Protein AF-A0A821IW44-F1 (afdb_monomer_lite)

Sequence (733 aa):
MAHLLVENLSSSSSNNRQITSASSCHWALESCTLTDPKVIALVCFEQSNYAVHLHPKDKRGYRSIVRLINNDQIFSTINRDYTSVERIGLALAMTLVTEAYNRVVPIAQNAVTGNNARLLDPKTVTIQLGITQEPIFLHGHVFGCGDPERKYIDDVQLDGPILGTLFNMNTSSPSESDHDKKVSWKSDEINKVVRRLETEIENIHHAYKIHGLTVITRNTFFNIYIVRHGETDWNTQKRLQGHTDIALSAKGKLQACQLQEKFAGIHFSKVFSSDLIRARSTAELILGSNKSTINETPLLRERCLGTWEGRFAGELKSHLEQTIDVDNFTQEEYLSFKWDDTAESYSDAYQRLQTFIRSIAFSTPISDDPILLSSHGEEQCNRNQTLILLHEQNIRDSLYYENERNESNIPDAFETSGVVLRPDNLIMYIIFDNTFQIGVFCTWLAIRTINCTNKLLDWPDNTFNKLNSEFEGIAYNSLTDTYFIVQETISSNVSSNEYNSNIFEVQITTNVTFSSINLIQSCRINWTFESTSKGFEGLEFMMHHKRNKNYLLALCEGNKCKPQSNSEDPVTSLGNGKLVVLDKHETTHNNSCQWVSVGIINLPFDIKFRDYSAISAYKQNTSTYIAVTSQVNSQVWIGIIEEIDQNPYFRITSSNKTGVYNLPRTIVNGSMCAKEYCNIEGVAWINENQLILVSDLAKKSHGVLCFRKDESIHYFSLPNMQESMAIYPSHCS

Structure (mmCIF, N/CA/C/O backbone):
data_AF-A0A821IW44-F1
#
_entry.id   AF-A0A821IW44-F1
#
loop_
_atom_site.group_PDB
_atom_site.id
_atom_site.type_symbol
_atom_site.label_atom_id
_atom_site.label_alt_id
_atom_site.label_comp_id
_atom_site.label_asym_id
_atom_site.label_entity_id
_atom_site.label_seq_id
_atom_site.pdbx_PDB_ins_code
_atom_site.Cartn_x
_atom_site.Cartn_y
_atom_site.Cartn_z
_atom_site.occupancy
_atom_site.B_iso_or_equiv
_atom_site.auth_seq_id
_atom_site.auth_comp_id
_atom_site.auth_asym_id
_atom_site.auth_atom_id
_atom_site.pdbx_PDB_model_num
ATOM 1 N N . MET A 1 1 ? 40.345 18.175 -55.700 1.00 36.31 1 MET A N 1
ATOM 2 C CA . MET A 1 1 ? 41.293 18.191 -54.568 1.00 36.31 1 MET A CA 1
ATOM 3 C C . MET A 1 1 ? 40.646 17.481 -53.391 1.00 36.31 1 MET A C 1
ATOM 5 O O . MET A 1 1 ? 40.165 18.108 -52.460 1.00 36.31 1 MET A O 1
ATOM 9 N N . ALA A 1 2 ? 40.555 16.161 -53.521 1.00 30.86 2 ALA A N 1
ATOM 10 C CA . ALA A 1 2 ? 40.335 15.247 -52.413 1.00 30.86 2 ALA A CA 1
ATOM 11 C C . ALA A 1 2 ? 41.710 14.881 -51.821 1.00 30.86 2 ALA A C 1
ATOM 13 O O . ALA A 1 2 ? 42.711 15.030 -52.522 1.00 30.86 2 ALA A O 1
ATOM 14 N N . HIS A 1 3 ? 41.713 14.354 -50.595 1.00 24.28 3 HIS A N 1
ATOM 15 C CA . HIS A 1 3 ? 42.855 13.826 -49.831 1.00 24.28 3 HIS A CA 1
ATOM 16 C C . HIS A 1 3 ? 43.810 14.836 -49.176 1.00 24.28 3 HIS A C 1
ATOM 18 O O . HIS A 1 3 ? 44.705 15.360 -49.827 1.00 24.28 3 HIS A O 1
ATOM 24 N N . LEU A 1 4 ? 43.593 15.024 -47.863 1.00 27.73 4 LEU A N 1
ATOM 25 C CA . LEU A 1 4 ? 44.536 15.258 -46.745 1.00 27.73 4 LEU A CA 1
ATOM 26 C C . LEU A 1 4 ? 43.677 15.698 -45.528 1.00 27.73 4 LEU A C 1
ATOM 28 O O . LEU A 1 4 ? 43.617 16.871 -45.188 1.00 27.73 4 LEU A O 1
ATOM 32 N N . LEU A 1 5 ? 42.677 14.924 -45.085 1.00 26.16 5 LEU A N 1
ATOM 33 C CA . LEU A 1 5 ? 42.758 13.898 -44.028 1.00 26.16 5 LEU A CA 1
ATOM 34 C C . LEU A 1 5 ? 43.928 14.041 -43.035 1.00 26.16 5 LEU A C 1
ATOM 36 O O . LEU A 1 5 ? 45.073 13.801 -43.391 1.00 26.16 5 LEU A O 1
ATOM 40 N N . VAL A 1 6 ? 43.525 14.285 -41.780 1.00 32.09 6 VAL A N 1
ATOM 41 C CA . VAL A 1 6 ? 43.955 13.566 -40.566 1.00 32.09 6 VAL A CA 1
ATOM 42 C C . VAL A 1 6 ? 45.410 13.754 -40.164 1.00 32.09 6 VAL A C 1
ATOM 44 O O . VAL A 1 6 ? 46.258 12.968 -40.547 1.00 32.09 6 VAL A O 1
ATOM 47 N N . GLU A 1 7 ? 45.655 14.738 -39.302 1.00 26.05 7 GLU A N 1
ATOM 48 C CA . GLU A 1 7 ? 46.603 14.660 -38.182 1.00 26.05 7 GLU A CA 1
ATOM 49 C C . GLU A 1 7 ? 46.434 15.927 -37.318 1.00 26.05 7 GLU A C 1
ATOM 51 O O . GLU A 1 7 ? 46.258 17.019 -37.850 1.00 26.05 7 GLU A O 1
ATOM 56 N N . ASN A 1 8 ? 46.473 15.775 -35.989 1.00 24.88 8 ASN A N 1
ATOM 57 C CA . ASN A 1 8 ? 46.512 16.832 -34.953 1.00 24.88 8 ASN A CA 1
ATOM 58 C C . ASN A 1 8 ? 45.233 17.288 -34.230 1.00 24.88 8 ASN A C 1
ATOM 60 O O . ASN A 1 8 ? 45.222 18.376 -33.661 1.00 24.88 8 ASN A O 1
ATOM 64 N N . LEU A 1 9 ? 44.221 16.432 -34.076 1.00 30.09 9 LEU A N 1
ATOM 65 C CA . LEU A 1 9 ? 43.299 16.546 -32.928 1.00 30.09 9 LEU A CA 1
ATOM 66 C C . LEU A 1 9 ? 43.140 15.197 -32.217 1.00 30.09 9 LEU A C 1
ATOM 68 O O . LEU A 1 9 ? 42.046 14.685 -32.013 1.00 30.09 9 LEU A O 1
ATOM 72 N N . SER A 1 10 ? 44.275 14.615 -31.838 1.00 29.41 10 SER A N 1
ATOM 73 C CA . SER A 1 10 ? 44.364 13.471 -30.933 1.00 29.41 10 SER A CA 1
ATOM 74 C C . SER A 1 10 ? 45.261 13.824 -29.745 1.00 29.41 10 SER A C 1
ATOM 76 O O . SER A 1 10 ? 46.323 13.231 -29.595 1.00 29.41 10 SER A O 1
ATOM 78 N N . SER A 1 11 ? 44.880 14.819 -28.935 1.00 29.31 11 SER A N 1
ATOM 79 C CA . SER A 1 11 ? 45.484 15.056 -27.605 1.00 29.31 11 SER A CA 1
ATOM 80 C C . SER A 1 11 ? 44.862 16.242 -26.849 1.00 29.31 11 SER A C 1
ATOM 82 O O . SER A 1 11 ? 45.535 17.219 -26.542 1.00 29.31 11 SER A O 1
ATOM 84 N N . SER A 1 12 ? 43.583 16.165 -26.473 1.00 30.20 12 SER A N 1
ATOM 85 C CA . SER A 1 12 ? 43.084 16.949 -25.321 1.00 30.20 12 SER A CA 1
ATOM 86 C C . SER A 1 12 ? 41.791 16.380 -24.725 1.00 30.20 12 SER A C 1
ATOM 88 O O . SER A 1 12 ? 40.884 17.100 -24.324 1.00 30.20 12 SER A O 1
ATOM 90 N N . SER A 1 13 ? 41.706 15.054 -24.591 1.00 29.95 13 SER A N 1
ATOM 91 C CA . SER A 1 13 ? 40.617 14.376 -23.870 1.00 29.95 13 SER A CA 1
ATOM 92 C C . SER A 1 13 ? 40.738 14.464 -22.336 1.00 29.95 13 SER A C 1
ATOM 94 O O . SER A 1 13 ? 40.163 13.641 -21.626 1.00 29.95 13 SER A O 1
ATOM 96 N N . SER A 1 14 ? 41.494 15.423 -21.790 1.00 30.80 14 SER A N 1
ATOM 97 C CA . SER A 1 14 ? 41.824 15.482 -20.358 1.00 30.80 14 SER A CA 1
ATOM 98 C C . SER A 1 14 ? 41.045 16.519 -19.540 1.00 30.80 14 SER A C 1
ATOM 100 O O . SER A 1 14 ? 41.149 16.487 -18.319 1.00 30.80 14 SER A O 1
ATOM 102 N N . ASN A 1 15 ? 40.227 17.389 -20.149 1.00 31.31 15 ASN A N 1
ATOM 103 C CA . ASN A 1 15 ? 39.535 18.458 -19.403 1.00 31.31 15 ASN A CA 1
ATOM 104 C C . ASN A 1 15 ? 38.060 18.175 -19.052 1.00 31.31 15 ASN A C 1
ATOM 106 O O . ASN A 1 15 ? 37.455 18.955 -18.325 1.00 31.31 15 ASN A O 1
ATOM 110 N N . ASN A 1 16 ? 37.494 17.030 -19.452 1.00 37.50 16 ASN A N 1
ATOM 111 C CA . ASN A 1 16 ? 36.109 16.642 -19.116 1.00 37.50 16 ASN A CA 1
ATOM 112 C C . ASN A 1 16 ? 35.916 16.110 -17.674 1.00 37.50 16 ASN A C 1
ATOM 114 O O . ASN A 1 16 ? 34.835 15.635 -17.337 1.00 37.50 16 ASN A O 1
ATOM 118 N N . ARG A 1 17 ? 36.938 16.163 -16.805 1.00 38.59 17 ARG A N 1
ATOM 119 C CA . ARG A 1 17 ? 36.905 15.620 -15.429 1.00 38.59 17 ARG A CA 1
ATOM 120 C C . ARG A 1 17 ? 37.214 16.680 -14.364 1.00 38.59 17 ARG A C 1
ATOM 122 O O . ARG A 1 17 ? 38.199 16.549 -13.646 1.00 38.59 17 ARG A O 1
ATOM 129 N N . GLN A 1 18 ? 36.399 17.728 -14.242 1.00 47.19 18 GLN A N 1
ATOM 130 C CA . GLN A 1 18 ? 36.528 18.686 -13.123 1.00 47.19 18 GLN A CA 1
ATOM 131 C C . GLN A 1 18 ? 35.400 18.642 -12.085 1.00 47.19 18 GLN A C 1
ATOM 133 O O . GLN A 1 18 ? 35.493 19.328 -11.072 1.00 47.19 18 GLN A O 1
ATOM 138 N N . ILE A 1 19 ? 34.406 17.770 -12.265 1.00 47.19 19 ILE A N 1
ATOM 139 C CA . ILE A 1 19 ? 33.587 17.260 -11.160 1.00 47.19 19 ILE A CA 1
ATOM 140 C C . ILE A 1 19 ? 34.030 15.806 -10.982 1.00 47.19 19 ILE A C 1
ATOM 142 O O . ILE A 1 19 ? 33.645 14.930 -11.754 1.00 47.19 19 ILE A O 1
ATOM 146 N N . THR A 1 20 ? 34.978 15.564 -10.077 1.00 39.38 20 THR A N 1
ATOM 147 C CA . THR A 1 20 ? 35.444 14.206 -9.770 1.00 39.38 20 THR A CA 1
ATOM 148 C C . THR A 1 20 ? 34.342 13.442 -9.032 1.00 39.38 20 THR A C 1
ATOM 150 O O . THR A 1 20 ? 33.496 14.033 -8.366 1.00 39.38 20 THR A O 1
ATOM 153 N N . SER A 1 21 ? 34.380 12.111 -9.088 1.00 40.00 21 SER A N 1
ATOM 154 C CA . SER A 1 21 ? 33.503 11.181 -8.353 1.00 40.00 21 SER A CA 1
ATOM 155 C C . SER A 1 21 ? 33.522 11.334 -6.817 1.00 40.00 21 SER A C 1
ATOM 157 O O . SER A 1 21 ? 32.923 10.526 -6.120 1.00 40.00 21 SER A O 1
ATOM 159 N N . ALA A 1 22 ? 34.208 12.349 -6.282 1.00 36.28 22 ALA A N 1
ATOM 160 C CA . ALA A 1 22 ? 34.301 12.674 -4.863 1.00 36.28 22 ALA A CA 1
ATOM 161 C C . ALA A 1 22 ? 33.247 13.702 -4.387 1.00 36.28 22 ALA A C 1
ATOM 163 O O . ALA A 1 22 ? 33.195 13.989 -3.196 1.00 36.28 22 ALA A O 1
ATOM 164 N N . SER A 1 23 ? 32.405 14.259 -5.273 1.00 47.50 23 SER A N 1
ATOM 165 C CA . SER A 1 23 ? 31.341 15.213 -4.905 1.00 47.50 23 SER A CA 1
ATOM 166 C C . SER A 1 23 ? 29.931 14.678 -5.197 1.00 47.50 23 SER A C 1
ATOM 168 O O . SER A 1 23 ? 29.147 15.325 -5.894 1.00 47.50 23 SER A O 1
ATOM 170 N N . SER A 1 24 ? 29.590 13.496 -4.680 1.00 46.25 24 SER A N 1
ATOM 171 C CA . SER A 1 24 ? 28.238 12.918 -4.803 1.00 46.25 24 SER A CA 1
ATOM 172 C C . SER A 1 24 ? 27.120 13.815 -4.236 1.00 46.25 24 SER A C 1
ATOM 174 O O . SER A 1 24 ? 25.970 13.637 -4.614 1.00 46.25 24 SER A O 1
ATOM 176 N N . CYS A 1 25 ? 27.447 14.822 -3.411 1.00 54.41 25 CYS A N 1
ATOM 177 C CA . CYS A 1 25 ? 26.505 15.797 -2.834 1.00 54.41 25 CYS A CA 1
ATOM 178 C C . CYS A 1 25 ? 26.447 17.161 -3.561 1.00 54.41 25 CYS A C 1
ATOM 180 O O . CYS A 1 25 ? 26.079 18.167 -2.955 1.00 54.41 25 CYS A O 1
ATOM 182 N N . HIS A 1 26 ? 26.869 17.267 -4.825 1.00 67.69 26 HIS A N 1
ATOM 183 C CA . HIS A 1 26 ? 26.766 18.541 -5.549 1.00 67.69 26 HIS A CA 1
ATOM 184 C C . HIS A 1 26 ? 25.317 18.781 -6.017 1.00 67.69 26 HIS A C 1
ATOM 186 O O . HIS A 1 26 ? 24.797 17.978 -6.780 1.00 67.69 26 HIS A O 1
ATOM 192 N N . TRP A 1 27 ? 24.702 19.917 -5.658 1.00 74.38 27 TRP A N 1
ATOM 193 C CA . TRP A 1 27 ? 23.294 20.256 -5.977 1.00 74.38 27 TRP A CA 1
ATOM 194 C C . TRP A 1 27 ? 22.922 20.096 -7.465 1.00 74.38 27 TRP A C 1
ATOM 196 O O . TRP A 1 27 ? 21.818 19.709 -7.825 1.00 74.38 27 TRP A O 1
ATOM 206 N N . ALA A 1 28 ? 23.876 20.368 -8.359 1.00 68.88 28 ALA A N 1
ATOM 207 C CA . ALA A 1 28 ? 23.759 20.137 -9.803 1.00 68.88 28 ALA A CA 1
ATOM 208 C C . ALA A 1 28 ? 23.378 18.698 -10.191 1.00 68.88 28 ALA A C 1
ATOM 210 O O . ALA A 1 28 ? 22.835 18.485 -11.276 1.00 68.88 28 ALA A O 1
ATOM 211 N N . LEU A 1 29 ? 23.748 17.731 -9.355 1.00 70.69 29 LEU A N 1
ATOM 212 C CA . LEU A 1 29 ? 23.644 16.297 -9.594 1.00 70.69 29 LEU A CA 1
ATOM 213 C C . LEU A 1 29 ? 22.441 15.674 -8.874 1.00 70.69 29 LEU A C 1
ATOM 215 O O . LEU A 1 29 ? 22.195 14.486 -9.057 1.00 70.69 29 LEU A O 1
ATOM 219 N N . GLU A 1 30 ? 21.703 16.456 -8.079 1.00 72.69 30 GLU A N 1
ATOM 220 C CA . GLU A 1 30 ? 20.481 15.999 -7.418 1.00 72.69 30 GLU A CA 1
ATOM 221 C C . GLU A 1 30 ? 19.430 15.606 -8.465 1.00 72.69 30 GLU A C 1
ATOM 223 O O . GLU A 1 30 ? 19.200 16.318 -9.449 1.00 72.69 30 GLU A O 1
ATOM 228 N N . SER A 1 31 ? 18.806 14.446 -8.263 1.00 73.62 31 SER A N 1
ATOM 229 C CA . SER A 1 31 ? 17.730 13.961 -9.123 1.00 73.62 31 SER A CA 1
ATOM 230 C C . SER A 1 31 ? 16.477 14.808 -8.939 1.00 73.62 31 SER A C 1
ATOM 232 O O . SER A 1 31 ? 16.046 15.026 -7.810 1.00 73.62 31 SER A O 1
ATOM 234 N N . CYS A 1 32 ? 15.836 15.208 -10.035 1.00 79.00 32 CYS A N 1
ATOM 235 C CA . CYS A 1 32 ? 14.562 15.919 -9.971 1.00 79.00 32 CYS A CA 1
ATOM 236 C C . CYS A 1 32 ? 13.404 14.920 -10.070 1.00 79.00 32 CYS A C 1
ATOM 238 O O . CYS A 1 32 ? 13.194 14.317 -11.127 1.00 79.00 32 CYS A O 1
ATOM 240 N N . THR A 1 33 ? 12.649 14.744 -8.990 1.00 77.56 33 THR A N 1
ATOM 241 C CA . THR A 1 33 ? 11.492 13.837 -8.913 1.00 77.56 33 THR A CA 1
ATOM 242 C C . THR A 1 33 ? 10.257 14.591 -8.426 1.00 77.56 33 THR A C 1
ATOM 244 O O . THR A 1 33 ? 10.376 15.610 -7.759 1.00 77.56 33 THR A O 1
ATOM 247 N N . LEU A 1 34 ? 9.054 14.087 -8.718 1.00 74.81 34 LEU A N 1
ATOM 248 C CA . LEU A 1 34 ? 7.806 14.691 -8.215 1.00 74.81 34 LEU A CA 1
ATOM 249 C C . LEU A 1 34 ? 7.652 14.581 -6.686 1.00 74.81 34 LEU A C 1
ATOM 251 O O . LEU A 1 34 ? 6.813 15.258 -6.099 1.00 74.81 34 LEU A O 1
ATOM 255 N N . THR A 1 35 ? 8.477 13.764 -6.028 1.00 72.94 35 THR A N 1
ATOM 256 C CA . THR A 1 35 ? 8.571 13.717 -4.563 1.00 72.94 35 THR A CA 1
ATOM 257 C C . THR A 1 35 ? 9.326 14.913 -3.980 1.00 72.94 35 THR A C 1
ATOM 259 O O . THR A 1 35 ? 9.170 15.192 -2.798 1.00 72.94 35 THR A O 1
ATOM 262 N N . ASP A 1 36 ? 10.125 15.639 -4.774 1.00 79.12 36 ASP A N 1
ATOM 263 C CA . ASP A 1 36 ? 10.745 16.888 -4.326 1.00 79.12 36 ASP A CA 1
ATOM 264 C C . ASP A 1 36 ? 9.668 17.988 -4.250 1.00 79.12 36 ASP A C 1
ATOM 266 O O . ASP A 1 36 ? 9.033 18.289 -5.271 1.00 79.12 36 ASP A O 1
ATOM 270 N N . PRO A 1 37 ? 9.462 18.624 -3.079 1.00 83.25 37 PRO A N 1
ATOM 271 C CA . PRO A 1 37 ? 8.428 19.640 -2.886 1.00 83.25 37 PRO A CA 1
ATOM 272 C C . PRO A 1 37 ? 8.602 20.879 -3.773 1.00 83.25 37 PRO A C 1
ATOM 274 O O . PRO A 1 37 ? 7.657 21.640 -3.945 1.00 83.25 37 PRO A O 1
ATOM 277 N N . LYS A 1 38 ? 9.787 21.111 -4.353 1.00 89.19 38 LYS A N 1
ATOM 278 C CA . LYS A 1 38 ? 10.053 22.246 -5.254 1.00 89.19 38 LYS A CA 1
ATOM 279 C C . LYS A 1 38 ? 9.712 21.943 -6.707 1.00 89.19 38 LYS A C 1
ATOM 281 O O . LYS A 1 38 ? 9.606 22.881 -7.501 1.00 89.19 38 LYS A O 1
ATOM 286 N N . VAL A 1 39 ? 9.605 20.667 -7.080 1.00 90.94 39 VAL A N 1
ATOM 287 C CA . VAL A 1 39 ? 9.319 20.250 -8.456 1.00 90.94 39 VAL A CA 1
ATOM 288 C C . VAL A 1 39 ? 7.827 20.415 -8.726 1.00 90.94 39 VAL A C 1
ATOM 290 O O . VAL A 1 39 ? 6.985 19.911 -7.990 1.00 90.94 39 VAL A O 1
ATOM 293 N N . ILE A 1 40 ? 7.506 21.142 -9.791 1.00 94.94 40 ILE A N 1
ATOM 294 C CA . ILE A 1 40 ? 6.141 21.444 -10.232 1.00 94.94 40 ILE A CA 1
ATOM 295 C C . ILE A 1 40 ? 5.662 20.382 -11.218 1.00 94.94 40 ILE A C 1
ATOM 297 O O . ILE A 1 40 ? 4.559 19.873 -11.089 1.00 94.94 40 ILE A O 1
ATOM 301 N N . ALA A 1 41 ? 6.492 20.054 -12.208 1.00 93.00 41 ALA A N 1
ATOM 302 C CA . ALA A 1 41 ? 6.160 19.084 -13.240 1.00 93.00 41 ALA A CA 1
ATOM 303 C C . ALA A 1 41 ? 7.428 18.510 -13.878 1.00 93.00 41 ALA A C 1
ATOM 305 O O . ALA A 1 41 ? 8.484 19.155 -13.906 1.00 93.00 41 ALA A O 1
ATOM 306 N N . LEU A 1 42 ? 7.302 17.320 -14.456 1.00 88.81 42 LEU A N 1
ATOM 307 C CA . LEU A 1 42 ? 8.267 16.781 -15.407 1.00 88.81 42 LEU A CA 1
ATOM 308 C C . LEU A 1 42 ? 7.693 16.921 -16.814 1.00 88.81 42 LEU A C 1
ATOM 310 O O . LEU A 1 42 ? 6.538 16.584 -17.063 1.00 88.81 42 LEU A O 1
ATOM 314 N N . VAL A 1 43 ? 8.501 17.424 -17.740 1.00 90.25 43 VAL A N 1
ATOM 315 C CA . VAL A 1 43 ? 8.107 17.631 -19.135 1.00 90.25 43 VAL A CA 1
ATOM 316 C C . VAL A 1 43 ? 9.017 16.803 -20.022 1.00 90.25 43 VAL A C 1
ATOM 318 O O . VAL A 1 43 ? 10.233 16.827 -19.868 1.00 90.25 43 VAL A O 1
ATOM 321 N N . CYS A 1 44 ? 8.440 16.081 -20.969 1.00 86.75 44 CYS A N 1
ATOM 322 C CA . CYS A 1 44 ? 9.165 15.296 -21.951 1.00 86.75 44 CYS A CA 1
ATOM 323 C C . CYS A 1 44 ? 8.858 15.813 -23.352 1.00 86.75 44 CYS A C 1
ATOM 325 O O . CYS A 1 44 ? 7.707 16.112 -23.678 1.00 86.75 44 CYS A O 1
ATOM 327 N N . PHE A 1 45 ? 9.898 15.909 -24.171 1.00 85.19 45 PHE A N 1
ATOM 328 C CA . PHE A 1 45 ? 9.796 16.187 -25.594 1.00 85.19 45 PHE A CA 1
ATOM 329 C C . PHE A 1 45 ? 10.759 15.263 -26.337 1.00 85.19 45 PHE A C 1
ATOM 331 O O . PHE A 1 45 ? 11.975 15.324 -26.128 1.00 85.19 45 PHE A O 1
ATOM 338 N N . GLU A 1 46 ? 10.215 14.404 -27.199 1.00 80.56 46 GLU A N 1
ATOM 339 C CA . GLU A 1 46 ? 10.959 13.334 -27.874 1.00 80.56 46 GLU A CA 1
ATOM 340 C C . GLU A 1 46 ? 11.700 12.433 -26.864 1.00 80.56 46 GLU A C 1
ATOM 342 O O . GLU A 1 46 ? 11.077 11.697 -26.106 1.00 80.56 46 GLU A O 1
ATOM 347 N N . GLN A 1 47 ? 13.034 12.493 -26.832 1.00 77.50 47 GLN A N 1
ATOM 348 C CA . GLN A 1 47 ? 13.888 11.740 -25.902 1.00 77.50 47 GLN A CA 1
ATOM 349 C C . GLN A 1 47 ? 14.506 12.630 -24.811 1.00 77.50 47 GLN A C 1
ATOM 351 O O . GLN A 1 47 ? 15.381 12.192 -24.068 1.00 77.50 47 GLN A O 1
ATOM 356 N N . SER A 1 48 ? 14.101 13.901 -24.742 1.00 83.31 48 SER A N 1
ATOM 357 C CA . SER A 1 48 ? 14.644 14.890 -23.810 1.00 83.31 48 SER A CA 1
ATOM 358 C C . SER A 1 48 ? 13.674 15.127 -22.659 1.00 83.31 48 SER A C 1
ATOM 360 O O . SER A 1 48 ? 12.502 15.433 -22.879 1.00 83.31 48 SER A O 1
ATOM 362 N N . ASN A 1 49 ? 14.178 15.025 -21.431 1.00 87.56 49 ASN A N 1
ATOM 363 C CA . ASN A 1 49 ? 13.401 15.248 -20.217 1.00 87.56 49 ASN A CA 1
ATOM 364 C C . ASN A 1 49 ? 13.786 16.582 -19.581 1.00 87.56 49 ASN A C 1
ATOM 366 O O . ASN A 1 49 ? 14.962 16.938 -19.528 1.00 87.56 49 ASN A O 1
ATOM 370 N N . TYR A 1 50 ? 12.799 17.295 -19.055 1.00 93.00 50 TYR A N 1
ATOM 371 C CA . TYR A 1 50 ? 12.964 18.578 -18.393 1.00 93.00 50 TYR A CA 1
ATOM 372 C C . TYR A 1 50 ? 12.272 18.555 -17.037 1.00 93.00 50 TYR A C 1
ATOM 374 O O . TYR A 1 50 ? 11.145 18.080 -16.913 1.00 93.00 50 TYR A O 1
ATOM 382 N N . ALA A 1 51 ? 12.931 19.106 -16.025 1.00 92.56 51 ALA A N 1
ATOM 383 C CA . ALA A 1 51 ? 12.304 19.404 -14.748 1.00 92.56 51 ALA A CA 1
ATOM 384 C C . ALA A 1 51 ? 11.838 20.858 -14.739 1.00 92.56 51 ALA A C 1
ATOM 386 O O . ALA A 1 51 ? 12.607 21.755 -15.097 1.00 92.56 51 ALA A O 1
ATOM 387 N N . VAL A 1 52 ? 10.602 21.081 -14.299 1.00 96.81 52 VAL A N 1
ATOM 388 C CA . VAL A 1 52 ? 10.078 22.398 -13.935 1.00 96.81 52 VAL A CA 1
ATOM 389 C C . VAL A 1 52 ? 10.059 22.460 -12.418 1.00 96.81 52 VAL A C 1
ATOM 391 O O . VAL A 1 52 ? 9.354 21.680 -11.783 1.00 96.81 52 VAL A O 1
ATOM 394 N N . HIS A 1 53 ? 10.835 23.357 -11.823 1.00 94.56 53 HIS A N 1
ATOM 395 C CA . HIS A 1 53 ? 10.910 23.478 -10.370 1.00 94.56 53 HIS A CA 1
ATOM 396 C C . HIS A 1 53 ? 11.126 24.925 -9.937 1.00 94.56 53 HIS A C 1
ATOM 398 O O . HIS A 1 53 ? 11.686 25.730 -10.682 1.00 94.56 53 HIS A O 1
ATOM 404 N N . LEU A 1 54 ? 10.724 25.261 -8.715 1.00 95.31 54 LEU A N 1
ATOM 405 C CA . LEU A 1 54 ? 10.979 26.586 -8.159 1.00 95.31 54 LEU A CA 1
ATOM 406 C C . LEU A 1 54 ? 12.480 26.830 -7.976 1.00 95.31 54 LEU A C 1
ATOM 408 O O . LEU A 1 54 ? 13.262 25.926 -7.657 1.00 95.31 54 LEU A O 1
ATOM 412 N N . HIS A 1 55 ? 12.898 28.078 -8.179 1.00 92.44 55 HIS A N 1
ATOM 413 C CA . HIS A 1 55 ? 14.272 28.497 -7.962 1.00 92.44 55 HIS A CA 1
ATOM 414 C C . HIS A 1 55 ? 14.589 28.407 -6.459 1.00 92.44 55 HIS A C 1
ATOM 416 O O . HIS A 1 55 ? 13.962 29.096 -5.656 1.00 92.44 55 HIS A O 1
ATOM 422 N N . PRO A 1 56 ? 15.597 27.627 -6.031 1.00 86.75 56 PRO A N 1
ATOM 423 C CA . PRO A 1 56 ? 15.753 27.250 -4.622 1.00 86.75 56 PRO A CA 1
ATOM 424 C C . PRO A 1 56 ? 16.141 28.409 -3.692 1.00 86.75 56 PRO A C 1
ATOM 426 O O . PRO A 1 56 ? 15.979 28.301 -2.482 1.00 86.75 56 PRO A O 1
ATOM 429 N N . LYS A 1 57 ? 16.684 29.504 -4.241 1.00 85.38 57 LYS A N 1
ATOM 430 C CA . LYS A 1 57 ? 17.259 30.629 -3.475 1.00 85.38 57 LYS A CA 1
ATOM 431 C C . LYS A 1 57 ? 16.658 32.003 -3.801 1.00 85.38 57 LYS A C 1
ATOM 433 O O . LYS A 1 57 ? 17.196 33.007 -3.351 1.00 85.38 57 LYS A O 1
ATOM 438 N N . ASP A 1 58 ? 15.640 32.070 -4.659 1.00 89.38 58 ASP A N 1
ATOM 439 C CA . ASP A 1 58 ? 15.083 33.352 -5.121 1.00 89.38 58 ASP A CA 1
ATOM 440 C C . ASP A 1 58 ? 13.589 33.191 -5.395 1.00 89.38 58 ASP A C 1
ATOM 442 O O . ASP A 1 58 ? 13.197 32.626 -6.411 1.00 89.38 58 ASP A O 1
ATOM 446 N N . LYS A 1 59 ? 12.782 33.659 -4.447 1.00 91.62 59 LYS A N 1
ATOM 447 C CA . LYS A 1 59 ? 11.321 33.616 -4.458 1.00 91.62 59 LYS A CA 1
ATOM 448 C C . LYS A 1 59 ? 10.702 34.618 -5.430 1.00 91.62 59 LYS A C 1
ATOM 450 O O . LYS A 1 59 ? 9.578 34.404 -5.871 1.00 91.62 59 LYS A O 1
ATOM 455 N N . ARG A 1 60 ? 11.389 35.723 -5.728 1.00 92.50 60 ARG A N 1
ATOM 456 C CA . ARG A 1 60 ? 10.811 36.885 -6.425 1.00 92.50 60 ARG A CA 1
ATOM 457 C C . ARG A 1 60 ? 10.138 36.488 -7.732 1.00 92.50 60 ARG A C 1
ATOM 459 O O . ARG A 1 60 ? 10.689 35.699 -8.500 1.00 92.50 60 ARG A O 1
ATOM 466 N N . GLY A 1 61 ? 8.947 37.025 -7.977 1.00 93.94 61 GLY A N 1
ATOM 467 C CA . GLY A 1 61 ? 8.140 36.654 -9.136 1.00 93.94 61 GLY A CA 1
ATOM 468 C C . GLY A 1 61 ? 7.759 35.171 -9.154 1.00 93.94 61 GLY A C 1
ATOM 469 O O . GLY A 1 61 ? 7.523 34.622 -10.225 1.00 93.94 61 GLY A O 1
ATOM 470 N N . TYR A 1 62 ? 7.782 34.491 -8.007 1.00 95.75 62 TYR A N 1
ATOM 471 C CA . TYR A 1 62 ? 7.653 33.037 -7.886 1.00 95.75 62 TYR A CA 1
ATOM 472 C C . TYR A 1 62 ? 8.623 32.257 -8.785 1.00 95.75 62 TYR A C 1
ATOM 474 O O . TYR A 1 62 ? 8.239 31.227 -9.319 1.00 95.75 62 TYR A O 1
ATOM 482 N N . ARG A 1 63 ? 9.841 32.753 -9.035 1.00 95.00 63 ARG A N 1
ATOM 483 C CA . ARG A 1 63 ? 10.733 32.274 -10.109 1.00 95.00 63 ARG A CA 1
ATOM 484 C C . ARG A 1 63 ? 10.878 30.745 -10.175 1.00 95.00 63 ARG A C 1
ATOM 486 O O . ARG A 1 63 ? 11.287 30.106 -9.209 1.00 95.00 63 ARG A O 1
ATOM 493 N N . SER A 1 64 ? 10.633 30.188 -11.357 1.00 96.31 64 SER A N 1
ATOM 494 C CA . SER A 1 64 ? 10.866 28.789 -11.729 1.00 96.31 64 SER A CA 1
ATOM 495 C C . SER A 1 64 ? 12.068 28.637 -12.653 1.00 96.31 64 SER A C 1
ATOM 497 O O . SER A 1 64 ? 12.435 29.551 -13.396 1.00 96.31 64 SER A O 1
ATOM 499 N N . ILE A 1 65 ? 12.645 27.441 -12.639 1.00 94.88 65 ILE A N 1
ATOM 500 C CA . ILE A 1 65 ? 13.664 26.969 -13.566 1.00 94.88 65 ILE A CA 1
ATOM 501 C C . ILE A 1 65 ? 13.073 25.809 -14.369 1.00 94.88 65 ILE A C 1
ATOM 503 O O . ILE A 1 65 ? 12.500 24.877 -13.806 1.00 94.88 65 ILE A O 1
ATOM 507 N N . VAL A 1 66 ? 13.244 25.864 -15.688 1.00 97.00 66 VAL A N 1
ATOM 508 C CA . VAL A 1 66 ? 13.030 24.731 -16.591 1.00 97.00 66 VAL A CA 1
ATOM 509 C C . VAL A 1 66 ? 14.401 24.240 -17.022 1.00 97.00 66 VAL A C 1
ATOM 511 O O . VAL A 1 66 ? 15.153 25.003 -17.627 1.00 97.00 66 VAL A O 1
ATOM 514 N N . ARG A 1 67 ? 14.758 22.999 -16.698 1.00 93.62 67 ARG A N 1
ATOM 515 C CA . ARG A 1 67 ? 16.113 22.466 -16.903 1.00 93.62 67 ARG A CA 1
ATOM 516 C C . ARG A 1 67 ? 16.074 21.106 -17.587 1.00 93.62 67 ARG A C 1
ATOM 518 O O . ARG A 1 67 ? 15.311 20.250 -17.160 1.00 93.62 67 ARG A O 1
ATOM 525 N N . LEU A 1 68 ? 16.942 20.889 -18.580 1.00 92.25 68 LEU A N 1
ATOM 526 C CA . LEU A 1 68 ? 17.202 19.566 -19.157 1.00 92.25 68 LEU A CA 1
ATOM 527 C C . LEU A 1 68 ? 17.809 18.637 -18.094 1.00 92.25 68 LEU A C 1
ATOM 529 O O . LEU A 1 68 ? 18.802 18.988 -17.449 1.00 92.25 68 LEU A O 1
ATOM 533 N N . ILE A 1 69 ? 17.232 17.450 -17.943 1.00 87.12 69 ILE A N 1
ATOM 534 C CA . ILE A 1 69 ? 17.635 16.445 -16.963 1.00 87.12 69 ILE A CA 1
ATOM 535 C C . ILE A 1 69 ? 17.814 15.068 -17.603 1.00 87.12 69 ILE A C 1
ATOM 537 O O . ILE A 1 69 ? 17.188 14.716 -18.601 1.00 87.12 69 ILE A O 1
ATOM 541 N N . ASN A 1 70 ? 18.659 14.265 -16.967 1.00 81.12 70 ASN A N 1
ATOM 542 C CA . ASN A 1 70 ? 18.729 12.824 -17.152 1.00 81.12 70 ASN A CA 1
ATOM 543 C C . ASN A 1 70 ? 19.056 12.230 -15.780 1.00 81.12 70 ASN A C 1
ATOM 545 O O . ASN A 1 70 ? 20.222 12.170 -15.410 1.00 81.12 70 ASN A O 1
ATOM 549 N N . ASN A 1 71 ? 18.037 11.871 -14.994 1.00 70.88 71 ASN A N 1
ATOM 550 C CA . ASN A 1 71 ? 18.239 11.439 -13.604 1.00 70.88 71 ASN A CA 1
ATOM 551 C C . ASN A 1 71 ? 19.111 10.176 -13.488 1.00 70.88 71 ASN A C 1
ATOM 553 O O . ASN A 1 71 ? 19.765 9.997 -12.468 1.00 70.88 71 ASN A O 1
ATOM 557 N N . ASP A 1 72 ? 19.164 9.342 -14.530 1.00 64.81 72 ASP A N 1
ATOM 558 C CA . ASP A 1 72 ? 19.979 8.121 -14.545 1.00 64.81 72 ASP A CA 1
ATOM 559 C C . ASP A 1 72 ? 21.438 8.399 -14.935 1.00 64.81 72 ASP A C 1
ATOM 561 O O . ASP A 1 72 ? 22.356 7.688 -14.530 1.00 64.81 72 ASP A O 1
ATOM 565 N N . GLN A 1 73 ? 21.678 9.454 -15.717 1.00 72.44 73 GLN A N 1
ATOM 566 C CA . GLN A 1 73 ? 23.011 9.864 -16.158 1.00 72.44 73 GLN A CA 1
ATOM 567 C C . GLN A 1 73 ? 23.127 11.387 -16.165 1.00 72.44 73 GLN A C 1
ATOM 569 O O . GLN A 1 73 ? 23.299 12.000 -17.220 1.00 72.44 73 GLN A O 1
ATOM 574 N N . ILE A 1 74 ? 23.051 12.031 -15.000 1.00 74.31 74 ILE A N 1
ATOM 575 C CA . ILE A 1 74 ? 22.946 13.500 -14.932 1.00 74.31 74 ILE A CA 1
ATOM 576 C C . ILE A 1 74 ? 24.163 14.205 -15.552 1.00 74.31 74 ILE A C 1
ATOM 578 O O . ILE A 1 74 ? 24.023 15.236 -16.213 1.00 74.31 74 ILE A O 1
ATOM 582 N N . PHE A 1 75 ? 25.342 13.579 -15.468 1.00 78.94 75 PHE A N 1
ATOM 583 C CA . PHE A 1 75 ? 26.574 14.030 -16.125 1.00 78.94 75 PHE A CA 1
ATOM 584 C C . PHE A 1 75 ? 26.462 14.119 -17.653 1.00 78.94 75 PHE A C 1
ATOM 586 O O . PHE A 1 75 ? 27.168 14.908 -18.273 1.00 78.94 75 PHE A O 1
ATOM 593 N N . SER A 1 76 ? 25.555 13.358 -18.271 1.00 80.06 76 SER A N 1
ATOM 594 C CA . SER A 1 76 ? 25.300 13.428 -19.715 1.00 80.06 76 SER A CA 1
ATOM 595 C C . SER A 1 76 ? 24.612 14.728 -20.144 1.00 80.06 76 SER A C 1
ATOM 597 O O . SER A 1 76 ? 24.503 14.987 -21.339 1.00 80.06 76 SER A O 1
ATOM 599 N N . THR A 1 77 ? 24.145 15.556 -19.204 1.00 84.00 77 THR A N 1
ATOM 600 C CA . THR A 1 77 ? 23.383 16.788 -19.488 1.00 84.00 77 THR A CA 1
ATOM 601 C C . THR A 1 77 ? 24.147 18.073 -19.193 1.00 84.00 77 THR A C 1
ATOM 603 O O . THR A 1 77 ? 23.573 19.152 -19.307 1.00 84.00 77 THR A O 1
ATOM 606 N N . ILE A 1 78 ? 25.429 17.974 -18.829 1.00 87.88 78 ILE A N 1
ATOM 607 C CA . ILE A 1 78 ? 26.249 19.122 -18.432 1.00 87.88 78 ILE A CA 1
ATOM 608 C C . ILE A 1 78 ? 27.492 19.276 -19.302 1.00 87.88 78 ILE A C 1
ATOM 610 O O . ILE A 1 78 ? 27.983 18.306 -19.871 1.00 87.88 78 ILE A O 1
ATOM 614 N N . ASN A 1 79 ? 28.037 20.495 -19.358 1.00 86.25 79 ASN A N 1
ATOM 615 C CA . ASN A 1 79 ? 29.362 20.787 -19.937 1.00 86.25 79 ASN A CA 1
ATOM 616 C C . ASN A 1 79 ? 29.551 20.283 -21.377 1.00 86.25 79 ASN A C 1
ATOM 618 O O . ASN A 1 79 ? 30.650 19.900 -21.772 1.00 86.25 79 ASN A O 1
ATOM 622 N N . ARG A 1 80 ? 28.479 20.326 -22.173 1.00 87.56 80 ARG A N 1
ATOM 623 C CA . ARG A 1 80 ? 28.494 19.982 -23.596 1.00 87.56 80 ARG A CA 1
ATOM 624 C C . ARG A 1 80 ? 27.600 20.899 -24.418 1.00 87.56 80 ARG A C 1
ATOM 626 O O . ARG A 1 80 ? 26.784 21.649 -23.879 1.00 87.56 80 ARG A O 1
ATOM 633 N N . ASP A 1 81 ? 27.721 20.770 -25.732 1.00 85.94 81 ASP A N 1
ATOM 634 C CA . ASP A 1 81 ? 26.759 21.343 -26.661 1.00 85.94 81 ASP A CA 1
ATOM 635 C C . ASP A 1 81 ? 25.421 20.598 -26.620 1.00 85.94 81 ASP A C 1
ATOM 637 O O . ASP A 1 81 ? 25.348 19.380 -26.423 1.00 85.94 81 ASP A O 1
ATOM 641 N N . TYR A 1 82 ? 24.352 21.365 -26.828 1.00 91.38 82 TYR A N 1
ATOM 642 C CA . TYR A 1 82 ? 22.977 20.875 -26.843 1.00 91.38 82 TYR A CA 1
ATOM 643 C C . TYR A 1 82 ? 22.405 20.877 -28.252 1.00 91.38 82 TYR A C 1
ATOM 645 O O . TYR A 1 82 ? 22.564 21.857 -28.996 1.00 91.38 82 TYR A O 1
ATOM 653 N N . THR A 1 83 ? 21.707 19.797 -28.582 1.00 90.50 83 THR A N 1
ATOM 654 C CA . THR A 1 83 ? 21.085 19.564 -29.884 1.00 90.50 83 THR A CA 1
ATOM 655 C C . THR A 1 83 ? 19.931 20.535 -30.136 1.00 90.50 83 THR A C 1
ATOM 657 O O . THR A 1 83 ? 19.368 21.131 -29.213 1.00 90.50 83 THR A O 1
ATOM 660 N N . SER A 1 84 ? 19.534 20.688 -31.400 1.00 91.19 84 SER A N 1
ATOM 661 C CA . SER A 1 84 ? 18.356 21.492 -31.743 1.00 91.19 84 SER A CA 1
ATOM 662 C C . SER A 1 84 ? 17.078 20.938 -31.109 1.00 91.19 84 SER A C 1
ATOM 664 O O . SER A 1 84 ? 16.255 21.724 -30.655 1.00 91.19 84 SER A O 1
ATOM 666 N N . VAL A 1 85 ? 16.940 19.609 -31.011 1.00 85.62 85 VAL A N 1
ATOM 667 C CA . VAL A 1 85 ? 15.788 18.952 -30.366 1.00 85.62 85 VAL A CA 1
ATOM 668 C C . VAL A 1 85 ? 15.714 19.329 -28.886 1.00 85.62 85 VAL A C 1
ATOM 670 O O . VAL A 1 85 ? 14.668 19.774 -28.424 1.00 85.62 85 VAL A O 1
ATOM 673 N N . GLU A 1 86 ? 16.840 19.269 -28.169 1.00 91.31 86 GLU A N 1
ATOM 674 C CA . GLU A 1 86 ? 16.907 19.660 -26.754 1.00 91.31 86 GLU A CA 1
ATOM 675 C C . GLU A 1 86 ? 16.555 21.146 -26.545 1.00 91.31 86 GLU A C 1
ATOM 677 O O . GLU A 1 86 ? 15.924 21.519 -25.554 1.00 91.31 86 GLU A O 1
ATOM 682 N N . ARG A 1 87 ? 16.940 22.024 -27.476 1.00 94.62 87 ARG A N 1
ATOM 683 C CA . ARG A 1 87 ? 16.614 23.460 -27.403 1.00 94.62 87 ARG A CA 1
ATOM 684 C C . ARG A 1 87 ? 15.146 23.739 -27.713 1.00 94.62 87 ARG A C 1
ATOM 686 O O . ARG A 1 87 ? 14.551 24.588 -27.055 1.00 94.62 87 ARG A O 1
ATOM 693 N N . ILE A 1 88 ? 14.571 23.027 -28.681 1.00 91.50 88 ILE A N 1
ATOM 694 C CA . ILE A 1 88 ? 13.143 23.111 -29.017 1.00 91.50 88 ILE A CA 1
ATOM 695 C C . ILE A 1 88 ? 12.303 22.635 -27.831 1.00 91.50 88 ILE A C 1
ATOM 697 O O . ILE A 1 88 ? 11.391 23.349 -27.418 1.00 91.50 88 ILE A O 1
ATOM 701 N N . GLY A 1 89 ? 12.654 21.492 -27.233 1.00 90.88 89 GLY A N 1
ATOM 702 C CA . GLY A 1 89 ? 11.962 20.980 -26.052 1.00 90.88 89 GLY A CA 1
ATOM 703 C C . GLY A 1 89 ? 12.023 21.955 -24.874 1.00 90.88 89 GLY A C 1
ATOM 704 O O . GLY A 1 89 ? 10.991 22.223 -24.261 1.00 90.88 89 GLY A O 1
ATOM 705 N N . LEU A 1 90 ? 13.182 22.588 -24.624 1.00 96.31 90 LEU A N 1
ATOM 706 C CA . LEU A 1 90 ? 13.295 23.633 -23.599 1.00 96.31 90 LEU A CA 1
ATOM 707 C C . LEU A 1 90 ? 12.362 24.814 -23.904 1.00 96.31 90 LEU A C 1
ATOM 709 O O . LEU A 1 90 ? 11.647 25.271 -23.017 1.00 96.31 90 LEU A O 1
ATOM 713 N N . ALA A 1 91 ? 12.361 25.314 -25.142 1.00 95.56 91 ALA A N 1
ATOM 714 C CA . ALA A 1 91 ? 11.545 26.462 -25.531 1.00 95.56 91 ALA A CA 1
ATOM 715 C C . ALA A 1 91 ? 10.042 26.183 -25.378 1.00 95.56 91 ALA A C 1
ATOM 717 O O . ALA A 1 91 ? 9.303 27.023 -24.861 1.00 95.56 91 ALA A O 1
ATOM 718 N N . LEU A 1 92 ? 9.588 24.993 -25.774 1.00 94.94 92 LEU A N 1
ATOM 719 C CA . LEU A 1 92 ? 8.194 24.584 -25.617 1.00 94.94 92 LEU A CA 1
ATOM 720 C C . LEU A 1 92 ? 7.814 24.418 -24.140 1.00 94.94 92 LEU A C 1
ATOM 722 O O . LEU A 1 92 ? 6.784 24.943 -23.721 1.00 94.94 92 LEU A O 1
ATOM 726 N N . ALA A 1 93 ? 8.665 23.772 -23.337 1.00 95.75 93 ALA A N 1
ATOM 727 C CA . ALA A 1 93 ? 8.440 23.622 -21.900 1.00 95.75 93 ALA A CA 1
ATOM 728 C C . ALA A 1 93 ? 8.389 24.987 -21.192 1.00 95.75 93 ALA A C 1
ATOM 730 O O . ALA A 1 93 ? 7.497 25.242 -20.388 1.00 95.75 93 ALA A O 1
ATOM 731 N N . MET A 1 94 ? 9.286 25.915 -21.537 1.00 97.44 94 MET A N 1
ATOM 732 C CA . MET A 1 94 ? 9.240 27.285 -21.021 1.00 97.44 94 MET A CA 1
ATOM 733 C C . MET A 1 94 ? 7.978 28.031 -21.453 1.00 97.44 94 MET A C 1
ATOM 735 O O . MET A 1 94 ? 7.446 28.809 -20.666 1.00 97.44 94 MET A O 1
ATOM 739 N N . THR A 1 95 ? 7.485 27.801 -22.672 1.00 96.75 95 THR A N 1
ATOM 740 C CA . THR A 1 95 ? 6.247 28.422 -23.168 1.00 96.75 95 THR A CA 1
ATOM 741 C C . THR A 1 95 ? 5.041 27.942 -22.361 1.00 96.75 95 THR A C 1
ATOM 743 O O . THR A 1 95 ? 4.280 28.779 -21.884 1.00 96.75 95 THR A O 1
ATOM 746 N N . LEU A 1 96 ? 4.926 26.628 -22.129 1.00 96.88 96 LEU A N 1
ATOM 747 C CA . LEU A 1 96 ? 3.908 26.028 -21.258 1.00 96.88 96 LEU A CA 1
ATOM 748 C C . LEU A 1 96 ? 3.917 26.672 -19.864 1.00 96.88 96 LEU A C 1
ATOM 750 O O . LEU A 1 96 ? 2.890 27.141 -19.380 1.00 96.88 96 LEU A O 1
ATOM 754 N N . VAL A 1 97 ? 5.092 26.737 -19.231 1.00 97.81 97 VAL A N 1
ATOM 755 C CA . VAL A 1 97 ? 5.225 27.322 -17.890 1.00 97.81 97 VAL A CA 1
ATOM 756 C C . VAL A 1 97 ? 4.895 28.816 -17.920 1.00 97.81 97 VAL A C 1
ATOM 758 O O . VAL A 1 97 ? 4.196 29.306 -17.044 1.00 97.81 97 VAL A O 1
ATOM 761 N N . THR A 1 98 ? 5.318 29.553 -18.948 1.00 97.75 98 THR A N 1
ATOM 762 C CA . THR A 1 98 ? 4.992 30.983 -19.093 1.00 97.75 98 THR A CA 1
ATOM 763 C C . THR A 1 98 ? 3.481 31.210 -19.208 1.00 97.75 98 THR A C 1
ATOM 765 O O . THR A 1 98 ? 2.960 32.143 -18.597 1.00 97.75 98 THR A O 1
ATOM 768 N N . GLU A 1 99 ? 2.759 30.359 -19.943 1.00 97.19 99 GLU A N 1
ATOM 769 C CA . GLU A 1 99 ? 1.296 30.431 -20.007 1.00 97.19 99 GLU A CA 1
ATOM 770 C C . GLU A 1 99 ? 0.656 30.163 -18.637 1.00 97.19 99 GLU A C 1
ATOM 772 O O . GLU A 1 99 ? -0.222 30.923 -18.227 1.00 97.19 99 GLU A O 1
ATOM 777 N N . ALA A 1 100 ? 1.135 29.160 -17.893 1.00 96.94 100 ALA A N 1
ATOM 778 C CA . ALA A 1 100 ? 0.661 28.898 -16.533 1.00 96.94 100 ALA A CA 1
ATOM 779 C C . ALA A 1 100 ? 0.861 30.119 -15.613 1.00 96.94 100 ALA A C 1
ATOM 781 O O . ALA A 1 100 ? -0.050 30.498 -14.879 1.00 96.94 100 ALA A O 1
ATOM 782 N N . TYR A 1 101 ? 2.002 30.813 -15.706 1.00 97.56 101 TYR A N 1
ATOM 783 C CA . TYR A 1 101 ? 2.236 32.048 -14.945 1.00 97.56 101 TYR A CA 1
ATOM 784 C C . TYR A 1 101 ? 1.284 33.180 -15.342 1.00 97.56 101 TYR A C 1
ATOM 786 O O . TYR A 1 101 ? 0.786 33.870 -14.458 1.00 97.56 101 TYR A O 1
ATOM 794 N N . ASN A 1 102 ? 0.977 33.360 -16.631 1.00 96.44 102 ASN A N 1
ATOM 795 C CA . ASN A 1 102 ? 0.032 34.392 -17.089 1.00 96.44 102 ASN A CA 1
ATOM 796 C C . ASN A 1 102 ? -1.401 34.188 -16.557 1.00 96.44 102 ASN A C 1
ATOM 798 O O . ASN A 1 102 ? -2.212 35.111 -16.604 1.00 96.44 102 ASN A O 1
ATOM 802 N N . ARG A 1 103 ? -1.727 32.995 -16.043 1.00 95.81 103 ARG A N 1
ATOM 803 C CA . ARG A 1 103 ? -3.003 32.702 -15.364 1.00 95.81 103 ARG A CA 1
ATOM 804 C C . ARG A 1 103 ? -2.979 33.011 -13.868 1.00 95.81 103 ARG A C 1
ATOM 806 O O . ARG A 1 103 ? -4.025 33.025 -13.222 1.00 95.81 103 ARG A O 1
ATOM 813 N N . VAL A 1 104 ? -1.798 33.259 -13.310 1.00 95.12 104 VAL A N 1
ATOM 814 C CA . VAL A 1 104 ? -1.593 33.572 -11.891 1.00 95.12 104 VAL A CA 1
ATOM 815 C C . VAL A 1 104 ? -1.281 35.053 -11.697 1.00 95.12 104 VAL A C 1
ATOM 817 O O . VAL A 1 104 ? -1.865 35.705 -10.835 1.00 95.12 104 VAL A O 1
ATOM 820 N N . VAL A 1 105 ? -0.367 35.592 -12.500 1.00 94.31 105 VAL A N 1
ATOM 821 C CA . VAL A 1 105 ? 0.137 36.965 -12.402 1.00 94.31 105 VAL A CA 1
ATOM 822 C C . VAL A 1 105 ? -0.210 37.777 -13.656 1.00 94.31 105 VAL A C 1
ATOM 824 O O . VAL A 1 105 ? -0.483 37.193 -14.702 1.00 94.31 105 VAL A O 1
ATOM 827 N N . PRO A 1 106 ? -0.166 39.123 -13.602 1.00 91.56 106 PRO A N 1
ATOM 828 C CA . PRO A 1 106 ? -0.533 39.965 -14.740 1.00 91.56 106 PRO A CA 1
ATOM 829 C C . PRO A 1 106 ? 0.375 39.788 -15.959 1.00 91.56 106 PRO A C 1
ATOM 831 O O . PRO A 1 106 ? -0.094 39.886 -17.090 1.00 91.56 106 PRO A O 1
ATOM 834 N N . ILE A 1 107 ? 1.679 39.593 -15.732 1.00 92.88 107 ILE A N 1
ATOM 835 C CA . ILE A 1 107 ? 2.684 39.441 -16.785 1.00 92.88 107 ILE A CA 1
ATOM 836 C C . ILE A 1 107 ? 3.654 38.339 -16.373 1.00 92.88 107 ILE A C 1
ATOM 838 O O . ILE A 1 107 ? 4.254 38.414 -15.305 1.00 92.88 107 ILE A O 1
ATOM 842 N N . ALA A 1 108 ? 3.860 37.350 -17.234 1.00 94.31 108 ALA A N 1
ATOM 843 C CA . ALA A 1 108 ? 4.956 36.399 -17.124 1.00 94.31 108 ALA A CA 1
ATOM 844 C C . ALA A 1 108 ? 6.114 36.798 -18.047 1.00 94.31 108 ALA A C 1
ATOM 846 O O . ALA A 1 108 ? 5.912 37.221 -19.187 1.00 94.31 108 ALA A O 1
ATOM 847 N N . GLN A 1 109 ? 7.340 36.628 -17.566 1.00 93.44 109 GLN A N 1
ATOM 848 C CA . GLN A 1 109 ? 8.564 36.785 -18.339 1.00 93.44 109 GLN A CA 1
ATOM 849 C C . GLN A 1 109 ? 9.381 35.501 -18.275 1.00 93.44 109 GLN A C 1
ATOM 851 O O . GLN A 1 109 ? 9.291 34.722 -17.324 1.00 93.44 109 GLN A O 1
ATOM 856 N N . ASN A 1 110 ? 10.202 35.283 -19.297 1.00 93.94 110 ASN A N 1
ATOM 857 C CA . ASN A 1 110 ? 11.130 34.171 -19.316 1.00 93.94 110 ASN A CA 1
ATOM 858 C C . ASN A 1 110 ? 12.476 34.579 -19.922 1.00 93.94 110 ASN A C 1
ATOM 860 O O . ASN A 1 110 ? 12.574 35.553 -20.670 1.00 93.94 110 ASN A O 1
ATOM 864 N N . ALA A 1 111 ? 13.530 33.856 -19.552 1.00 91.69 111 ALA A N 1
ATOM 865 C CA . ALA A 1 111 ? 14.879 34.111 -20.036 1.00 91.69 111 ALA A CA 1
ATOM 866 C C . ALA A 1 111 ? 15.720 32.832 -20.046 1.00 91.69 111 ALA A C 1
ATOM 868 O O . ALA A 1 111 ? 15.819 32.127 -19.042 1.00 91.69 111 ALA A O 1
ATOM 869 N N . VAL A 1 112 ? 16.397 32.564 -21.161 1.00 87.56 112 VAL A N 1
ATOM 870 C CA . VAL A 1 112 ? 17.435 31.528 -21.246 1.00 87.56 112 VAL A CA 1
ATOM 871 C C . VAL A 1 112 ? 18.779 32.204 -21.010 1.00 87.56 112 VAL A C 1
ATOM 873 O O . VAL A 1 112 ? 19.237 32.995 -21.833 1.00 87.56 112 VAL A O 1
ATOM 876 N N . THR A 1 113 ? 19.410 31.918 -19.873 1.00 77.62 113 THR A N 1
ATOM 877 C CA . THR A 1 113 ? 20.726 32.471 -19.523 1.00 77.62 113 THR A CA 1
ATOM 878 C C . THR A 1 113 ? 21.667 31.367 -19.054 1.00 77.62 113 THR A C 1
ATOM 880 O O . THR A 1 113 ? 21.257 30.240 -18.801 1.00 77.62 113 THR A O 1
ATOM 883 N N . GLY A 1 114 ? 22.961 31.667 -18.984 1.00 72.81 114 GLY A N 1
ATOM 884 C CA . GLY A 1 114 ? 23.970 30.728 -18.486 1.00 72.81 114 GLY A CA 1
ATOM 885 C C . GLY A 1 114 ? 25.251 31.431 -18.063 1.00 72.81 114 GLY A C 1
ATOM 886 O O . GLY A 1 114 ? 26.328 30.856 -18.169 1.00 72.81 114 GLY A O 1
ATOM 887 N N . ASN A 1 115 ? 25.141 32.701 -17.664 1.00 75.12 115 ASN A N 1
ATOM 888 C CA . ASN A 1 115 ? 26.290 33.578 -17.443 1.00 75.12 115 ASN A CA 1
ATOM 889 C C . ASN A 1 115 ? 27.141 33.115 -16.256 1.00 75.12 115 ASN A C 1
ATOM 891 O O . ASN A 1 115 ? 28.359 33.197 -16.324 1.00 75.12 115 ASN A O 1
ATOM 895 N N . ASN A 1 116 ? 26.514 32.564 -15.214 1.00 74.56 116 ASN A N 1
ATOM 896 C CA . ASN A 1 116 ? 27.216 32.114 -14.008 1.00 74.56 116 ASN A CA 1
ATOM 897 C C . ASN A 1 116 ? 28.141 30.910 -14.264 1.00 74.56 116 ASN A C 1
ATOM 899 O O . ASN A 1 116 ? 29.101 30.704 -13.531 1.00 74.56 116 ASN A O 1
ATOM 903 N N . ALA A 1 117 ? 27.898 30.163 -15.346 1.00 75.75 117 ALA A N 1
ATOM 904 C CA . ALA A 1 117 ? 28.691 29.007 -15.760 1.00 75.75 117 ALA A CA 1
ATOM 905 C C . ALA A 1 117 ? 29.606 29.302 -16.968 1.00 75.75 117 ALA A C 1
ATOM 907 O O . ALA A 1 117 ? 30.068 28.371 -17.628 1.00 75.75 117 ALA A O 1
ATOM 908 N N . ARG A 1 118 ? 29.837 30.577 -17.321 1.00 80.19 118 ARG A N 1
ATOM 909 C CA . ARG A 1 118 ? 30.684 30.981 -18.458 1.00 80.19 118 ARG A CA 1
ATOM 910 C C . ARG A 1 118 ? 31.745 31.975 -18.008 1.00 80.19 118 ARG A C 1
ATOM 912 O O . ARG A 1 118 ? 31.416 33.048 -17.513 1.00 80.19 118 ARG A O 1
ATOM 919 N N . LEU A 1 119 ? 33.013 31.651 -18.246 1.00 80.00 119 LEU A N 1
ATOM 920 C CA . LEU A 1 119 ? 34.135 32.553 -17.978 1.00 80.00 119 LEU A CA 1
ATOM 921 C C . LEU A 1 119 ? 34.829 32.925 -19.286 1.00 80.00 119 LEU A C 1
ATOM 923 O O . LEU A 1 119 ? 35.251 32.050 -20.038 1.00 80.00 119 LEU A O 1
ATOM 927 N N . LEU A 1 120 ? 34.943 34.226 -19.553 1.00 83.25 120 LEU A N 1
ATOM 928 C CA . LEU A 1 120 ? 35.769 34.749 -20.636 1.00 83.25 120 LEU A CA 1
ATOM 929 C C . LEU A 1 120 ? 37.186 34.956 -20.104 1.00 83.25 120 LEU A C 1
ATOM 931 O O . LEU A 1 120 ? 37.378 35.749 -19.182 1.00 83.25 120 LEU A O 1
ATOM 935 N N . ASP A 1 121 ? 38.171 34.300 -20.708 1.00 83.75 121 ASP A N 1
ATOM 936 C CA . ASP A 1 121 ? 39.566 34.684 -20.527 1.00 83.75 121 ASP A CA 1
ATOM 937 C C . ASP A 1 121 ? 39.893 35.824 -21.509 1.00 83.75 121 ASP A C 1
ATOM 939 O O . ASP A 1 121 ? 40.003 35.587 -22.718 1.00 83.75 121 ASP A O 1
ATOM 943 N N . PRO A 1 122 ? 40.065 37.071 -21.031 1.00 82.31 122 PRO A N 1
ATOM 944 C CA . PRO A 1 122 ? 40.294 38.219 -21.901 1.00 82.31 122 PRO A CA 1
ATOM 945 C C . PRO A 1 122 ? 41.648 38.165 -22.619 1.00 82.31 122 PRO A C 1
ATOM 947 O O . PRO A 1 122 ? 41.840 38.891 -23.591 1.00 82.31 122 PRO A O 1
ATOM 950 N N . LYS A 1 123 ? 42.594 37.334 -22.160 1.00 85.12 123 LYS A N 1
ATOM 951 C CA . LYS A 1 123 ? 43.924 37.218 -22.773 1.00 85.12 123 LYS A CA 1
ATOM 952 C C . LYS A 1 123 ? 43.922 36.277 -23.969 1.00 85.12 123 LYS A C 1
ATOM 954 O O . LYS A 1 123 ? 44.608 36.542 -24.950 1.00 85.12 123 LYS A O 1
ATOM 959 N N . THR A 1 124 ? 43.173 35.183 -23.880 1.00 87.94 124 THR A N 1
ATOM 960 C CA . THR A 1 124 ? 43.092 34.169 -24.941 1.00 87.94 124 THR A CA 1
ATOM 961 C C . THR A 1 124 ? 41.845 34.322 -25.810 1.00 87.94 124 THR A C 1
ATOM 963 O O . THR A 1 124 ? 41.763 33.698 -26.864 1.00 87.94 124 THR A O 1
ATOM 966 N N . VAL A 1 125 ? 40.885 35.160 -25.392 1.00 86.62 125 VAL A N 1
ATOM 967 C CA . VAL A 1 125 ? 39.562 35.328 -26.021 1.00 86.62 125 VAL A CA 1
ATOM 968 C C . VAL A 1 125 ? 38.821 33.987 -26.117 1.00 86.62 125 VAL A C 1
ATOM 970 O O . VAL A 1 125 ? 38.019 33.744 -27.017 1.00 86.62 125 VAL A O 1
ATOM 973 N N . THR A 1 126 ? 39.097 33.088 -25.172 1.00 84.69 126 THR A N 1
ATOM 974 C CA . THR A 1 126 ? 38.412 31.802 -25.060 1.00 84.69 126 THR A CA 1
ATOM 975 C C . THR A 1 126 ? 37.307 31.898 -24.017 1.00 84.69 126 THR A C 1
ATOM 977 O O . THR A 1 126 ? 37.445 32.572 -22.994 1.00 84.69 126 THR A O 1
ATOM 980 N N . ILE A 1 127 ? 36.180 31.244 -24.297 1.00 80.06 127 ILE A N 1
ATOM 981 C CA . ILE A 1 127 ? 35.073 31.115 -23.352 1.00 80.06 127 ILE A CA 1
ATOM 982 C C . ILE A 1 127 ? 35.133 29.706 -22.783 1.00 80.06 127 ILE A C 1
ATOM 984 O O . ILE A 1 127 ? 34.907 28.731 -23.500 1.00 80.06 127 ILE A O 1
ATOM 988 N N . GLN A 1 128 ? 35.415 29.604 -21.491 1.00 80.44 128 GLN A N 1
ATOM 989 C CA . GLN A 1 128 ? 35.285 28.356 -20.763 1.00 80.44 128 GLN A CA 1
ATOM 990 C C . GLN A 1 128 ? 33.808 28.118 -20.431 1.00 80.44 128 GLN A C 1
ATOM 992 O O . GLN A 1 128 ? 33.133 28.991 -19.876 1.00 80.44 128 GLN A O 1
ATOM 997 N N . LEU A 1 129 ? 33.313 26.930 -20.780 1.00 78.12 129 LEU A N 1
ATOM 998 C CA . LEU A 1 129 ? 31.961 26.475 -20.468 1.00 78.12 129 LEU A CA 1
ATOM 999 C C . LEU A 1 129 ? 32.007 25.541 -19.256 1.00 78.12 129 LEU A C 1
ATOM 1001 O O . LEU A 1 129 ? 32.631 24.484 -19.313 1.00 78.12 129 LEU A O 1
ATOM 1005 N N . GLY A 1 130 ? 31.316 25.923 -18.186 1.00 76.06 130 GLY A N 1
ATOM 1006 C CA . GLY A 1 130 ? 31.274 25.189 -16.927 1.00 76.06 130 GLY A CA 1
ATOM 1007 C C . GLY A 1 130 ? 32.487 25.454 -16.033 1.00 76.06 130 GLY A C 1
ATOM 1008 O O . GLY A 1 130 ? 33.633 25.525 -16.484 1.00 76.06 130 GLY A O 1
ATOM 1009 N N . ILE A 1 131 ? 32.219 25.574 -14.735 1.00 74.75 131 ILE A N 1
ATOM 1010 C CA . ILE A 1 131 ? 33.230 25.665 -13.677 1.00 74.75 131 ILE A CA 1
ATOM 1011 C C . ILE A 1 131 ? 32.895 24.672 -12.564 1.00 74.75 131 ILE A C 1
ATOM 1013 O O . ILE A 1 131 ? 31.767 24.192 -12.476 1.00 74.75 131 ILE A O 1
ATOM 1017 N N . THR A 1 132 ? 33.860 24.355 -11.699 1.00 70.38 132 THR A N 1
ATOM 1018 C CA . THR A 1 132 ? 33.695 23.341 -10.641 1.00 70.38 132 THR A CA 1
ATOM 1019 C C . THR A 1 132 ? 32.505 23.615 -9.713 1.00 70.38 132 THR A C 1
ATOM 1021 O O . THR A 1 132 ? 31.887 22.671 -9.242 1.00 70.38 132 THR A O 1
ATOM 1024 N N . GLN A 1 133 ? 32.169 24.884 -9.463 1.00 73.56 133 GLN A N 1
ATOM 1025 C CA . GLN A 1 133 ? 31.066 25.293 -8.583 1.00 73.56 133 GLN A CA 1
ATOM 1026 C C . GLN A 1 133 ? 29.691 25.317 -9.275 1.00 73.56 133 GLN A C 1
ATOM 1028 O O . GLN A 1 133 ? 28.661 25.208 -8.608 1.00 73.56 133 GLN A O 1
ATOM 1033 N N . GLU A 1 134 ? 29.661 25.503 -10.596 1.00 79.19 134 GLU A N 1
ATOM 1034 C CA . GLU A 1 134 ? 28.431 25.604 -11.381 1.00 79.19 134 GLU A CA 1
ATOM 1035 C C . GLU A 1 134 ? 28.684 25.073 -12.803 1.00 79.19 134 GLU A C 1
ATOM 1037 O O . GLU A 1 134 ? 29.277 25.766 -13.643 1.00 79.19 134 GLU A O 1
ATOM 1042 N N . PRO A 1 135 ? 28.280 23.822 -13.090 1.00 83.81 135 PRO A N 1
ATOM 1043 C CA . PRO A 1 135 ? 28.368 23.297 -14.441 1.00 83.81 135 PRO A CA 1
ATOM 1044 C C . PRO A 1 135 ? 27.345 23.989 -15.349 1.00 83.81 135 PRO A C 1
ATOM 1046 O O . PRO A 1 135 ? 26.332 24.521 -14.897 1.00 83.81 135 PRO A O 1
ATOM 1049 N N . ILE A 1 136 ? 27.599 23.981 -16.658 1.00 84.81 136 ILE A N 1
ATOM 1050 C CA . ILE A 1 136 ? 26.650 24.548 -17.621 1.00 84.81 136 ILE A CA 1
ATOM 1051 C C . ILE A 1 136 ? 25.501 23.564 -17.863 1.00 84.81 136 ILE A C 1
ATOM 1053 O O . ILE A 1 136 ? 25.745 22.411 -18.213 1.00 84.81 136 ILE A O 1
ATOM 1057 N N . PHE A 1 137 ? 24.261 24.047 -17.746 1.00 87.38 137 PHE A N 1
ATOM 1058 C CA . PHE A 1 137 ? 23.036 23.319 -18.099 1.00 87.38 137 PHE A CA 1
ATOM 1059 C C . PHE A 1 137 ? 22.292 24.013 -19.228 1.00 87.38 137 PHE A C 1
ATOM 1061 O O . PHE A 1 137 ? 22.273 25.248 -19.304 1.00 87.38 137 PHE A O 1
ATOM 1068 N N . LEU A 1 138 ? 21.565 23.232 -20.020 1.00 91.88 138 LEU A N 1
ATOM 1069 C CA . LEU A 1 138 ? 20.471 23.766 -20.813 1.00 91.88 138 LEU A CA 1
ATOM 1070 C C . LEU A 1 138 ? 19.282 24.029 -19.889 1.00 91.88 138 LEU A C 1
ATOM 1072 O O . LEU A 1 138 ? 18.606 23.099 -19.451 1.00 91.88 138 LEU A O 1
ATOM 1076 N N . HIS A 1 139 ? 19.054 25.298 -19.566 1.00 94.06 139 HIS A N 1
ATOM 1077 C CA . HIS A 1 139 ? 17.961 25.707 -18.697 1.00 94.06 139 HIS A CA 1
ATOM 1078 C C . HIS A 1 139 ? 17.461 27.109 -19.045 1.00 94.06 139 HIS A C 1
ATOM 1080 O O . HIS A 1 139 ? 18.154 27.889 -19.702 1.00 94.06 139 HIS A O 1
ATOM 1086 N N . GLY A 1 140 ? 16.272 27.441 -18.564 1.00 94.56 140 GLY A N 1
ATOM 1087 C CA . GLY A 1 140 ? 15.728 28.787 -18.600 1.00 94.56 140 GLY A CA 1
ATOM 1088 C C . GLY A 1 140 ? 14.943 29.108 -17.339 1.00 94.56 140 GLY A C 1
ATOM 1089 O O . GLY A 1 140 ? 14.604 28.228 -16.552 1.00 94.56 140 GLY A O 1
ATOM 1090 N N . HIS A 1 141 ? 14.689 30.394 -17.146 1.00 94.75 141 HIS A N 1
ATOM 1091 C CA . HIS A 1 141 ? 13.982 30.947 -15.999 1.00 94.75 141 HIS A CA 1
ATOM 1092 C C . HIS A 1 141 ? 12.624 31.457 -16.454 1.00 94.75 141 HIS A C 1
ATOM 1094 O O . HIS A 1 141 ? 12.535 32.052 -17.527 1.00 94.75 141 HIS A O 1
ATOM 1100 N N . VAL A 1 142 ? 11.596 31.251 -15.638 1.00 96.69 142 VAL A N 1
ATOM 1101 C CA . VAL A 1 142 ? 10.252 31.813 -15.827 1.00 96.69 142 VAL A CA 1
ATOM 1102 C C . VAL A 1 142 ? 9.834 32.474 -14.523 1.00 96.69 142 VAL A C 1
ATOM 1104 O O . VAL A 1 142 ? 10.042 31.904 -13.455 1.00 96.69 142 VAL A O 1
ATOM 1107 N N . PHE A 1 143 ? 9.298 33.685 -14.581 1.00 95.31 143 PHE A N 1
ATOM 1108 C CA . PHE A 1 143 ? 8.911 34.441 -13.393 1.00 95.31 143 PHE A CA 1
ATOM 1109 C C . PHE A 1 143 ? 7.791 35.428 -13.712 1.00 95.31 143 PHE A C 1
ATOM 1111 O O . PHE A 1 143 ? 7.598 35.847 -14.852 1.00 95.31 143 PHE A O 1
ATOM 1118 N N . GLY A 1 144 ? 7.036 35.786 -12.683 1.00 94.31 144 GLY A N 1
ATOM 1119 C CA . GLY A 1 144 ? 5.952 36.744 -12.745 1.00 94.31 144 GLY A CA 1
ATOM 1120 C C . GLY A 1 144 ? 6.388 38.175 -12.462 1.00 94.31 144 GLY A C 1
ATOM 1121 O O . GLY A 1 144 ? 7.304 38.429 -11.682 1.00 94.31 144 GLY A O 1
ATOM 1122 N N . CYS A 1 145 ? 5.683 39.117 -13.073 1.00 91.56 145 CYS A N 1
ATOM 1123 C CA . CYS A 1 145 ? 5.825 40.549 -12.885 1.00 91.56 145 CYS A CA 1
ATOM 1124 C C . CYS A 1 145 ? 4.444 41.155 -12.606 1.00 91.56 145 CYS A C 1
ATOM 1126 O O . CYS A 1 145 ? 3.459 40.864 -13.289 1.00 91.56 145 CYS A O 1
ATOM 1128 N N . GLY A 1 146 ? 4.369 42.018 -11.600 1.00 90.19 146 GLY A N 1
ATOM 1129 C CA . GLY A 1 146 ? 3.124 42.610 -11.128 1.00 90.19 146 GLY A CA 1
ATOM 1130 C C . GLY A 1 146 ? 3.391 43.588 -9.993 1.00 90.19 146 GLY A C 1
ATOM 1131 O O . GLY A 1 146 ? 4.524 44.012 -9.793 1.00 90.19 146 GLY A O 1
ATOM 1132 N N . ASP A 1 147 ? 2.342 43.944 -9.257 1.00 91.50 147 ASP A N 1
ATOM 1133 C CA . ASP A 1 147 ? 2.479 44.627 -7.965 1.00 91.50 147 ASP A CA 1
ATOM 1134 C C . ASP A 1 147 ? 3.265 43.744 -6.963 1.00 91.50 147 ASP A C 1
ATOM 1136 O O . ASP A 1 147 ? 2.747 42.681 -6.599 1.00 91.50 147 ASP A O 1
ATOM 1140 N N . PRO A 1 148 ? 4.482 44.140 -6.527 1.00 89.94 148 PRO A N 1
ATOM 1141 C CA . PRO A 1 148 ? 5.328 43.327 -5.648 1.00 89.94 148 PRO A CA 1
ATOM 1142 C C . PRO A 1 148 ? 4.724 43.043 -4.273 1.00 89.94 148 PRO A C 1
ATOM 1144 O O . PRO A 1 148 ? 5.057 42.028 -3.666 1.00 89.94 148 PRO A O 1
ATOM 1147 N N . GLU A 1 149 ? 3.835 43.912 -3.783 1.00 90.62 149 GLU A N 1
ATOM 1148 C CA . GLU A 1 149 ? 3.189 43.772 -2.469 1.00 90.62 149 GLU A CA 1
ATOM 1149 C C . GLU A 1 149 ? 1.928 42.901 -2.523 1.00 90.62 149 GLU A C 1
ATOM 1151 O O . GLU A 1 149 ? 1.374 42.495 -1.498 1.00 90.62 149 GLU A O 1
ATOM 1156 N N . ARG A 1 150 ? 1.462 42.568 -3.731 1.00 93.38 150 ARG A N 1
ATOM 1157 C CA . ARG A 1 150 ? 0.251 41.778 -3.917 1.00 93.38 150 ARG A CA 1
ATOM 1158 C C . ARG A 1 150 ? 0.525 40.282 -3.765 1.00 93.38 150 ARG A C 1
ATOM 1160 O O . ARG A 1 150 ? 1.517 39.736 -4.248 1.00 93.38 150 ARG A O 1
ATOM 1167 N N . LYS A 1 151 ? -0.428 39.602 -3.129 1.00 94.62 151 LYS A N 1
ATOM 1168 C CA . LYS A 1 151 ? -0.504 38.143 -3.024 1.00 94.62 151 LYS A CA 1
ATOM 1169 C C . LYS A 1 151 ? -1.355 37.604 -4.176 1.00 94.62 151 LYS A C 1
ATOM 1171 O O . LYS A 1 151 ? -2.580 37.659 -4.107 1.00 94.62 151 LYS A O 1
ATOM 1176 N N . TYR A 1 152 ? -0.724 37.165 -5.264 1.00 92.06 152 TYR A N 1
ATOM 1177 C CA . TYR A 1 152 ? -1.432 36.523 -6.391 1.00 92.06 152 TYR A CA 1
ATOM 1178 C C . TYR A 1 152 ? -1.687 35.032 -6.147 1.00 92.06 152 TYR A C 1
ATOM 1180 O O . TYR A 1 152 ? -2.541 34.428 -6.788 1.00 92.06 152 TYR A O 1
ATOM 1188 N N . ILE A 1 153 ? -0.942 34.456 -5.208 1.00 92.50 153 ILE A N 1
ATOM 1189 C CA . ILE A 1 153 ? -1.128 33.118 -4.659 1.00 92.50 153 ILE A CA 1
ATOM 1190 C C . ILE A 1 153 ? -1.419 33.310 -3.171 1.00 92.50 153 ILE A C 1
ATOM 1192 O O . ILE A 1 153 ? -0.756 34.130 -2.530 1.00 92.50 153 ILE A O 1
ATOM 1196 N N . ASP A 1 154 ? -2.419 32.606 -2.635 1.00 84.06 154 ASP A N 1
ATOM 1197 C CA . ASP A 1 154 ? -2.925 32.828 -1.277 1.00 84.06 154 ASP A CA 1
ATOM 1198 C C . ASP A 1 154 ? -1.798 32.851 -0.236 1.00 84.06 154 ASP A C 1
ATOM 1200 O O . ASP A 1 154 ? -1.050 31.890 -0.052 1.00 84.06 154 ASP A O 1
ATOM 1204 N N . ASP A 1 155 ? -1.676 33.990 0.447 1.00 86.62 155 ASP A N 1
ATOM 1205 C CA . ASP A 1 155 ? -0.646 34.273 1.449 1.00 86.62 155 ASP A CA 1
ATOM 1206 C C . ASP A 1 155 ? 0.815 34.236 0.988 1.00 86.62 155 ASP A C 1
ATOM 1208 O O . ASP A 1 155 ? 1.710 34.277 1.831 1.00 86.62 155 ASP A O 1
ATOM 1212 N N . VAL A 1 156 ? 1.082 34.272 -0.319 1.00 92.81 156 VAL A N 1
ATOM 1213 C CA . VAL A 1 156 ? 2.441 34.392 -0.862 1.00 92.81 156 VAL A CA 1
ATOM 1214 C C . VAL A 1 156 ? 2.573 35.693 -1.647 1.00 92.81 156 VAL A C 1
ATOM 1216 O O . VAL A 1 156 ? 2.013 35.854 -2.728 1.00 92.81 156 VAL A O 1
ATOM 1219 N N . GLN A 1 157 ? 3.333 36.639 -1.106 1.00 93.31 157 GLN A N 1
ATOM 1220 C CA . GLN A 1 157 ? 3.662 37.901 -1.777 1.00 93.31 157 GLN A CA 1
ATOM 1221 C C . GLN A 1 157 ? 4.510 37.659 -3.038 1.00 93.31 157 GLN A C 1
ATOM 1223 O O . GLN A 1 157 ? 5.360 36.768 -3.026 1.00 93.31 157 GLN A O 1
ATOM 1228 N N . LEU A 1 158 ? 4.266 38.424 -4.111 1.00 92.44 158 LEU A N 1
ATOM 1229 C CA . LEU A 1 158 ? 4.981 38.276 -5.386 1.00 92.44 158 LEU A CA 1
ATOM 1230 C C . LEU A 1 158 ? 6.469 38.632 -5.276 1.00 92.44 158 LEU A C 1
ATOM 1232 O O . LEU A 1 158 ? 7.306 37.943 -5.864 1.00 92.44 158 LEU A O 1
ATOM 1236 N N . ASP A 1 159 ? 6.785 39.689 -4.522 1.00 91.00 159 ASP A N 1
ATOM 1237 C CA . ASP A 1 159 ? 8.115 40.297 -4.441 1.00 91.00 159 ASP A CA 1
ATOM 1238 C C . ASP A 1 159 ? 8.657 40.712 -5.834 1.00 91.00 159 ASP A C 1
ATOM 1240 O O . ASP A 1 159 ? 7.950 40.692 -6.845 1.00 91.00 159 ASP A O 1
ATOM 1244 N N . GLY A 1 160 ? 9.930 41.108 -5.907 1.00 85.06 160 GLY A N 1
ATOM 1245 C CA . GLY A 1 160 ? 10.562 41.542 -7.155 1.00 85.06 160 GLY A CA 1
ATOM 1246 C C . GLY A 1 160 ? 10.297 43.007 -7.510 1.00 85.06 160 GLY A C 1
ATOM 1247 O O . GLY A 1 160 ? 9.637 43.729 -6.763 1.00 85.06 160 GLY A O 1
ATOM 1248 N N . PRO A 1 161 ? 10.865 43.487 -8.626 1.00 78.75 161 PRO A N 1
ATOM 1249 C CA . PRO A 1 161 ? 10.761 44.887 -8.999 1.00 78.75 161 PRO A CA 1
ATOM 1250 C C . PRO A 1 161 ? 9.358 45.242 -9.504 1.00 78.75 161 PRO A C 1
ATOM 1252 O O . PRO A 1 161 ? 8.656 44.420 -10.096 1.00 78.75 161 PRO A O 1
ATOM 1255 N N . ILE A 1 162 ? 8.979 46.509 -9.318 1.00 78.50 162 ILE A N 1
ATOM 1256 C CA . ILE A 1 162 ? 7.748 47.068 -9.885 1.00 78.50 162 ILE A CA 1
ATOM 1257 C C . ILE A 1 162 ? 7.726 46.935 -11.413 1.00 78.50 162 ILE A C 1
ATOM 1259 O O . ILE A 1 162 ? 8.763 46.972 -12.083 1.00 78.50 162 ILE A O 1
ATOM 1263 N N . LEU A 1 163 ? 6.519 46.839 -11.971 1.00 80.38 163 LEU A N 1
ATOM 1264 C CA . LEU A 1 163 ? 6.305 46.791 -13.416 1.00 80.38 163 LEU A CA 1
ATOM 1265 C C . LEU A 1 163 ? 7.022 47.936 -14.147 1.00 80.38 163 LEU A C 1
ATOM 1267 O O . LEU A 1 163 ? 6.953 49.094 -13.742 1.00 80.38 163 LEU A O 1
ATOM 1271 N N . GLY A 1 164 ? 7.682 47.596 -15.256 1.00 78.12 164 GLY A N 1
ATOM 1272 C CA . GLY A 1 164 ? 8.475 48.530 -16.063 1.00 78.12 164 GLY A CA 1
ATOM 1273 C C . GLY A 1 164 ? 9.962 48.583 -15.697 1.00 78.12 164 GLY A C 1
ATOM 1274 O O . GLY A 1 164 ? 10.750 49.101 -16.485 1.00 78.12 164 GLY A O 1
ATOM 1275 N N . THR A 1 165 ? 10.361 47.997 -14.565 1.00 80.81 165 THR A N 1
ATOM 1276 C CA . THR A 1 165 ? 11.769 47.843 -14.170 1.00 80.81 165 THR A CA 1
ATOM 1277 C C . THR A 1 165 ? 12.299 46.466 -14.582 1.00 80.81 165 THR A C 1
ATOM 1279 O O . THR A 1 165 ? 11.558 45.482 -14.617 1.00 80.81 165 THR A O 1
ATOM 1282 N N . LEU A 1 166 ? 13.589 46.387 -14.922 1.00 82.06 166 LEU A N 1
ATOM 1283 C CA . LEU A 1 166 ? 14.242 45.132 -15.294 1.00 82.06 166 LEU A CA 1
ATOM 1284 C C . LEU A 1 166 ? 14.328 44.187 -14.087 1.00 82.06 166 LEU A C 1
ATOM 1286 O O . LEU A 1 166 ? 14.781 44.588 -13.020 1.00 82.06 166 LEU A O 1
ATOM 1290 N N . PHE A 1 167 ? 13.959 42.920 -14.275 1.00 84.19 167 PHE A N 1
ATOM 1291 C CA . PHE A 1 167 ? 14.161 41.880 -13.268 1.00 84.19 167 PHE A CA 1
ATOM 1292 C C . PHE A 1 167 ? 15.625 41.428 -13.249 1.00 84.19 167 PHE A C 1
ATOM 1294 O O . PHE A 1 167 ? 16.070 40.707 -14.150 1.00 84.19 167 PHE A O 1
ATOM 1301 N N . ASN A 1 168 ? 16.391 41.828 -12.229 1.00 82.88 168 ASN A N 1
ATOM 1302 C CA . ASN A 1 168 ? 17.780 41.405 -12.112 1.00 82.88 168 ASN A CA 1
ATOM 1303 C C . ASN A 1 168 ? 17.877 39.994 -11.510 1.00 82.88 168 ASN A C 1
ATOM 1305 O O . ASN A 1 168 ? 17.633 39.741 -10.328 1.00 82.88 168 ASN A O 1
ATOM 1309 N N . MET A 1 169 ? 18.288 39.041 -12.345 1.00 79.31 169 MET A N 1
ATOM 1310 C CA . MET A 1 169 ? 18.488 37.649 -11.937 1.00 79.31 169 MET A CA 1
ATOM 1311 C C . MET A 1 169 ? 19.778 37.423 -11.122 1.00 79.31 169 MET A C 1
ATOM 1313 O O . MET A 1 169 ? 19.916 36.357 -10.514 1.00 79.31 169 MET A O 1
ATOM 1317 N N . ASN A 1 170 ? 20.695 38.403 -11.097 1.00 68.81 170 ASN A N 1
ATOM 1318 C CA . ASN A 1 170 ? 22.066 38.312 -10.583 1.00 68.81 170 ASN A CA 1
ATOM 1319 C C . ASN A 1 170 ? 22.324 39.254 -9.390 1.00 68.81 170 ASN A C 1
ATOM 1321 O O . ASN A 1 170 ? 23.314 39.982 -9.362 1.00 68.81 170 ASN A O 1
ATOM 1325 N N . THR A 1 171 ? 21.469 39.258 -8.371 1.00 55.53 171 THR A N 1
ATOM 1326 C CA . THR A 1 171 ? 21.625 40.228 -7.275 1.00 55.53 171 THR A CA 1
ATOM 1327 C C . THR A 1 171 ? 22.538 39.691 -6.173 1.00 55.53 171 THR A C 1
ATOM 1329 O O . THR A 1 171 ? 22.139 38.945 -5.282 1.00 55.53 171 THR A O 1
ATOM 1332 N N . SER A 1 172 ? 23.824 40.037 -6.300 1.00 44.34 172 SER A N 1
ATOM 1333 C CA . SER A 1 172 ? 24.857 39.874 -5.257 1.00 44.34 172 SER A CA 1
ATOM 1334 C C . SER A 1 172 ? 25.470 41.221 -4.841 1.00 44.34 172 SER A C 1
ATOM 1336 O O . SER A 1 172 ? 26.321 41.258 -3.956 1.00 44.34 172 SER A O 1
ATOM 1338 N N . SER A 1 173 ? 25.067 42.324 -5.483 1.00 39.75 173 SER A N 1
ATOM 1339 C CA . SER A 1 173 ? 25.655 43.649 -5.279 1.00 39.75 173 SER A CA 1
ATOM 1340 C C . SER A 1 173 ? 24.793 44.496 -4.329 1.00 39.75 173 SER A C 1
ATOM 1342 O O . SER A 1 173 ? 23.590 44.615 -4.544 1.00 39.75 173 SER A O 1
ATOM 1344 N N . PRO A 1 174 ? 25.380 45.122 -3.294 1.00 40.72 174 PRO A N 1
ATOM 1345 C CA . PRO A 1 174 ? 24.648 45.824 -2.233 1.00 40.72 174 PRO A CA 1
ATOM 1346 C C . PRO A 1 174 ? 24.056 47.198 -2.621 1.00 40.72 174 PRO A C 1
ATOM 1348 O O . PRO A 1 174 ? 23.582 47.908 -1.739 1.00 40.72 174 PRO A O 1
ATOM 1351 N N . SER A 1 175 ? 24.078 47.598 -3.899 1.00 43.69 175 SER A N 1
ATOM 1352 C CA . SER A 1 175 ? 23.726 48.959 -4.350 1.00 43.69 175 SER A CA 1
ATOM 1353 C C . SER A 1 175 ? 22.389 49.093 -5.095 1.00 43.69 175 SER A C 1
ATOM 1355 O O . SER A 1 175 ? 22.156 50.126 -5.717 1.00 43.69 175 SER A O 1
ATOM 1357 N N . GLU A 1 176 ? 21.521 48.083 -5.076 1.00 51.50 176 GLU A N 1
ATOM 1358 C CA . GLU A 1 176 ? 20.233 48.109 -5.789 1.00 51.50 176 GLU A CA 1
ATOM 1359 C C . GLU A 1 176 ? 19.053 48.335 -4.825 1.00 51.50 176 GLU A C 1
ATOM 1361 O O . GLU A 1 176 ? 19.146 48.038 -3.630 1.00 51.50 176 GLU A O 1
ATOM 1366 N N . SER A 1 177 ? 17.957 48.912 -5.339 1.00 55.91 177 SER A N 1
ATOM 1367 C CA . SER A 1 177 ? 16.717 49.191 -4.591 1.00 55.91 177 SER A CA 1
ATOM 1368 C C . SER A 1 177 ? 16.231 47.967 -3.808 1.00 55.91 177 SER A C 1
ATOM 1370 O O . SER A 1 177 ? 16.419 46.847 -4.276 1.00 55.91 177 SER A O 1
ATOM 1372 N N . ASP A 1 178 ? 15.556 48.152 -2.667 1.00 57.22 178 ASP A N 1
ATOM 1373 C CA . ASP A 1 178 ? 15.181 47.039 -1.772 1.00 57.22 178 ASP A CA 1
ATOM 1374 C C . ASP A 1 178 ? 14.388 45.906 -2.454 1.00 57.22 178 ASP A C 1
ATOM 1376 O O . ASP A 1 178 ? 14.540 44.747 -2.073 1.00 57.22 178 ASP A O 1
ATOM 1380 N N . HIS A 1 179 ? 13.642 46.204 -3.522 1.00 59.28 179 HIS A N 1
ATOM 1381 C CA . HIS A 1 179 ? 12.877 45.227 -4.307 1.00 59.28 179 HIS A CA 1
ATOM 1382 C C . HIS A 1 179 ? 13.714 44.330 -5.246 1.00 59.28 179 HIS A C 1
ATOM 1384 O O . HIS A 1 179 ? 13.191 43.356 -5.793 1.00 59.28 179 HIS A O 1
ATOM 1390 N N . ASP A 1 180 ? 15.007 44.621 -5.440 1.00 64.88 180 ASP A N 1
ATOM 1391 C CA . ASP A 1 180 ? 15.890 43.851 -6.329 1.00 64.88 180 ASP A CA 1
ATOM 1392 C C . ASP A 1 180 ? 16.837 42.895 -5.574 1.00 64.88 180 ASP A C 1
ATOM 1394 O O . ASP A 1 180 ? 17.608 42.146 -6.164 1.00 64.88 180 ASP A O 1
ATOM 1398 N N . LYS A 1 181 ? 16.764 42.821 -4.244 1.00 71.75 181 LYS A N 1
ATOM 1399 C CA . LYS A 1 181 ? 17.556 41.853 -3.464 1.00 71.75 181 LYS A CA 1
ATOM 1400 C C . LYS A 1 181 ? 16.917 40.464 -3.526 1.00 71.75 181 LYS A C 1
ATOM 1402 O O . LYS A 1 181 ? 15.701 40.356 -3.421 1.00 71.75 181 LYS A O 1
ATOM 1407 N N . LYS A 1 182 ? 17.715 39.391 -3.663 1.00 77.69 182 LYS A N 1
ATOM 1408 C CA . LYS A 1 182 ? 17.188 38.011 -3.610 1.00 77.69 182 LYS A CA 1
ATOM 1409 C C . LYS A 1 182 ? 16.377 37.805 -2.335 1.00 77.69 182 LYS A C 1
ATOM 1411 O O . LYS A 1 182 ? 16.869 38.065 -1.237 1.00 77.69 182 LYS A O 1
ATOM 1416 N N . VAL A 1 183 ? 15.170 37.278 -2.496 1.00 83.06 183 VAL A N 1
ATOM 1417 C CA . VAL A 1 183 ? 14.287 36.936 -1.379 1.00 83.06 183 VAL A CA 1
ATOM 1418 C C . VAL A 1 183 ? 14.291 35.423 -1.226 1.00 83.06 183 VAL A C 1
ATOM 1420 O O . VAL A 1 183 ? 14.078 34.698 -2.195 1.00 83.06 183 VAL A O 1
ATOM 1423 N N . SER A 1 184 ? 14.570 34.933 -0.021 1.00 87.38 184 SER A N 1
ATOM 1424 C CA . SER A 1 184 ? 14.481 33.499 0.270 1.00 87.38 184 SER A CA 1
ATOM 1425 C C . SER A 1 184 ? 13.029 33.098 0.517 1.00 87.38 184 SER A C 1
ATOM 1427 O O . SER A 1 184 ? 12.245 33.889 1.039 1.00 87.38 184 SER A O 1
ATOM 1429 N N . TRP A 1 185 ? 12.687 31.865 0.158 1.00 89.38 185 TRP A N 1
ATOM 1430 C CA . TRP A 1 185 ? 11.395 31.267 0.485 1.00 89.38 185 TRP A CA 1
ATOM 1431 C C . TRP A 1 185 ? 11.202 31.171 2.002 1.00 89.38 185 TRP A C 1
ATOM 1433 O O . TRP A 1 185 ? 12.137 30.807 2.719 1.00 89.38 185 TRP A O 1
ATOM 1443 N N . LYS A 1 186 ? 9.996 31.472 2.486 1.00 87.75 186 LYS A N 1
ATOM 1444 C CA . LYS A 1 186 ? 9.566 31.144 3.854 1.00 87.75 186 LYS A CA 1
ATOM 1445 C C . LYS A 1 186 ? 9.011 29.715 3.898 1.00 87.75 186 LYS A C 1
ATOM 1447 O O . LYS A 1 186 ? 8.645 29.160 2.859 1.00 87.75 186 LYS A O 1
ATOM 1452 N N . SER A 1 187 ? 8.924 29.141 5.100 1.00 66.25 187 SER A N 1
ATOM 1453 C CA . SER A 1 187 ? 8.257 27.855 5.336 1.00 66.25 187 SER A CA 1
ATOM 1454 C C . SER A 1 187 ? 6.844 27.871 4.727 1.00 66.25 187 SER A C 1
ATOM 1456 O O . SER A 1 187 ? 6.153 28.887 4.802 1.00 66.25 187 SER A O 1
ATOM 1458 N N . ASP A 1 188 ? 6.459 26.784 4.061 1.00 81.38 188 ASP A N 1
ATOM 1459 C CA . ASP A 1 188 ? 5.173 26.550 3.372 1.00 81.38 188 ASP A CA 1
ATOM 1460 C C . ASP A 1 188 ? 4.898 27.346 2.081 1.00 81.38 188 ASP A C 1
ATOM 1462 O O . ASP A 1 188 ? 3.991 26.987 1.325 1.00 81.38 188 ASP A O 1
ATOM 1466 N N . GLU A 1 189 ? 5.661 28.401 1.761 1.00 89.94 189 GLU A N 1
ATOM 1467 C CA . GLU A 1 189 ? 5.432 29.181 0.530 1.00 89.94 189 GLU A CA 1
ATOM 1468 C C . GLU A 1 189 ? 5.681 28.340 -0.733 1.00 89.94 189 GLU A C 1
ATOM 1470 O O . GLU A 1 189 ? 4.922 28.443 -1.696 1.00 89.94 189 GLU A O 1
ATOM 1475 N N . ILE A 1 190 ? 6.703 27.476 -0.714 1.00 89.38 190 ILE A N 1
ATOM 1476 C CA . ILE A 1 190 ? 7.060 26.590 -1.835 1.00 89.38 190 ILE A CA 1
ATOM 1477 C C . ILE A 1 190 ? 5.861 25.726 -2.235 1.00 89.38 190 ILE A C 1
ATOM 1479 O O . ILE A 1 190 ? 5.450 25.771 -3.391 1.00 89.38 190 ILE A O 1
ATOM 1483 N N . ASN A 1 191 ? 5.245 25.017 -1.284 1.00 87.81 191 ASN A N 1
ATOM 1484 C CA . ASN A 1 191 ? 4.143 24.091 -1.565 1.00 87.81 191 ASN A CA 1
ATOM 1485 C C . ASN A 1 191 ? 2.927 24.813 -2.156 1.00 87.81 191 ASN A C 1
ATOM 1487 O O . ASN A 1 191 ? 2.324 24.334 -3.114 1.00 87.81 191 ASN A O 1
ATOM 1491 N N . LYS A 1 192 ? 2.590 26.001 -1.638 1.00 90.88 192 LYS A N 1
ATOM 1492 C CA . LYS A 1 192 ? 1.476 26.812 -2.157 1.00 90.88 192 LYS A CA 1
ATOM 1493 C C . LYS A 1 192 ? 1.704 27.227 -3.605 1.00 90.88 192 LYS A C 1
ATOM 1495 O O . LYS A 1 192 ? 0.799 27.115 -4.432 1.00 90.88 192 LYS A O 1
ATOM 1500 N N . VAL A 1 193 ? 2.912 27.700 -3.911 1.00 94.12 193 VAL A N 1
ATOM 1501 C CA . VAL A 1 193 ? 3.266 28.120 -5.267 1.00 94.12 193 VAL A CA 1
ATOM 1502 C C . VAL A 1 193 ? 3.324 26.922 -6.211 1.00 94.12 193 VAL A C 1
ATOM 1504 O O . VAL A 1 193 ? 2.765 27.000 -7.304 1.00 94.12 193 VAL A O 1
ATOM 1507 N N . VAL A 1 194 ? 3.932 25.812 -5.783 1.00 93.25 194 VAL A N 1
ATOM 1508 C CA . VAL A 1 194 ? 3.989 24.572 -6.564 1.00 93.25 194 VAL A CA 1
ATOM 1509 C C . VAL A 1 194 ? 2.588 24.076 -6.892 1.00 93.25 194 VAL A C 1
ATOM 1511 O O . VAL A 1 194 ? 2.279 23.957 -8.070 1.00 93.25 194 VAL A O 1
ATOM 1514 N N . ARG A 1 195 ? 1.710 23.896 -5.897 1.00 90.31 195 ARG A N 1
ATOM 1515 C CA . ARG A 1 195 ? 0.326 23.433 -6.108 1.00 90.31 195 ARG A CA 1
ATOM 1516 C C . ARG A 1 195 ? -0.448 24.334 -7.065 1.00 90.31 195 ARG A C 1
ATOM 1518 O O . ARG A 1 195 ? -1.147 23.848 -7.954 1.00 90.31 195 ARG A O 1
ATOM 1525 N N . ARG A 1 196 ? -0.321 25.658 -6.905 1.00 93.75 196 ARG A N 1
ATOM 1526 C CA . ARG A 1 196 ? -1.012 26.621 -7.770 1.00 93.75 196 ARG A CA 1
ATOM 1527 C C . ARG A 1 196 ? -0.523 26.537 -9.215 1.00 93.75 196 ARG A C 1
ATOM 1529 O O . ARG A 1 196 ? -1.352 26.509 -10.117 1.00 93.75 196 ARG A O 1
ATOM 1536 N N . LEU A 1 197 ? 0.790 26.497 -9.441 1.00 95.75 197 LEU A N 1
ATOM 1537 C CA . LEU A 1 197 ? 1.359 26.397 -10.789 1.00 95.75 197 LEU A CA 1
ATOM 1538 C C . LEU A 1 197 ? 1.123 25.020 -11.420 1.00 95.75 197 LEU A C 1
ATOM 1540 O O . LEU A 1 197 ? 0.851 24.954 -12.613 1.00 95.75 197 LEU A O 1
ATOM 1544 N N . GLU A 1 198 ? 1.184 23.947 -10.633 1.00 93.25 198 GLU A N 1
ATOM 1545 C CA . GLU A 1 198 ? 0.863 22.581 -11.057 1.00 93.25 198 GLU A CA 1
ATOM 1546 C C . GLU A 1 198 ? -0.584 22.511 -11.560 1.00 93.25 198 GLU A C 1
ATOM 1548 O O . GLU A 1 198 ? -0.804 22.094 -12.693 1.00 93.25 198 GLU A O 1
ATOM 1553 N N . THR A 1 199 ? -1.540 23.067 -10.804 1.00 90.50 199 THR A N 1
ATOM 1554 C CA . THR A 1 199 ? -2.955 23.167 -11.217 1.00 90.50 199 THR A CA 1
ATOM 1555 C C . THR A 1 199 ? -3.112 23.903 -12.553 1.00 90.50 199 THR A C 1
ATOM 1557 O O . THR A 1 199 ? -3.855 23.476 -13.433 1.00 90.50 199 THR A O 1
ATOM 1560 N N . GLU A 1 200 ? -2.417 25.031 -12.737 1.00 94.19 200 GLU A N 1
ATOM 1561 C CA . GLU A 1 200 ? -2.516 25.790 -13.989 1.00 94.19 200 GLU A CA 1
ATOM 1562 C C . GLU A 1 200 ? -1.862 25.062 -15.169 1.00 94.19 200 GLU A C 1
ATOM 1564 O O . GLU A 1 200 ? -2.384 25.135 -16.279 1.00 94.19 200 GLU A O 1
ATOM 1569 N N . ILE A 1 201 ? -0.768 24.325 -14.944 1.00 94.38 201 ILE A N 1
ATOM 1570 C CA . ILE A 1 201 ? -0.155 23.453 -15.955 1.00 94.38 201 ILE A CA 1
ATOM 1571 C C . ILE A 1 201 ? -1.118 22.320 -16.341 1.00 94.38 201 ILE A C 1
ATOM 1573 O O . ILE A 1 201 ? -1.299 22.065 -17.534 1.00 94.38 201 ILE A O 1
ATOM 1577 N N . GLU A 1 202 ? -1.780 21.689 -15.371 1.00 86.81 202 GLU A N 1
ATOM 1578 C CA . GLU A 1 202 ? -2.800 20.650 -15.592 1.00 86.81 202 GLU A CA 1
ATOM 1579 C C . GLU A 1 202 ? -3.993 21.167 -16.410 1.00 86.81 202 GLU A C 1
ATOM 1581 O O . GLU A 1 202 ? -4.510 20.477 -17.286 1.00 86.81 202 GLU A O 1
ATOM 1586 N N . ASN A 1 203 ? -4.379 22.428 -16.228 1.00 85.62 203 ASN A N 1
ATOM 1587 C CA . ASN A 1 203 ? -5.470 23.021 -16.999 1.00 85.62 203 ASN A CA 1
ATOM 1588 C C . ASN A 1 203 ? -5.132 23.243 -18.486 1.00 85.62 203 ASN A C 1
ATOM 1590 O O . ASN A 1 203 ? -6.047 23.380 -19.302 1.00 85.62 203 ASN A O 1
ATOM 1594 N N . ILE A 1 204 ? -3.847 23.328 -18.856 1.00 90.12 204 ILE A N 1
ATOM 1595 C CA . ILE A 1 204 ? -3.430 23.773 -20.200 1.00 90.12 204 ILE A CA 1
ATOM 1596 C C . ILE A 1 204 ? -2.573 22.776 -20.978 1.00 90.12 204 ILE A C 1
ATOM 1598 O O . ILE A 1 204 ? -2.497 22.875 -22.205 1.00 90.12 204 ILE A O 1
ATOM 1602 N N . HIS A 1 205 ? -1.927 21.806 -20.323 1.00 85.06 205 HIS A N 1
ATOM 1603 C CA . HIS A 1 205 ? -0.923 20.960 -20.981 1.00 85.06 205 HIS A CA 1
ATOM 1604 C C . HIS A 1 205 ? -1.476 20.143 -22.159 1.00 85.06 205 HIS A C 1
ATOM 1606 O O . HIS A 1 205 ? -0.731 19.823 -23.088 1.00 85.06 205 HIS A O 1
ATOM 1612 N N . HIS A 1 206 ? -2.780 19.847 -22.185 1.00 80.00 206 HIS A N 1
ATOM 1613 C CA . HIS A 1 206 ? -3.423 19.174 -23.314 1.00 80.00 206 HIS A CA 1
ATOM 1614 C C . HIS A 1 206 ? -3.226 19.913 -24.648 1.00 80.00 206 HIS A C 1
ATOM 1616 O O . HIS A 1 206 ? -3.032 19.262 -25.676 1.00 80.00 206 HIS A O 1
ATOM 1622 N N . ALA A 1 207 ? -3.192 21.252 -24.642 1.00 82.88 207 ALA A N 1
ATOM 1623 C CA . ALA A 1 207 ? -2.922 22.056 -25.837 1.00 82.88 207 ALA A CA 1
ATOM 1624 C C . ALA A 1 207 ? -1.473 21.914 -26.336 1.00 82.88 207 ALA A C 1
ATOM 1626 O O . ALA A 1 207 ? -1.196 22.123 -27.512 1.00 82.88 207 ALA A O 1
ATOM 1627 N N . TYR A 1 208 ? -0.549 21.504 -25.465 1.00 84.12 208 TYR A N 1
ATOM 1628 C CA . TYR A 1 208 ? 0.856 21.272 -25.803 1.00 84.12 208 TYR A CA 1
ATOM 1629 C C . TYR A 1 208 ? 1.133 19.827 -26.236 1.00 84.12 208 TYR A C 1
ATOM 1631 O O . TYR A 1 208 ? 2.134 19.565 -26.906 1.00 84.12 208 TYR A O 1
ATOM 1639 N N . LYS A 1 209 ? 0.213 18.896 -25.955 1.00 77.88 209 LYS A N 1
ATOM 1640 C CA . LYS A 1 209 ? 0.315 17.490 -26.376 1.00 77.88 209 LYS A CA 1
ATOM 1641 C C . LYS A 1 209 ? 0.401 17.336 -27.894 1.00 77.88 209 LYS A C 1
ATOM 1643 O O . LYS A 1 209 ? 1.193 16.538 -28.386 1.00 77.88 209 LYS A O 1
ATOM 1648 N N . ILE A 1 210 ? -0.356 18.138 -28.647 1.00 76.69 210 ILE A N 1
ATOM 1649 C CA . ILE A 1 210 ? -0.307 18.142 -30.123 1.00 76.69 210 ILE A CA 1
ATOM 1650 C C . ILE A 1 210 ? 1.055 18.590 -30.676 1.00 76.69 210 ILE A C 1
ATOM 1652 O O . ILE A 1 210 ? 1.376 18.305 -31.826 1.00 76.69 210 ILE A O 1
ATOM 1656 N N . HIS A 1 211 ? 1.860 19.264 -29.853 1.00 79.94 211 HIS A N 1
ATOM 1657 C CA . HIS A 1 211 ? 3.213 19.704 -30.175 1.00 79.94 211 HIS A CA 1
ATOM 1658 C C . HIS A 1 211 ? 4.283 18.723 -29.677 1.00 79.94 211 HIS A C 1
ATOM 1660 O O . HIS A 1 211 ? 5.460 19.063 -29.693 1.00 79.94 211 HIS A O 1
ATOM 1666 N N . GLY A 1 212 ? 3.892 17.521 -29.239 1.00 75.00 212 GLY A N 1
ATOM 1667 C CA . GLY A 1 212 ? 4.812 16.474 -28.789 1.00 75.00 212 GLY A CA 1
ATOM 1668 C C . GLY A 1 212 ? 5.268 16.605 -27.335 1.00 75.00 212 GLY A C 1
ATOM 1669 O O . GLY A 1 212 ? 6.174 15.880 -26.932 1.00 75.00 212 GLY A O 1
ATOM 1670 N N . LEU A 1 213 ? 4.668 17.505 -26.541 1.00 81.44 213 LEU A N 1
ATOM 1671 C CA . LEU A 1 213 ? 4.975 17.616 -25.114 1.00 81.44 213 LEU A CA 1
ATOM 1672 C C . LEU A 1 213 ? 4.138 16.634 -24.303 1.00 81.44 213 LEU A C 1
ATOM 1674 O O . LEU A 1 213 ? 2.908 16.674 -24.331 1.00 81.44 213 LEU A O 1
ATOM 1678 N N . THR A 1 214 ? 4.815 15.817 -23.506 1.00 82.44 214 THR A N 1
ATOM 1679 C CA . THR A 1 214 ? 4.185 15.038 -22.439 1.00 82.44 214 THR A CA 1
ATOM 1680 C C . THR A 1 214 ? 4.503 15.705 -21.113 1.00 82.44 214 THR A C 1
ATOM 1682 O O . THR A 1 214 ? 5.660 16.006 -20.832 1.00 82.44 214 THR A O 1
ATOM 1685 N N . VAL A 1 215 ? 3.478 15.964 -20.310 1.00 86.06 215 VAL A N 1
ATOM 1686 C CA . VAL A 1 215 ? 3.615 16.595 -18.996 1.00 86.06 215 VAL A CA 1
ATOM 1687 C C . VAL A 1 215 ? 3.155 15.596 -17.955 1.00 86.06 215 VAL A C 1
ATOM 1689 O O . VAL A 1 215 ? 2.103 14.986 -18.121 1.00 86.06 215 VAL A O 1
ATOM 1692 N N . ILE A 1 216 ? 3.970 15.419 -16.923 1.00 81.94 216 ILE A N 1
ATOM 1693 C CA . ILE A 1 216 ? 3.714 14.521 -15.807 1.00 81.94 216 ILE A CA 1
ATOM 1694 C C . ILE A 1 216 ? 3.724 15.366 -14.538 1.00 81.94 216 ILE A C 1
ATOM 1696 O O . ILE A 1 216 ? 4.725 16.013 -14.210 1.00 81.94 216 ILE A O 1
ATOM 1700 N N . THR A 1 217 ? 2.598 15.343 -13.843 1.00 83.88 217 THR A N 1
ATOM 1701 C CA . THR A 1 217 ? 2.360 15.990 -12.549 1.00 83.88 217 THR A CA 1
ATOM 1702 C C . THR A 1 217 ? 2.032 14.933 -11.500 1.00 83.88 217 THR A C 1
ATOM 1704 O O . THR A 1 217 ? 1.931 13.742 -11.813 1.00 83.88 217 THR A O 1
ATOM 1707 N N . ARG A 1 218 ? 1.851 15.344 -10.244 1.00 73.12 218 ARG A N 1
ATOM 1708 C CA . ARG A 1 218 ? 1.456 14.442 -9.152 1.00 73.12 218 ARG A CA 1
ATOM 1709 C C . ARG A 1 218 ? 0.079 13.808 -9.362 1.00 73.12 218 ARG A C 1
ATOM 1711 O O . ARG A 1 218 ? -0.139 12.712 -8.862 1.00 73.12 218 ARG A O 1
ATOM 1718 N N . ASN A 1 219 ? -0.804 14.435 -10.143 1.00 67.88 219 ASN A N 1
ATOM 1719 C CA . ASN A 1 219 ? -2.143 13.911 -10.441 1.00 67.88 219 ASN A CA 1
ATOM 1720 C C . ASN A 1 219 ? -2.212 13.093 -11.741 1.00 67.88 219 ASN A C 1
ATOM 1722 O O . ASN A 1 219 ? -3.298 12.757 -12.211 1.00 67.88 219 ASN A O 1
ATOM 1726 N N . THR A 1 220 ? -1.073 12.778 -12.364 1.00 66.38 220 THR A N 1
ATOM 1727 C CA . THR A 1 220 ? -1.054 11.933 -13.563 1.00 66.38 220 THR A CA 1
ATOM 1728 C C . THR A 1 220 ? -1.109 10.456 -13.166 1.00 66.38 220 THR A C 1
ATOM 1730 O O . THR A 1 220 ? -0.136 9.914 -12.642 1.00 66.38 220 THR A O 1
ATOM 1733 N N . PHE A 1 221 ? -2.227 9.786 -13.452 1.00 65.69 221 PHE A N 1
ATOM 1734 C CA . PHE A 1 221 ? -2.419 8.361 -13.164 1.00 65.69 221 PHE A CA 1
ATOM 1735 C C . PHE A 1 221 ? -2.391 7.513 -14.441 1.00 65.69 221 PHE A C 1
ATOM 1737 O O . PHE A 1 221 ? -2.875 7.929 -15.492 1.00 65.69 221 PHE A O 1
ATOM 1744 N N . PHE A 1 222 ? -1.850 6.296 -14.335 1.00 69.00 222 PHE A N 1
ATOM 1745 C CA . PHE A 1 222 ? -1.908 5.278 -15.385 1.00 69.00 222 PHE A CA 1
ATOM 1746 C C . PHE A 1 222 ? -2.518 4.000 -14.818 1.00 69.00 222 PHE A C 1
ATOM 1748 O O . PHE A 1 222 ? -2.053 3.482 -13.803 1.00 69.00 222 PHE A O 1
ATOM 1755 N N . ASN A 1 223 ? -3.511 3.451 -15.511 1.00 73.19 223 ASN A N 1
ATOM 1756 C CA . ASN A 1 223 ? -4.038 2.131 -15.197 1.00 73.19 223 ASN A CA 1
ATOM 1757 C C . ASN A 1 223 ? -3.168 1.072 -15.883 1.00 73.19 223 ASN A C 1
ATOM 1759 O O . ASN A 1 223 ? -3.092 1.033 -17.111 1.00 73.19 223 ASN A O 1
ATOM 1763 N N . ILE A 1 224 ? -2.500 0.215 -15.106 1.00 82.81 224 ILE A N 1
ATOM 1764 C CA . ILE A 1 224 ? -1.648 -0.863 -15.630 1.00 82.81 224 ILE A CA 1
ATOM 1765 C C . ILE A 1 224 ? -2.178 -2.212 -15.142 1.00 82.81 224 ILE A C 1
ATOM 1767 O O . ILE A 1 224 ? -2.214 -2.478 -13.943 1.00 82.81 224 ILE A O 1
ATOM 1771 N N . TYR A 1 225 ? -2.530 -3.093 -16.076 1.00 87.94 225 TYR A N 1
ATOM 1772 C CA . TYR A 1 225 ? -2.819 -4.497 -15.800 1.00 87.94 225 TYR A CA 1
ATOM 1773 C C . TYR A 1 225 ? -1.532 -5.300 -15.915 1.00 87.94 225 TYR A C 1
ATOM 1775 O O . TYR A 1 225 ? -1.001 -5.468 -17.010 1.00 87.94 225 TYR A O 1
ATOM 1783 N N . ILE A 1 226 ? -1.038 -5.821 -14.795 1.00 89.50 226 ILE A N 1
ATOM 1784 C CA . ILE A 1 226 ? 0.156 -6.667 -14.775 1.00 89.50 226 ILE A CA 1
ATOM 1785 C C . ILE A 1 226 ? -0.267 -8.132 -14.786 1.00 89.50 226 ILE A C 1
ATOM 1787 O O . ILE A 1 226 ? -1.022 -8.588 -13.930 1.00 89.50 226 ILE A O 1
ATOM 1791 N N . VAL A 1 227 ? 0.241 -8.879 -15.758 1.00 90.75 227 VAL A N 1
ATOM 1792 C CA . VAL A 1 227 ? -0.061 -10.290 -15.959 1.00 90.75 227 VAL A CA 1
ATOM 1793 C C . VAL A 1 227 ? 1.220 -11.098 -15.891 1.00 90.75 227 VAL A C 1
ATOM 1795 O O . VAL A 1 227 ? 2.126 -10.917 -16.702 1.00 90.75 227 VAL A O 1
ATOM 1798 N N . ARG A 1 228 ? 1.272 -12.051 -14.963 1.00 91.19 228 ARG A N 1
ATOM 1799 C CA . ARG A 1 228 ? 2.287 -13.105 -14.975 1.00 91.19 228 ARG A CA 1
ATOM 1800 C C . ARG A 1 228 ? 1.998 -14.092 -16.109 1.00 91.19 228 ARG A C 1
ATOM 1802 O O . ARG A 1 228 ? 0.843 -14.450 -16.326 1.00 91.19 228 ARG A O 1
ATOM 1809 N N . HIS A 1 229 ? 3.042 -14.577 -16.776 1.00 92.44 229 HIS A N 1
ATOM 1810 C CA . HIS A 1 229 ? 2.924 -15.653 -17.759 1.00 92.44 229 HIS A CA 1
ATOM 1811 C C . HIS A 1 229 ? 2.166 -16.888 -17.220 1.00 92.44 229 HIS A C 1
ATOM 1813 O O . HIS A 1 229 ? 2.218 -17.208 -16.028 1.00 92.44 229 HIS A O 1
ATOM 1819 N N . GLY A 1 230 ? 1.490 -17.614 -18.113 1.00 89.81 230 GLY A N 1
ATOM 1820 C CA . GLY A 1 230 ? 0.850 -18.891 -17.781 1.00 89.81 230 GLY A CA 1
ATOM 1821 C C . GLY A 1 230 ? 1.853 -19.980 -17.371 1.00 89.81 230 GLY A C 1
ATOM 1822 O O . GLY A 1 230 ? 3.057 -19.860 -17.590 1.00 89.81 230 GLY A O 1
ATOM 1823 N N . GLU A 1 231 ? 1.365 -21.069 -16.784 1.00 92.56 231 GLU A N 1
ATOM 1824 C CA . GLU A 1 231 ? 2.193 -22.200 -16.344 1.00 92.56 231 GLU A CA 1
ATOM 1825 C C . GLU A 1 231 ? 3.117 -22.745 -17.455 1.00 92.56 231 GLU A C 1
ATOM 1827 O O . GLU A 1 231 ? 2.736 -22.867 -18.620 1.00 92.56 231 GLU A O 1
ATOM 1832 N N . THR A 1 232 ? 4.336 -23.120 -17.079 1.00 92.69 232 THR A N 1
ATOM 1833 C CA . THR A 1 232 ? 5.311 -23.817 -17.930 1.00 92.69 232 THR A CA 1
ATOM 1834 C C . THR A 1 232 ? 5.660 -25.184 -17.337 1.00 92.69 232 THR A C 1
ATOM 1836 O O . THR A 1 232 ? 5.415 -25.442 -16.155 1.00 92.69 232 THR A O 1
ATOM 1839 N N . ASP A 1 233 ? 6.308 -26.048 -18.119 1.00 90.50 233 ASP A N 1
ATOM 1840 C CA . ASP A 1 233 ? 6.728 -27.369 -17.631 1.00 90.50 233 ASP A CA 1
ATOM 1841 C C . ASP A 1 233 ? 7.716 -27.280 -16.456 1.00 90.50 233 ASP A C 1
ATOM 1843 O O . ASP A 1 233 ? 7.690 -28.121 -15.558 1.00 90.50 233 ASP A O 1
ATOM 1847 N N . TRP A 1 234 ? 8.559 -26.243 -16.411 1.00 91.38 234 TRP A N 1
ATOM 1848 C CA . TRP A 1 234 ? 9.486 -26.030 -15.295 1.00 91.38 234 TRP A CA 1
ATOM 1849 C C . TRP A 1 234 ? 8.770 -25.587 -14.018 1.00 91.38 234 TRP A C 1
ATOM 1851 O O . TRP A 1 234 ? 9.166 -26.040 -12.946 1.00 91.38 234 TRP A O 1
ATOM 1861 N N . ASN A 1 235 ? 7.679 -24.812 -14.104 1.00 83.44 235 ASN A N 1
ATOM 1862 C CA . ASN A 1 235 ? 6.858 -24.523 -12.920 1.00 83.44 235 ASN A CA 1
ATOM 1863 C C . ASN A 1 235 ? 6.291 -25.817 -12.328 1.00 83.44 235 ASN A C 1
ATOM 1865 O O . ASN A 1 235 ? 6.413 -26.056 -11.128 1.00 83.44 235 ASN A O 1
ATOM 1869 N N . THR A 1 236 ? 5.732 -26.686 -13.174 1.00 82.94 236 THR A N 1
ATOM 1870 C CA . THR A 1 236 ? 5.156 -27.970 -12.744 1.00 82.94 236 THR A CA 1
ATOM 1871 C C . THR A 1 236 ? 6.212 -28.896 -12.140 1.00 82.94 236 THR A C 1
ATOM 1873 O O . THR A 1 236 ? 5.939 -29.615 -11.181 1.00 82.94 236 THR A O 1
ATOM 1876 N N . GLN A 1 237 ? 7.441 -28.846 -12.655 1.00 85.12 237 GLN A N 1
ATOM 1877 C CA . GLN A 1 237 ? 8.577 -29.615 -12.143 1.00 85.12 237 GLN A CA 1
ATOM 1878 C C . GLN A 1 237 ? 9.279 -28.967 -10.939 1.00 85.12 237 GLN A C 1
ATOM 1880 O O . GLN A 1 237 ? 10.210 -29.569 -10.407 1.00 85.12 237 GLN A O 1
ATOM 1885 N N . LYS A 1 238 ? 8.867 -27.767 -10.503 1.00 83.81 238 LYS A N 1
ATOM 1886 C CA . LYS A 1 238 ? 9.550 -26.972 -9.463 1.00 83.81 238 LYS A CA 1
ATOM 1887 C C . LYS A 1 238 ? 11.027 -26.701 -9.783 1.00 83.81 238 LYS A C 1
ATOM 1889 O O . LYS A 1 238 ? 11.900 -26.783 -8.913 1.00 83.81 238 LYS A O 1
ATOM 1894 N N . ARG A 1 239 ? 11.310 -26.418 -11.056 1.00 85.06 239 ARG A N 1
ATOM 1895 C CA . ARG A 1 239 ? 12.617 -25.951 -11.523 1.00 85.06 239 ARG A CA 1
ATOM 1896 C C . ARG A 1 239 ? 12.651 -24.429 -11.529 1.00 85.06 239 ARG A C 1
ATOM 1898 O O . ARG A 1 239 ? 11.671 -23.788 -11.901 1.00 85.06 239 ARG A O 1
ATOM 1905 N N . LEU A 1 240 ? 13.794 -23.878 -11.146 1.00 86.31 240 LEU A N 1
ATOM 1906 C CA . LEU A 1 240 ? 14.042 -22.444 -11.136 1.00 86.31 240 LEU A CA 1
ATOM 1907 C C . LEU A 1 240 ? 14.045 -21.909 -12.568 1.00 86.31 240 LEU A C 1
ATOM 1909 O O . LEU A 1 240 ? 14.751 -22.430 -13.434 1.00 86.31 240 LEU A O 1
ATOM 1913 N N . GLN A 1 241 ? 13.242 -20.880 -12.809 1.00 88.12 241 GLN A N 1
ATOM 1914 C CA . GLN A 1 241 ? 13.156 -20.176 -14.083 1.00 88.12 241 GLN A CA 1
ATOM 1915 C C . GLN A 1 241 ? 13.792 -18.806 -13.937 1.00 88.12 241 GLN A C 1
ATOM 1917 O O . GLN A 1 241 ? 13.657 -18.186 -12.897 1.00 88.12 241 GLN A O 1
ATOM 1922 N N . GLY A 1 242 ? 14.522 -18.386 -14.962 1.00 90.75 242 GLY A N 1
ATOM 1923 C CA . GLY A 1 242 ? 15.145 -17.075 -15.038 1.00 90.75 242 GLY A CA 1
ATOM 1924 C C . GLY A 1 242 ? 15.106 -16.605 -16.486 1.00 90.75 242 GLY A C 1
ATOM 1925 O O . GLY A 1 242 ? 14.054 -16.604 -17.126 1.00 90.75 242 GLY A O 1
ATOM 1926 N N . HIS A 1 243 ? 16.250 -16.273 -17.066 1.00 94.69 243 HIS A N 1
ATOM 1927 C CA . HIS A 1 243 ? 16.337 -15.857 -18.466 1.00 94.69 243 HIS A CA 1
ATOM 1928 C C . HIS A 1 243 ? 16.259 -17.012 -19.476 1.00 94.69 243 HIS A C 1
ATOM 1930 O O . HIS A 1 243 ? 16.031 -16.759 -20.659 1.00 94.69 243 HIS A O 1
ATOM 1936 N N . THR A 1 244 ? 16.394 -18.266 -19.042 1.00 94.56 244 THR A N 1
ATOM 1937 C CA . THR A 1 244 ? 16.212 -19.436 -19.904 1.00 94.56 244 THR A CA 1
ATOM 1938 C C . THR A 1 244 ? 14.792 -19.454 -20.455 1.00 94.56 244 THR A C 1
ATOM 1940 O O . THR A 1 244 ? 13.801 -19.406 -19.718 1.00 94.56 244 THR A O 1
ATOM 1943 N N . ASP A 1 245 ? 14.692 -19.516 -21.779 1.00 94.44 245 ASP A N 1
ATOM 1944 C CA . ASP A 1 245 ? 13.423 -19.320 -22.456 1.00 94.44 245 ASP A CA 1
ATOM 1945 C C . ASP A 1 245 ? 12.642 -20.630 -22.604 1.00 94.44 245 ASP A C 1
ATOM 1947 O O . ASP A 1 245 ? 12.931 -21.472 -23.456 1.00 94.44 245 ASP A O 1
ATOM 1951 N N . ILE A 1 246 ? 11.659 -20.816 -21.724 1.00 95.12 246 ILE A N 1
ATOM 1952 C CA . ILE A 1 246 ? 10.798 -21.999 -21.667 1.00 95.12 246 ILE A CA 1
ATOM 1953 C C . ILE A 1 246 ? 9.382 -21.615 -22.084 1.00 95.12 246 ILE A C 1
ATOM 1955 O O . ILE A 1 246 ? 8.826 -20.642 -21.579 1.00 95.12 246 ILE A O 1
ATOM 1959 N N . ALA A 1 247 ? 8.787 -22.406 -22.976 1.00 96.19 247 ALA A N 1
ATOM 1960 C CA . ALA A 1 247 ? 7.434 -22.180 -23.470 1.00 96.19 247 ALA A CA 1
ATOM 1961 C C . ALA A 1 247 ? 6.341 -22.515 -22.442 1.00 96.19 247 ALA A C 1
ATOM 1963 O O . ALA A 1 247 ? 6.540 -23.288 -21.502 1.00 96.19 247 ALA A O 1
ATOM 1964 N N . LEU A 1 248 ? 5.150 -21.949 -22.665 1.00 96.88 248 LEU A N 1
ATOM 1965 C CA . LEU A 1 248 ? 3.942 -22.293 -21.913 1.00 96.88 248 LEU A CA 1
ATOM 1966 C C . LEU A 1 248 ? 3.590 -23.775 -22.081 1.00 96.88 248 LEU A C 1
ATOM 1968 O O . LEU A 1 248 ? 3.592 -24.301 -23.200 1.00 96.88 248 LEU A O 1
ATOM 1972 N N . SER A 1 249 ? 3.186 -24.410 -20.981 1.00 95.06 249 SER A N 1
ATOM 1973 C CA . SER A 1 249 ? 2.565 -25.732 -21.008 1.00 95.06 249 SER A CA 1
ATOM 1974 C C . SER A 1 249 ? 1.176 -25.644 -21.657 1.00 95.06 249 SER A C 1
ATOM 1976 O O . SER A 1 249 ? 0.612 -24.560 -21.844 1.00 95.06 249 SER A O 1
ATOM 1978 N N . ALA A 1 250 ? 0.568 -26.789 -21.981 1.00 92.62 250 ALA A N 1
ATOM 1979 C CA . ALA A 1 250 ? -0.814 -26.811 -22.470 1.00 92.62 250 ALA A CA 1
ATOM 1980 C C . ALA A 1 250 ? -1.784 -26.133 -21.482 1.00 92.62 250 ALA A C 1
ATOM 1982 O O . ALA A 1 250 ? -2.682 -25.398 -21.892 1.00 92.62 250 ALA A O 1
ATOM 1983 N N . LYS A 1 251 ? -1.556 -26.319 -20.176 1.00 90.94 251 LYS A N 1
ATOM 1984 C CA . LYS A 1 251 ? -2.334 -25.676 -19.115 1.00 90.94 251 LYS A CA 1
ATOM 1985 C C . LYS A 1 251 ? -2.061 -24.174 -19.034 1.00 90.94 251 LYS A C 1
ATOM 1987 O O . LYS A 1 251 ? -3.011 -23.411 -18.893 1.00 90.94 251 LYS A O 1
ATOM 1992 N N . GLY A 1 252 ? -0.812 -23.736 -19.198 1.00 92.31 252 GLY A N 1
ATOM 1993 C CA . GLY A 1 252 ? -0.474 -22.311 -19.263 1.00 92.31 252 GLY A CA 1
ATOM 1994 C C . GLY A 1 252 ? -1.166 -21.578 -20.410 1.00 92.31 252 GLY A C 1
ATOM 1995 O O . GLY A 1 252 ? -1.652 -20.464 -20.229 1.00 92.31 252 GLY A O 1
ATOM 1996 N N . LYS A 1 253 ? -1.297 -22.229 -21.571 1.00 94.25 253 LYS A N 1
ATOM 1997 C CA . LYS A 1 253 ? -2.061 -21.680 -22.703 1.00 94.25 253 LYS A CA 1
ATOM 1998 C C . LYS A 1 253 ? -3.547 -21.527 -22.369 1.00 94.25 253 LYS A C 1
ATOM 2000 O O . LYS A 1 253 ? -4.120 -20.477 -22.636 1.00 94.25 253 LYS A O 1
ATOM 2005 N N . LEU A 1 254 ? -4.153 -22.535 -21.736 1.00 90.94 254 LEU A N 1
ATOM 2006 C CA . LEU A 1 254 ? -5.550 -22.462 -21.291 1.00 90.94 254 LEU A CA 1
ATOM 2007 C C . LEU A 1 254 ? -5.772 -21.337 -20.271 1.00 90.94 254 LEU A C 1
ATOM 2009 O O . LEU A 1 254 ? -6.757 -20.616 -20.379 1.00 90.94 254 LEU A O 1
ATOM 2013 N N . GLN A 1 255 ? -4.845 -21.146 -19.327 1.00 89.94 255 GLN A N 1
ATOM 2014 C CA . GLN A 1 255 ? -4.902 -20.042 -18.361 1.00 89.94 255 GLN A CA 1
ATOM 2015 C C . GLN A 1 255 ? -4.905 -18.674 -19.056 1.00 89.94 255 GLN A C 1
ATOM 2017 O O . GLN A 1 255 ? -5.693 -17.804 -18.691 1.00 89.94 255 GLN A O 1
ATOM 2022 N N . ALA A 1 256 ? -4.063 -18.489 -20.077 1.00 92.69 256 ALA A N 1
ATOM 2023 C CA . ALA A 1 256 ? -4.026 -17.247 -20.844 1.00 92.69 256 ALA A CA 1
ATOM 2024 C C . ALA A 1 256 ? -5.333 -17.010 -21.629 1.00 92.69 256 ALA A C 1
ATOM 2026 O O . ALA A 1 256 ? -5.841 -15.892 -21.636 1.00 92.69 256 ALA A O 1
ATOM 2027 N N . CYS A 1 257 ? -5.930 -18.058 -22.209 1.00 90.06 257 CYS A N 1
ATOM 2028 C CA . CYS A 1 257 ? -7.242 -17.966 -22.863 1.00 90.06 257 CYS A CA 1
ATOM 2029 C C . CYS A 1 257 ? -8.383 -17.660 -21.877 1.00 90.06 257 CYS A C 1
ATOM 2031 O O . CYS A 1 257 ? -9.270 -16.876 -22.180 1.00 90.06 257 CYS A O 1
ATOM 2033 N N . GLN A 1 258 ? -8.361 -18.215 -20.666 1.00 89.44 258 GLN A N 1
ATOM 2034 C CA . GLN A 1 258 ? -9.345 -17.853 -19.636 1.00 89.44 258 GLN A CA 1
ATOM 2035 C C . GLN A 1 258 ? -9.199 -16.389 -19.205 1.00 89.44 258 GLN A C 1
ATOM 2037 O O . GLN A 1 258 ? -10.183 -15.717 -18.901 1.00 89.44 258 GLN A O 1
ATOM 2042 N N . LEU A 1 259 ? -7.967 -15.877 -19.176 1.00 90.25 259 LEU A N 1
ATOM 2043 C CA . LEU A 1 259 ? -7.714 -14.475 -18.864 1.00 90.25 259 LEU A CA 1
ATOM 2044 C C . LEU A 1 259 ? -8.160 -13.542 -19.999 1.00 90.25 259 LEU A C 1
ATOM 2046 O O . LEU A 1 259 ? -8.678 -12.466 -19.713 1.00 90.25 259 LEU A O 1
ATOM 2050 N N . GLN A 1 260 ? -8.044 -13.970 -21.260 1.00 90.88 260 GLN A N 1
ATOM 2051 C CA . GLN A 1 260 ? -8.637 -13.270 -22.403 1.00 90.88 260 GLN A CA 1
ATOM 2052 C C . GLN A 1 260 ? -10.136 -13.020 -22.190 1.00 90.88 260 GLN A C 1
ATOM 2054 O O . GLN A 1 260 ? -10.597 -11.896 -22.373 1.00 90.88 260 GLN A O 1
ATOM 2059 N N . GLU A 1 261 ? -10.894 -14.042 -21.780 1.00 86.25 261 GLU A N 1
ATOM 2060 C CA . GLU A 1 261 ? -12.338 -13.913 -21.529 1.00 86.25 261 GLU A CA 1
ATOM 2061 C C . GLU A 1 261 ? -12.637 -12.889 -20.427 1.00 86.25 261 GLU A C 1
ATOM 2063 O O . GLU A 1 261 ? -13.585 -12.116 -20.539 1.00 86.25 261 GLU A O 1
ATOM 2068 N N . LYS A 1 262 ? -11.796 -12.825 -19.387 1.00 85.56 262 LYS A N 1
ATOM 2069 C CA . LYS A 1 262 ? -11.933 -11.839 -18.301 1.00 85.56 262 LYS A CA 1
ATOM 2070 C C . LYS A 1 262 ? -11.609 -10.412 -18.733 1.00 85.56 262 LYS A C 1
ATOM 2072 O O . LYS A 1 262 ? -12.154 -9.475 -18.161 1.00 85.56 262 LYS A O 1
ATOM 2077 N N . PHE A 1 263 ? -10.732 -10.243 -19.716 1.00 88.44 263 PHE A N 1
ATOM 2078 C CA . PHE A 1 263 ? -10.414 -8.940 -20.300 1.00 88.44 263 PHE A CA 1
ATOM 2079 C C . PHE A 1 263 ? -11.292 -8.590 -21.505 1.00 88.44 263 PHE A C 1
ATOM 2081 O O . PHE A 1 263 ? -11.053 -7.580 -22.170 1.00 88.44 263 PHE A O 1
ATOM 2088 N N . ALA A 1 264 ? -12.336 -9.378 -21.781 1.00 83.62 264 ALA A N 1
ATOM 2089 C CA . ALA A 1 264 ? -13.302 -9.050 -22.816 1.00 83.62 264 ALA A CA 1
ATOM 2090 C C . ALA A 1 264 ? -13.949 -7.682 -22.534 1.00 83.62 264 ALA A C 1
ATOM 2092 O O . ALA A 1 264 ? -14.524 -7.453 -21.473 1.00 83.62 264 ALA A O 1
ATOM 2093 N N . GLY A 1 265 ? -13.852 -6.769 -23.504 1.00 81.25 265 GLY A N 1
ATOM 2094 C CA . GLY A 1 265 ? -14.377 -5.404 -23.395 1.00 81.25 265 GLY A CA 1
ATOM 2095 C C . GLY A 1 265 ? -13.390 -4.369 -22.850 1.00 81.25 265 GLY A C 1
ATOM 2096 O O . GLY A 1 265 ? -13.718 -3.187 -22.853 1.00 81.25 265 GLY A O 1
ATOM 2097 N N . ILE A 1 266 ? -12.183 -4.772 -22.437 1.00 86.50 266 ILE A N 1
ATOM 2098 C CA . ILE A 1 266 ? -11.117 -3.831 -22.079 1.00 86.50 266 ILE A CA 1
ATOM 2099 C C . ILE A 1 266 ? -10.318 -3.473 -23.335 1.00 86.50 266 ILE A C 1
ATOM 2101 O O . ILE A 1 266 ? -9.775 -4.343 -24.021 1.00 86.50 266 ILE A O 1
ATOM 2105 N N . HIS A 1 267 ? -10.220 -2.177 -23.624 1.00 86.19 267 HIS A N 1
ATOM 2106 C CA . HIS A 1 267 ? -9.370 -1.652 -24.684 1.00 86.19 267 HIS A CA 1
ATOM 2107 C C . HIS A 1 267 ? -8.026 -1.234 -24.093 1.00 86.19 267 HIS A C 1
ATOM 2109 O O . HIS A 1 267 ? -7.963 -0.331 -23.271 1.00 86.19 267 HIS A O 1
ATOM 2115 N N . PHE A 1 268 ? -6.947 -1.913 -24.487 1.00 87.12 268 PHE A N 1
ATOM 2116 C CA . PHE A 1 268 ? -5.607 -1.552 -24.030 1.00 87.12 268 PHE A CA 1
ATOM 2117 C C . PHE A 1 268 ? -4.980 -0.513 -24.960 1.00 87.12 268 PHE A C 1
ATOM 2119 O O . PHE A 1 268 ? -4.805 -0.783 -26.152 1.00 87.12 268 PHE A O 1
ATOM 2126 N N . SER A 1 269 ? -4.584 0.638 -24.411 1.00 84.75 269 SER A N 1
ATOM 2127 C CA . SER A 1 269 ? -3.897 1.707 -25.152 1.00 84.75 269 SER A CA 1
ATOM 2128 C C . SER A 1 269 ? -2.503 1.279 -25.611 1.00 84.75 269 SER A C 1
ATOM 2130 O O . SER A 1 269 ? -2.058 1.624 -26.708 1.00 84.75 269 SER A O 1
ATOM 2132 N N . LYS A 1 270 ? -1.816 0.486 -24.782 1.00 87.38 270 LYS A N 1
ATOM 2133 C CA . LYS A 1 270 ? -0.540 -0.158 -25.098 1.00 87.38 270 LYS A CA 1
ATOM 2134 C C . LYS A 1 270 ? -0.450 -1.540 -24.474 1.00 87.38 270 LYS A C 1
ATOM 2136 O O . LYS A 1 270 ? -1.005 -1.805 -23.410 1.00 87.38 270 LYS A O 1
ATOM 2141 N N . VAL A 1 271 ? 0.326 -2.398 -25.127 1.00 91.94 271 VAL A N 1
ATOM 2142 C CA . VAL A 1 271 ? 0.678 -3.720 -24.616 1.00 91.94 271 VAL A CA 1
ATOM 2143 C C . VAL A 1 271 ? 2.191 -3.843 -24.607 1.00 91.94 271 VAL A C 1
ATOM 2145 O O . VAL A 1 271 ? 2.843 -3.618 -25.629 1.00 91.94 271 VAL A O 1
ATOM 2148 N N . PHE A 1 272 ? 2.739 -4.203 -23.456 1.00 93.50 272 PHE A N 1
ATOM 2149 C CA . PHE A 1 272 ? 4.150 -4.500 -23.272 1.00 93.50 272 PHE A CA 1
ATOM 2150 C C . PHE A 1 272 ? 4.315 -5.937 -22.808 1.00 93.50 272 PHE A C 1
ATOM 2152 O O . PHE A 1 272 ? 3.494 -6.455 -22.046 1.00 93.50 272 PHE A O 1
ATOM 2159 N N . SER A 1 273 ? 5.388 -6.581 -23.248 1.00 95.56 273 SER A N 1
ATOM 2160 C CA . SER A 1 273 ? 5.718 -7.924 -22.791 1.00 95.56 273 SER A CA 1
ATOM 2161 C C . SER A 1 273 ? 7.212 -8.088 -22.563 1.00 95.56 273 SER A C 1
ATOM 2163 O O . SER A 1 273 ? 8.024 -7.452 -23.235 1.00 95.56 273 SER A O 1
ATOM 2165 N N . SER A 1 274 ? 7.585 -8.954 -21.623 1.00 95.62 274 SER A N 1
ATOM 2166 C CA . SER A 1 274 ? 8.921 -9.541 -21.660 1.00 95.62 274 SER A CA 1
ATOM 2167 C C . SER A 1 274 ? 9.115 -10.269 -22.986 1.00 95.62 274 SER A C 1
ATOM 2169 O O . SER A 1 274 ? 8.224 -10.952 -23.479 1.00 95.62 274 SER A O 1
ATOM 2171 N N . ASP A 1 275 ? 10.310 -10.141 -23.536 1.00 95.44 275 ASP A N 1
ATOM 2172 C CA . ASP A 1 275 ? 10.748 -10.832 -24.748 1.00 95.44 275 ASP A CA 1
ATOM 2173 C C . ASP A 1 275 ? 10.943 -12.353 -24.579 1.00 95.44 275 ASP A C 1
ATOM 2175 O O . ASP A 1 275 ? 11.260 -13.042 -25.544 1.00 95.44 275 ASP A O 1
ATOM 2179 N N . LEU A 1 276 ? 10.744 -12.900 -23.375 1.00 96.38 276 LEU A N 1
ATOM 2180 C CA . LEU A 1 276 ? 10.737 -14.346 -23.141 1.00 96.38 276 LEU A CA 1
ATOM 2181 C C . LEU A 1 276 ? 9.405 -14.948 -23.603 1.00 96.38 276 LEU A C 1
ATOM 2183 O O . LEU A 1 276 ? 8.326 -14.452 -23.255 1.00 96.38 276 LEU A O 1
ATOM 2187 N N . ILE A 1 277 ? 9.469 -16.059 -24.341 1.00 96.38 277 ILE A N 1
ATOM 2188 C CA . ILE A 1 277 ? 8.349 -16.618 -25.105 1.00 96.38 277 ILE A CA 1
ATOM 2189 C C . ILE A 1 277 ? 7.119 -16.908 -24.241 1.00 96.38 277 ILE A C 1
ATOM 2191 O O . ILE A 1 277 ? 5.995 -16.729 -24.694 1.00 96.38 277 ILE A O 1
ATOM 2195 N N . ARG A 1 278 ? 7.290 -17.304 -22.974 1.00 96.12 278 ARG A N 1
ATOM 2196 C CA . ARG A 1 278 ? 6.164 -17.549 -22.052 1.00 96.12 278 ARG A CA 1
ATOM 2197 C C . ARG A 1 278 ? 5.327 -16.303 -21.774 1.00 96.12 278 ARG A C 1
ATOM 2199 O O . ARG A 1 278 ? 4.099 -16.393 -21.767 1.00 96.12 278 ARG A O 1
ATOM 2206 N N . ALA A 1 279 ? 5.963 -15.154 -21.553 1.00 95.81 279 ALA A N 1
ATOM 2207 C CA . ALA A 1 279 ? 5.266 -13.897 -21.302 1.00 95.81 279 ALA A CA 1
ATOM 2208 C C . ALA A 1 279 ? 4.648 -13.387 -22.604 1.00 95.81 279 ALA A C 1
ATOM 2210 O O . ALA A 1 279 ? 3.444 -13.140 -22.662 1.00 95.81 279 ALA A O 1
ATOM 2211 N N . ARG A 1 280 ? 5.435 -13.380 -23.683 1.00 95.31 280 ARG A N 1
ATOM 2212 C CA . ARG A 1 280 ? 4.969 -13.008 -25.018 1.00 95.31 280 ARG A CA 1
ATOM 2213 C C . ARG A 1 280 ? 3.747 -13.816 -25.455 1.00 95.31 280 ARG A C 1
ATOM 2215 O O . ARG A 1 280 ? 2.718 -13.232 -25.776 1.00 95.31 280 ARG A O 1
ATOM 2222 N N . SER A 1 281 ? 3.813 -15.147 -25.412 1.00 95.25 281 SER A N 1
ATOM 2223 C CA . SER A 1 281 ? 2.687 -16.011 -25.785 1.00 95.25 281 SER A CA 1
ATOM 2224 C C . SER A 1 281 ? 1.484 -15.833 -24.862 1.00 95.25 281 SER A C 1
ATOM 2226 O O . SER A 1 281 ? 0.352 -15.986 -25.309 1.00 95.25 281 SER A O 1
ATOM 2228 N N . THR A 1 282 ? 1.695 -15.485 -23.589 1.00 95.81 282 THR A N 1
ATOM 2229 C CA . THR A 1 282 ? 0.587 -15.141 -22.687 1.00 95.81 282 THR A CA 1
ATOM 2230 C C . THR A 1 282 ? -0.108 -13.863 -23.158 1.00 95.81 282 THR A C 1
ATOM 2232 O O . THR A 1 282 ? -1.330 -13.859 -23.283 1.00 95.81 282 THR A O 1
ATOM 2235 N N . ALA A 1 283 ? 0.647 -12.809 -23.487 1.00 94.88 283 ALA A N 1
ATOM 2236 C CA . ALA A 1 283 ? 0.097 -11.577 -24.052 1.00 94.88 283 ALA A CA 1
ATOM 2237 C C . ALA A 1 283 ? -0.624 -11.820 -25.388 1.00 94.88 283 ALA A C 1
ATOM 2239 O O . ALA A 1 283 ? -1.738 -11.340 -25.572 1.00 94.88 283 ALA A O 1
ATOM 2240 N N . GLU A 1 284 ? -0.031 -12.602 -26.295 1.00 93.81 284 GLU A N 1
ATOM 2241 C CA . GLU A 1 284 ? -0.634 -12.961 -27.588 1.00 93.81 284 GLU A CA 1
ATOM 2242 C C . GLU A 1 284 ? -1.984 -13.667 -27.405 1.00 93.81 284 GLU A C 1
ATOM 2244 O O . GLU A 1 284 ? -2.966 -13.309 -28.055 1.00 93.81 284 GLU A O 1
ATOM 2249 N N . LEU A 1 285 ? -2.063 -14.631 -26.484 1.00 94.12 285 LEU A N 1
ATOM 2250 C CA . LEU A 1 285 ? -3.303 -15.354 -26.195 1.00 94.12 285 LEU A CA 1
ATOM 2251 C C . LEU A 1 285 ? -4.359 -14.459 -25.535 1.00 94.12 285 LEU A C 1
ATOM 2253 O O . LEU A 1 285 ? -5.536 -14.580 -25.863 1.00 94.12 285 LEU A O 1
ATOM 2257 N N . ILE A 1 286 ? -3.948 -13.536 -24.661 1.00 93.12 286 ILE A N 1
ATOM 2258 C CA . ILE A 1 286 ? -4.845 -12.551 -24.040 1.00 93.12 286 ILE A CA 1
ATOM 2259 C C . ILE A 1 286 ? -5.440 -11.598 -25.077 1.00 93.12 286 ILE A C 1
ATOM 2261 O O . ILE A 1 286 ? -6.624 -11.278 -25.014 1.00 93.12 286 ILE A O 1
ATOM 2265 N N . LEU A 1 287 ? -4.637 -11.137 -26.036 1.00 90.38 287 LEU A N 1
ATOM 2266 C CA . LEU A 1 287 ? -5.118 -10.251 -27.095 1.00 90.38 287 LEU A CA 1
ATOM 2267 C C . LEU A 1 287 ? -5.953 -11.001 -28.140 1.00 90.38 287 LEU A C 1
ATOM 2269 O O . LEU A 1 287 ? -6.856 -10.419 -28.746 1.00 90.38 287 LEU A O 1
ATOM 2273 N N . GLY A 1 288 ? -5.676 -12.288 -28.356 1.00 84.50 288 GLY A N 1
ATOM 2274 C CA . GLY A 1 288 ? -6.347 -13.119 -29.349 1.00 84.50 288 GLY A CA 1
ATOM 2275 C C . GLY A 1 288 ? -6.277 -12.520 -30.750 1.00 84.50 288 GLY A C 1
ATOM 2276 O O . GLY A 1 288 ? -5.204 -12.362 -31.320 1.00 84.50 288 GLY A O 1
ATOM 2277 N N . SER A 1 289 ? -7.433 -12.188 -31.330 1.00 71.69 289 SER A N 1
ATOM 2278 C CA . SER A 1 289 ? -7.518 -11.568 -32.661 1.00 71.69 289 SER A CA 1
ATOM 2279 C C . SER A 1 289 ? -7.275 -10.054 -32.665 1.00 71.69 289 SER A C 1
ATOM 2281 O O . SER A 1 289 ? -7.303 -9.439 -33.735 1.00 71.69 289 SER A O 1
ATOM 2283 N N . ASN A 1 290 ? -7.101 -9.432 -31.496 1.00 70.88 290 ASN A N 1
ATOM 2284 C CA . ASN A 1 290 ? -6.895 -7.996 -31.389 1.00 70.88 290 ASN A CA 1
ATOM 2285 C C . ASN A 1 290 ? -5.475 -7.638 -31.857 1.00 70.88 290 ASN A C 1
ATOM 2287 O O . ASN A 1 290 ? -4.491 -8.190 -31.374 1.00 70.88 290 ASN A O 1
ATOM 2291 N N . LYS A 1 291 ? -5.360 -6.725 -32.828 1.00 57.25 291 LYS A N 1
ATOM 2292 C CA . LYS A 1 291 ? -4.102 -6.427 -33.543 1.00 57.25 291 LYS A CA 1
ATOM 2293 C C . LYS A 1 291 ? -3.190 -5.433 -32.811 1.00 57.25 291 LYS A C 1
ATOM 2295 O O . LYS A 1 291 ? -2.375 -4.779 -33.459 1.00 57.25 291 LYS A O 1
ATOM 2300 N N . SER A 1 292 ? -3.342 -5.268 -31.498 1.00 72.50 292 SER A N 1
ATOM 2301 C CA . SER A 1 292 ? -2.481 -4.365 -30.733 1.00 72.50 292 SER A CA 1
ATOM 2302 C C . SER A 1 292 ? -1.033 -4.844 -30.812 1.00 72.50 292 SER A C 1
ATOM 2304 O O . SER A 1 292 ? -0.736 -6.001 -30.519 1.00 72.50 292 SER A O 1
ATOM 2306 N N . THR A 1 293 ? -0.128 -3.957 -31.222 1.00 83.75 293 THR A N 1
ATOM 2307 C CA . THR A 1 293 ? 1.302 -4.266 -31.285 1.00 83.75 293 THR A CA 1
ATOM 2308 C C . THR A 1 293 ? 1.823 -4.542 -29.876 1.00 83.75 293 THR A C 1
ATOM 2310 O O . THR A 1 293 ? 1.767 -3.665 -29.012 1.00 83.75 293 THR A O 1
ATOM 2313 N N . ILE A 1 294 ? 2.337 -5.751 -29.647 1.00 91.38 294 ILE A N 1
ATOM 2314 C CA . ILE A 1 294 ? 3.036 -6.101 -28.409 1.00 91.38 294 ILE A CA 1
ATOM 2315 C C . ILE A 1 294 ? 4.436 -5.492 -28.479 1.00 91.38 294 ILE A C 1
ATOM 2317 O O . ILE A 1 294 ? 5.226 -5.824 -29.360 1.00 91.38 294 ILE A O 1
ATOM 2321 N N . ASN A 1 295 ? 4.739 -4.593 -27.550 1.00 91.56 295 ASN A N 1
ATOM 2322 C CA . ASN A 1 295 ? 6.061 -3.994 -27.417 1.00 91.56 295 ASN A CA 1
ATOM 2323 C C . ASN A 1 295 ? 6.907 -4.880 -26.498 1.00 91.56 295 ASN A C 1
ATOM 2325 O O . ASN A 1 295 ? 6.783 -4.826 -25.272 1.00 91.56 295 ASN A O 1
ATOM 2329 N N . GLU A 1 296 ? 7.728 -5.733 -27.101 1.00 94.06 296 GLU A N 1
ATOM 2330 C CA . GLU A 1 296 ? 8.628 -6.632 -26.381 1.00 94.06 296 GLU A CA 1
ATOM 2331 C C . GLU A 1 296 ? 9.831 -5.861 -25.823 1.00 94.06 296 GLU A C 1
ATOM 2333 O O . GLU A 1 296 ? 10.412 -5.014 -26.506 1.00 94.06 296 GLU A O 1
ATOM 2338 N N . THR A 1 297 ? 10.223 -6.144 -24.580 1.00 92.69 297 THR A N 1
ATOM 2339 C CA . THR A 1 297 ? 11.414 -5.535 -23.982 1.00 92.69 297 THR A CA 1
ATOM 2340 C C . THR A 1 297 ? 12.125 -6.467 -22.996 1.00 92.69 297 THR A C 1
ATOM 2342 O O . THR A 1 297 ? 11.479 -7.056 -22.121 1.00 92.69 297 THR A O 1
ATOM 2345 N N . PRO A 1 298 ? 13.469 -6.552 -23.052 1.00 94.00 298 PRO A N 1
ATOM 2346 C CA . PRO A 1 298 ? 14.261 -7.250 -22.042 1.00 94.00 298 PRO A CA 1
ATOM 2347 C C . PRO A 1 298 ? 14.120 -6.647 -20.641 1.00 94.00 298 PRO A C 1
ATOM 2349 O O . PRO A 1 298 ? 14.365 -7.329 -19.648 1.00 94.00 298 PRO A O 1
ATOM 2352 N N . LEU A 1 299 ? 13.700 -5.378 -20.532 1.00 90.88 299 LEU A N 1
ATOM 2353 C CA . LEU A 1 299 ? 13.528 -4.716 -19.237 1.00 90.88 299 LEU A CA 1
ATOM 2354 C C . LEU A 1 299 ? 12.445 -5.376 -18.368 1.00 90.88 299 LEU A C 1
ATOM 2356 O O . LEU A 1 299 ? 12.431 -5.172 -17.159 1.00 90.88 299 LEU A O 1
ATOM 2360 N N . LEU A 1 300 ? 11.585 -6.205 -18.964 1.00 92.31 300 LEU A N 1
ATOM 2361 C CA . LEU A 1 300 ? 10.534 -6.948 -18.273 1.00 92.31 300 LEU A CA 1
ATOM 2362 C C . LEU A 1 300 ? 10.874 -8.401 -17.967 1.00 92.31 300 LEU A C 1
ATOM 2364 O O . LEU A 1 300 ? 10.013 -9.114 -17.467 1.00 92.31 300 LEU A O 1
ATOM 2368 N N . ARG A 1 301 ? 12.087 -8.875 -18.255 1.00 93.56 301 ARG A N 1
ATOM 2369 C CA . ARG A 1 301 ? 12.483 -10.238 -17.880 1.00 93.56 301 ARG A CA 1
ATOM 2370 C C . ARG A 1 301 ? 12.416 -10.436 -16.364 1.00 93.56 301 ARG A C 1
ATOM 2372 O O . ARG A 1 301 ? 12.628 -9.488 -15.606 1.00 93.56 301 ARG A O 1
ATOM 2379 N N . GLU A 1 302 ? 12.155 -11.660 -15.915 1.00 89.06 302 GLU A N 1
ATOM 2380 C CA . GLU A 1 302 ? 12.386 -12.019 -14.511 1.00 89.06 302 GLU A CA 1
ATOM 2381 C C . GLU A 1 302 ? 13.863 -11.901 -14.142 1.00 89.06 302 GLU A C 1
ATOM 2383 O O . GLU A 1 302 ? 14.695 -11.607 -14.996 1.00 89.06 302 GLU A O 1
ATOM 2388 N N . ARG A 1 303 ? 14.192 -12.086 -12.865 1.00 88.38 303 ARG A N 1
ATOM 2389 C CA . ARG A 1 303 ? 15.578 -12.048 -12.406 1.00 88.38 303 ARG A CA 1
ATOM 2390 C C . ARG A 1 303 ? 16.385 -13.157 -13.087 1.00 88.38 303 ARG A C 1
ATOM 2392 O O . ARG A 1 303 ? 15.969 -14.314 -13.084 1.00 88.38 303 ARG A O 1
ATOM 2399 N N . CYS A 1 304 ? 17.549 -12.819 -13.637 1.00 92.12 304 CYS A N 1
ATOM 2400 C CA . CYS A 1 304 ? 18.504 -13.826 -14.102 1.00 92.12 304 CYS A CA 1
ATOM 2401 C C . CYS A 1 304 ? 18.975 -14.668 -12.910 1.00 92.12 304 CYS A C 1
ATOM 2403 O O . CYS A 1 304 ? 19.521 -14.115 -11.953 1.00 92.12 304 CYS A O 1
ATOM 2405 N N . LEU A 1 305 ? 18.799 -15.989 -12.953 1.00 90.12 305 LEU A N 1
ATOM 2406 C CA . LEU A 1 305 ? 19.218 -16.864 -11.846 1.00 90.12 305 LEU A CA 1
ATOM 2407 C C . LEU A 1 305 ? 20.574 -17.531 -12.112 1.00 90.12 305 LEU A C 1
ATOM 2409 O O . LEU A 1 305 ? 21.014 -18.366 -11.324 1.00 90.12 305 LEU A O 1
ATOM 2413 N N . GLY A 1 306 ? 21.245 -17.159 -13.204 1.00 91.94 306 GLY A N 1
ATOM 2414 C CA . GLY A 1 306 ? 22.594 -17.620 -13.506 1.00 91.94 306 GLY A CA 1
ATOM 2415 C C . GLY A 1 306 ? 22.659 -19.138 -13.666 1.00 91.94 306 GLY A C 1
ATOM 2416 O O . GLY A 1 306 ? 21.845 -19.746 -14.366 1.00 91.94 306 GLY A O 1
ATOM 2417 N N . THR A 1 307 ? 23.607 -19.780 -12.983 1.00 92.88 307 THR A N 1
ATOM 2418 C CA . THR A 1 307 ? 23.823 -21.234 -13.084 1.00 92.88 307 THR A CA 1
ATOM 2419 C C . THR A 1 307 ? 22.753 -22.081 -12.383 1.00 92.88 307 THR A C 1
ATOM 2421 O O . THR A 1 307 ? 22.774 -23.318 -12.474 1.00 92.88 307 THR A O 1
ATOM 2424 N N . TRP A 1 308 ? 21.816 -21.433 -11.685 1.00 90.69 308 TRP A N 1
ATOM 2425 C CA . TRP A 1 308 ? 20.703 -22.076 -10.989 1.00 90.69 308 TRP A CA 1
ATOM 2426 C C . TRP A 1 308 ? 19.488 -22.328 -11.875 1.00 90.69 308 TRP A C 1
ATOM 2428 O O . TRP A 1 308 ? 18.627 -23.132 -11.512 1.00 90.69 308 TRP A O 1
ATOM 2438 N N . GLU A 1 309 ? 19.409 -21.689 -13.040 1.00 93.12 309 GLU A N 1
ATOM 2439 C CA . GLU A 1 309 ? 18.307 -21.902 -13.972 1.00 93.12 309 GLU A CA 1
ATOM 2440 C C . GLU A 1 309 ? 18.219 -23.373 -14.400 1.00 93.12 309 GLU A C 1
ATOM 2442 O O . GLU A 1 309 ? 19.208 -24.025 -14.736 1.00 93.12 309 GLU A O 1
ATOM 2447 N N . GLY A 1 310 ? 17.011 -23.928 -14.338 1.00 90.94 310 GLY A N 1
ATOM 2448 C CA . GLY A 1 310 ? 16.739 -25.327 -14.650 1.00 90.94 310 GLY A CA 1
ATOM 2449 C C . GLY A 1 310 ? 17.039 -26.300 -13.516 1.00 90.94 310 GLY A C 1
ATOM 2450 O O . GLY A 1 310 ? 16.611 -27.451 -13.606 1.00 90.94 310 GLY A O 1
ATOM 2451 N N . ARG A 1 311 ? 17.700 -25.885 -12.430 1.00 91.25 311 ARG A N 1
ATOM 2452 C CA . ARG A 1 311 ? 17.860 -26.722 -11.229 1.00 91.25 311 ARG A CA 1
ATOM 2453 C C . ARG A 1 311 ? 16.574 -26.768 -10.415 1.00 91.25 311 ARG A C 1
ATOM 2455 O O . ARG A 1 311 ? 15.707 -25.907 -10.554 1.00 91.25 311 ARG A O 1
ATOM 2462 N N . PHE A 1 312 ? 16.435 -27.774 -9.558 1.00 84.94 312 PHE A N 1
ATOM 2463 C CA . PHE A 1 312 ? 15.297 -27.843 -8.645 1.00 84.94 312 PHE A CA 1
ATOM 2464 C C . PHE A 1 312 ? 15.421 -26.784 -7.546 1.00 84.94 312 PHE A C 1
ATOM 2466 O O . PHE A 1 312 ? 16.489 -26.622 -6.957 1.00 84.94 312 PHE A O 1
ATOM 2473 N N . ALA A 1 313 ? 14.316 -26.116 -7.205 1.00 73.50 313 ALA A N 1
ATOM 2474 C CA . ALA A 1 313 ? 14.303 -25.091 -6.153 1.00 73.50 313 ALA A CA 1
ATOM 2475 C C . ALA A 1 313 ? 14.810 -25.618 -4.791 1.00 73.50 313 ALA A C 1
ATOM 2477 O O . ALA A 1 313 ? 15.446 -24.895 -4.027 1.00 73.50 313 ALA A O 1
ATOM 2478 N N . GLY A 1 314 ? 14.598 -26.911 -4.509 1.00 72.31 314 GLY A N 1
ATOM 2479 C CA . GLY A 1 314 ? 15.104 -27.564 -3.297 1.00 72.31 314 GLY A CA 1
ATOM 2480 C C . GLY A 1 314 ? 16.633 -27.667 -3.215 1.00 72.31 314 GLY A C 1
ATOM 2481 O O . GLY A 1 314 ? 17.167 -27.678 -2.112 1.00 72.31 314 GLY A O 1
ATOM 2482 N N . GLU A 1 315 ? 17.348 -27.704 -4.344 1.00 80.50 315 GLU A N 1
ATOM 2483 C CA . GLU A 1 315 ? 18.821 -27.720 -4.341 1.00 80.50 315 GLU A CA 1
ATOM 2484 C C . GLU A 1 315 ? 19.385 -26.361 -3.926 1.00 80.50 315 GLU A C 1
ATOM 2486 O O . GLU A 1 315 ? 20.298 -26.287 -3.105 1.00 80.50 315 GLU A O 1
ATOM 2491 N N . LEU A 1 316 ? 18.800 -25.285 -4.458 1.00 79.88 316 LEU A N 1
ATOM 2492 C CA . LEU A 1 316 ? 19.167 -23.923 -4.089 1.00 79.88 316 LEU A CA 1
ATOM 2493 C C . LEU A 1 316 ? 18.912 -23.668 -2.604 1.00 79.88 316 LEU A C 1
ATOM 2495 O O . LEU A 1 316 ? 19.765 -23.095 -1.934 1.00 79.88 316 LEU A O 1
ATOM 2499 N N . LYS A 1 317 ? 17.772 -24.140 -2.083 1.00 68.25 317 LYS A N 1
ATOM 2500 C CA . LYS A 1 317 ? 17.452 -24.071 -0.654 1.00 68.25 317 LYS A CA 1
ATOM 2501 C C . LYS A 1 317 ? 18.600 -24.602 0.199 1.00 68.25 317 LYS A C 1
ATOM 2503 O O . LYS A 1 317 ? 19.137 -23.878 1.029 1.00 68.25 317 LYS A O 1
ATOM 2508 N N . SER A 1 318 ? 18.977 -25.860 -0.027 1.00 75.75 318 SER A N 1
ATOM 2509 C CA . SER A 1 318 ? 20.016 -26.515 0.764 1.00 75.75 318 SER A CA 1
ATOM 2510 C C . SER A 1 318 ? 21.371 -25.831 0.612 1.00 75.75 318 SER A C 1
ATOM 2512 O O . SER A 1 318 ? 22.131 -25.778 1.572 1.00 75.75 318 SER A O 1
ATOM 2514 N N . HIS A 1 319 ? 21.670 -25.285 -0.569 1.00 79.75 319 HIS A N 1
ATOM 2515 C CA . HIS A 1 319 ? 22.890 -24.519 -0.784 1.00 79.75 319 HIS A CA 1
ATOM 2516 C C . HIS A 1 319 ? 22.907 -23.210 0.015 1.00 79.75 319 HIS A C 1
ATOM 2518 O O . HIS A 1 319 ? 23.880 -22.940 0.715 1.00 79.75 319 HIS A O 1
ATOM 2524 N N . LEU A 1 320 ? 21.838 -22.413 -0.047 1.00 73.31 320 LEU A N 1
ATOM 2525 C CA . LEU A 1 320 ? 21.779 -21.124 0.645 1.00 73.31 320 LEU A CA 1
ATOM 2526 C C . LEU A 1 320 ? 21.724 -21.293 2.168 1.00 73.31 320 LEU A C 1
ATOM 2528 O O . LEU A 1 320 ? 22.440 -20.580 2.861 1.00 73.31 320 LEU A O 1
ATOM 2532 N N . GLU A 1 321 ? 20.994 -22.292 2.680 1.00 70.50 321 GLU A N 1
ATOM 2533 C CA . GLU A 1 321 ? 20.973 -22.643 4.115 1.00 70.50 321 GLU A CA 1
ATOM 2534 C C . GLU A 1 321 ? 22.362 -23.016 4.666 1.00 70.50 321 GLU A C 1
ATOM 2536 O O . GLU A 1 321 ? 22.624 -22.842 5.852 1.00 70.50 321 GLU A O 1
ATOM 2541 N N . GLN A 1 322 ? 23.259 -23.537 3.823 1.00 75.81 322 GLN A N 1
ATOM 2542 C CA . GLN A 1 322 ? 24.623 -23.907 4.218 1.00 75.81 322 GLN A CA 1
ATOM 2543 C C . GLN A 1 322 ? 25.637 -22.774 4.045 1.00 75.81 322 GLN A C 1
ATOM 2545 O O . GLN A 1 322 ? 26.704 -22.816 4.654 1.00 75.81 322 GLN A O 1
ATOM 2550 N N . THR A 1 323 ? 25.336 -21.804 3.183 1.00 68.25 323 THR A N 1
ATOM 2551 C CA . THR A 1 323 ? 26.325 -20.829 2.702 1.00 68.25 323 THR A CA 1
ATOM 2552 C C . THR A 1 323 ? 26.106 -19.442 3.304 1.00 68.25 323 THR A C 1
ATOM 2554 O O . THR A 1 323 ? 27.051 -18.659 3.362 1.00 68.25 323 THR A O 1
ATOM 2557 N N . ILE A 1 324 ? 24.885 -19.116 3.750 1.00 66.69 324 ILE A N 1
ATOM 2558 C CA . ILE A 1 324 ? 24.511 -17.741 4.093 1.00 66.69 324 ILE A CA 1
ATOM 2559 C C . ILE A 1 324 ? 23.624 -17.694 5.329 1.00 66.69 324 ILE A C 1
ATOM 2561 O O . ILE A 1 324 ? 22.567 -18.317 5.379 1.00 66.69 324 ILE A O 1
ATOM 2565 N N . ASP A 1 325 ? 24.029 -16.860 6.280 1.00 65.31 325 ASP A N 1
ATOM 2566 C CA . ASP A 1 325 ? 23.212 -16.454 7.416 1.00 65.31 325 ASP A CA 1
ATOM 2567 C C . ASP A 1 325 ? 22.562 -15.091 7.127 1.00 65.31 325 ASP A C 1
ATOM 2569 O O . ASP A 1 325 ? 23.099 -14.028 7.442 1.00 65.31 325 ASP A O 1
ATOM 2573 N N . VAL A 1 326 ? 21.421 -15.126 6.436 1.00 54.38 326 VAL A N 1
ATOM 2574 C CA . VAL A 1 326 ? 20.682 -13.921 6.020 1.00 54.38 326 VAL A CA 1
ATOM 2575 C C . VAL A 1 326 ? 19.968 -13.211 7.165 1.00 54.38 326 VAL A C 1
ATOM 2577 O O . VAL A 1 326 ? 19.570 -12.063 6.986 1.00 54.38 326 VAL A O 1
ATOM 2580 N N . ASP A 1 327 ? 19.821 -13.847 8.332 1.00 51.69 327 ASP A N 1
ATOM 2581 C CA . ASP A 1 327 ? 19.218 -13.200 9.505 1.00 51.69 327 ASP A CA 1
ATOM 2582 C C . ASP A 1 327 ? 20.076 -12.014 9.989 1.00 51.69 327 ASP A C 1
ATOM 2584 O O . ASP A 1 327 ? 19.582 -11.125 10.678 1.00 51.69 327 ASP A O 1
ATOM 2588 N N . ASN A 1 328 ? 21.340 -11.960 9.550 1.00 56.59 328 ASN A N 1
ATOM 2589 C CA . ASN A 1 328 ? 22.285 -10.881 9.816 1.00 56.59 328 ASN A CA 1
ATOM 2590 C C . ASN A 1 328 ? 22.469 -9.890 8.652 1.00 56.59 328 ASN A C 1
ATOM 2592 O O . ASN A 1 328 ? 23.291 -8.982 8.764 1.00 56.59 328 ASN A O 1
ATOM 2596 N N . PHE A 1 329 ? 21.748 -10.039 7.536 1.00 57.19 329 PHE A N 1
ATOM 2597 C CA . PHE A 1 329 ? 21.888 -9.117 6.405 1.00 57.19 329 PHE A CA 1
ATOM 2598 C C . PHE A 1 329 ? 21.190 -7.789 6.688 1.00 57.19 329 PHE A C 1
ATOM 2600 O O . PHE A 1 329 ? 20.028 -7.741 7.093 1.00 57.19 329 PHE A O 1
ATOM 2607 N N . THR A 1 330 ? 21.868 -6.692 6.367 1.00 56.31 330 THR A N 1
ATOM 2608 C CA . THR A 1 330 ? 21.207 -5.402 6.167 1.00 56.31 330 THR A CA 1
ATOM 2609 C C . THR A 1 330 ? 20.351 -5.426 4.892 1.00 56.31 330 THR A C 1
ATOM 2611 O O . THR A 1 330 ? 20.511 -6.273 4.008 1.00 56.31 330 THR A O 1
ATOM 2614 N N . GLN A 1 331 ? 19.428 -4.469 4.756 1.00 49.34 331 GLN A N 1
ATOM 2615 C CA . GLN A 1 331 ? 18.578 -4.353 3.564 1.00 49.34 331 GLN A CA 1
ATOM 2616 C C . GLN A 1 331 ? 19.384 -4.221 2.268 1.00 49.34 331 GLN A C 1
ATOM 2618 O O . GLN A 1 331 ? 19.017 -4.800 1.244 1.00 49.34 331 GLN A O 1
ATOM 2623 N N . GLU A 1 332 ? 20.461 -3.442 2.312 1.00 57.34 332 GLU A N 1
ATOM 2624 C CA . GLU A 1 332 ? 21.313 -3.182 1.157 1.00 57.34 332 GLU A CA 1
ATOM 2625 C C . GLU A 1 332 ? 22.082 -4.441 0.746 1.00 57.34 332 GLU A C 1
ATOM 2627 O O . GLU A 1 332 ? 22.114 -4.786 -0.438 1.00 57.34 332 GLU A O 1
ATOM 2632 N N . GLU A 1 333 ? 22.609 -5.188 1.717 1.00 66.06 333 GLU A N 1
ATOM 2633 C CA . GLU A 1 333 ? 23.268 -6.475 1.479 1.00 66.06 333 GLU A CA 1
ATOM 2634 C C . GLU A 1 333 ? 22.298 -7.495 0.882 1.00 66.06 333 GLU A C 1
ATOM 2636 O O . GLU A 1 333 ? 22.630 -8.150 -0.100 1.00 66.06 333 GLU A O 1
ATOM 2641 N N . TYR A 1 334 ? 21.064 -7.576 1.386 1.00 63.28 334 TYR A N 1
ATOM 2642 C CA . TYR A 1 334 ? 20.053 -8.472 0.820 1.00 63.28 334 TYR A CA 1
ATOM 2643 C C . TYR A 1 334 ? 19.695 -8.127 -0.627 1.00 63.28 334 TYR A C 1
ATOM 2645 O O . TYR A 1 334 ? 19.634 -9.006 -1.488 1.00 63.28 334 TYR A O 1
ATOM 2653 N N . LEU A 1 335 ? 19.452 -6.847 -0.917 1.00 61.88 335 LEU A N 1
ATOM 2654 C CA . LEU A 1 335 ? 19.054 -6.420 -2.257 1.00 61.88 335 LEU A CA 1
ATOM 2655 C C . LEU A 1 335 ? 20.187 -6.563 -3.274 1.00 61.88 335 LEU A C 1
ATOM 2657 O O . LEU A 1 335 ? 19.912 -6.837 -4.440 1.00 61.88 335 LEU A O 1
ATOM 2661 N N . SER A 1 336 ? 21.436 -6.385 -2.845 1.00 75.38 336 SER A N 1
ATOM 2662 C CA . SER A 1 336 ? 22.624 -6.527 -3.694 1.00 75.38 336 SER A CA 1
ATOM 2663 C C . SER A 1 336 ? 23.142 -7.965 -3.788 1.00 75.38 336 SER A C 1
ATOM 2665 O O . SER A 1 336 ? 23.976 -8.255 -4.649 1.00 75.38 336 SER A O 1
ATOM 2667 N N . PHE A 1 337 ? 22.628 -8.879 -2.960 1.00 80.31 337 PHE A N 1
ATOM 2668 C CA . PHE A 1 337 ? 23.069 -10.265 -2.932 1.00 80.31 337 PHE A CA 1
ATOM 2669 C C . PHE A 1 337 ? 22.781 -11.001 -4.250 1.00 80.31 337 PHE A C 1
ATOM 2671 O O . PHE A 1 337 ? 21.678 -10.941 -4.804 1.00 80.31 337 PHE A O 1
ATOM 2678 N N . LYS A 1 338 ? 23.779 -11.751 -4.728 1.00 85.88 338 LYS A N 1
ATOM 2679 C CA . LYS A 1 338 ? 23.711 -12.589 -5.930 1.00 85.88 338 LYS A CA 1
ATOM 2680 C C . LYS A 1 338 ? 23.940 -14.044 -5.555 1.00 85.88 338 LYS A C 1
ATOM 2682 O O . LYS A 1 338 ? 24.866 -14.353 -4.815 1.00 85.88 338 LYS A O 1
ATOM 2687 N N . TRP A 1 339 ? 23.117 -14.943 -6.092 1.00 82.88 339 TRP A N 1
ATOM 2688 C CA . TRP A 1 339 ? 23.236 -16.383 -5.821 1.00 82.88 339 TRP A CA 1
ATOM 2689 C C . TRP A 1 339 ? 24.518 -16.997 -6.388 1.00 82.88 339 TRP A C 1
ATOM 2691 O O . TRP A 1 339 ? 25.011 -17.987 -5.858 1.00 82.88 339 TRP A O 1
ATOM 2701 N N . ASP A 1 340 ? 25.033 -16.418 -7.468 1.00 85.00 340 ASP A N 1
ATOM 2702 C CA . ASP A 1 340 ? 26.359 -16.656 -8.022 1.00 85.00 340 ASP A CA 1
ATOM 2703 C C . ASP A 1 340 ? 26.781 -15.433 -8.862 1.00 85.00 340 ASP A C 1
ATOM 2705 O O . ASP A 1 340 ? 25.981 -14.521 -9.088 1.00 85.00 340 ASP A O 1
ATOM 2709 N N . ASP A 1 341 ? 28.021 -15.419 -9.356 1.00 88.00 341 ASP A N 1
ATOM 2710 C CA . ASP A 1 341 ? 28.573 -14.304 -10.145 1.00 88.00 341 ASP A CA 1
ATOM 2711 C C . ASP A 1 341 ? 27.841 -14.051 -11.480 1.00 88.00 341 ASP A C 1
ATOM 2713 O O . ASP A 1 341 ? 28.014 -13.001 -12.102 1.00 88.00 341 ASP A O 1
ATOM 2717 N N . THR A 1 342 ? 27.033 -15.007 -11.942 1.00 91.94 342 THR A N 1
ATOM 2718 C CA . THR A 1 342 ? 26.269 -14.938 -13.197 1.00 91.94 342 THR A CA 1
ATOM 2719 C C . THR A 1 342 ? 24.796 -14.569 -12.992 1.00 91.94 342 THR A C 1
ATOM 2721 O O . THR A 1 342 ? 24.091 -14.299 -13.968 1.00 91.94 342 THR A O 1
ATOM 2724 N N . ALA A 1 343 ? 24.323 -14.537 -11.744 1.00 89.88 343 ALA A N 1
ATOM 2725 C CA . ALA A 1 343 ? 22.959 -14.177 -11.388 1.00 89.88 343 ALA A CA 1
ATOM 2726 C C . ALA A 1 343 ? 22.776 -12.654 -11.253 1.00 89.88 343 ALA A C 1
ATOM 2728 O O . ALA A 1 343 ? 23.691 -11.901 -10.911 1.00 89.88 343 ALA A O 1
ATOM 2729 N N . GLU A 1 344 ? 21.549 -12.194 -11.485 1.00 88.81 344 GLU A N 1
ATOM 2730 C CA . GLU A 1 344 ? 21.110 -10.854 -11.101 1.00 88.81 344 GLU A CA 1
ATOM 2731 C C . GLU A 1 344 ? 20.761 -10.831 -9.605 1.00 88.81 344 GLU A C 1
ATOM 2733 O O . GLU A 1 344 ? 20.182 -11.778 -9.051 1.00 88.81 344 GLU A O 1
ATOM 2738 N N . SER A 1 345 ? 21.085 -9.713 -8.956 1.00 83.25 345 SER A N 1
ATOM 2739 C CA . SER A 1 345 ? 20.560 -9.384 -7.631 1.00 83.25 345 SER A CA 1
ATOM 2740 C C . SER A 1 345 ? 19.125 -8.854 -7.733 1.00 83.25 345 SER A C 1
ATOM 2742 O O . SER A 1 345 ? 18.626 -8.555 -8.824 1.00 83.25 345 SER A O 1
ATOM 2744 N N . TYR A 1 346 ? 18.439 -8.708 -6.599 1.00 73.06 346 TYR A N 1
ATOM 2745 C CA . TYR A 1 346 ? 17.136 -8.032 -6.584 1.00 73.06 346 TYR A CA 1
ATOM 2746 C C . TYR A 1 346 ? 17.258 -6.558 -6.985 1.00 73.06 346 TYR A C 1
ATOM 2748 O O . TYR A 1 346 ? 16.387 -6.046 -7.684 1.00 73.06 346 TYR A O 1
ATOM 2756 N N . SER A 1 347 ? 18.344 -5.889 -6.588 1.00 69.50 347 SER A N 1
ATOM 2757 C CA . SER A 1 347 ? 18.633 -4.501 -6.955 1.00 69.50 347 SER A CA 1
ATOM 2758 C C . SER A 1 347 ? 18.783 -4.341 -8.470 1.00 69.50 347 SER A C 1
ATOM 2760 O O . SER A 1 347 ? 18.166 -3.449 -9.048 1.00 69.50 347 SER A O 1
ATOM 2762 N N . ASP A 1 348 ? 19.508 -5.253 -9.130 1.00 80.88 348 ASP A N 1
ATOM 2763 C CA . ASP A 1 348 ? 19.679 -5.239 -10.591 1.00 80.88 348 ASP A CA 1
ATOM 2764 C C . ASP A 1 348 ? 18.320 -5.353 -11.310 1.00 80.88 348 ASP A C 1
ATOM 2766 O O . ASP A 1 348 ? 17.992 -4.552 -12.191 1.00 80.88 348 ASP A O 1
ATOM 2770 N N . ALA A 1 349 ? 17.490 -6.318 -10.894 1.00 79.69 349 ALA A N 1
ATOM 2771 C CA . ALA A 1 349 ? 16.158 -6.523 -11.461 1.00 79.69 349 ALA A CA 1
ATOM 2772 C C . ALA A 1 349 ? 15.217 -5.333 -11.186 1.00 79.69 349 ALA A C 1
ATOM 2774 O O . ALA A 1 349 ? 14.468 -4.910 -12.071 1.00 79.69 349 ALA A O 1
ATOM 2775 N N . TYR A 1 350 ? 15.279 -4.757 -9.982 1.00 72.88 350 TYR A N 1
ATOM 2776 C CA . TYR A 1 350 ? 14.479 -3.598 -9.591 1.00 72.88 350 TYR A CA 1
ATOM 2777 C C . TYR A 1 350 ? 14.850 -2.347 -10.389 1.00 72.88 350 TYR A C 1
ATOM 2779 O O . TYR A 1 350 ? 13.963 -1.693 -10.934 1.00 72.88 350 TYR A O 1
ATOM 2787 N N . GLN A 1 351 ? 16.143 -2.040 -10.527 1.00 70.56 351 GLN A N 1
ATOM 2788 C CA . GLN A 1 351 ? 16.616 -0.920 -11.345 1.00 70.56 351 GLN A CA 1
ATOM 2789 C C . GLN A 1 351 ? 16.138 -1.061 -12.791 1.00 70.56 351 GLN A C 1
ATOM 2791 O O . GLN A 1 351 ? 15.603 -0.114 -13.369 1.00 70.56 351 GLN A O 1
ATOM 2796 N N . ARG A 1 352 ? 16.241 -2.270 -13.352 1.00 84.19 352 ARG A N 1
ATOM 2797 C CA . ARG A 1 352 ? 15.768 -2.574 -14.704 1.00 84.19 352 ARG A CA 1
ATOM 2798 C C . ARG A 1 352 ? 14.259 -2.340 -14.862 1.00 84.19 352 ARG A C 1
ATOM 2800 O O . ARG A 1 352 ? 13.835 -1.718 -15.840 1.00 84.19 352 ARG A O 1
ATOM 2807 N N . LEU A 1 353 ? 13.452 -2.773 -13.891 1.00 81.25 353 LEU A N 1
ATOM 2808 C CA . LEU A 1 353 ? 12.010 -2.513 -13.875 1.00 81.25 353 LEU A CA 1
ATOM 2809 C C . LEU A 1 353 ? 11.697 -1.018 -13.714 1.00 81.25 353 LEU A C 1
ATOM 2811 O O . LEU A 1 353 ? 10.829 -0.498 -14.412 1.00 81.25 353 LEU A O 1
ATOM 2815 N N . GLN A 1 354 ? 12.414 -0.300 -12.846 1.00 72.88 354 GLN A N 1
ATOM 2816 C CA . GLN A 1 354 ? 12.245 1.145 -12.672 1.00 72.88 354 GLN A CA 1
ATOM 2817 C C . GLN A 1 354 ? 12.519 1.910 -13.968 1.00 72.88 354 GLN A C 1
ATOM 2819 O O . GLN A 1 354 ? 11.733 2.788 -14.332 1.00 72.88 354 GLN A O 1
ATOM 2824 N N . THR A 1 355 ? 13.586 1.560 -14.696 1.00 74.19 355 THR A N 1
ATOM 2825 C CA . THR A 1 355 ? 13.872 2.125 -16.022 1.00 74.19 355 THR A CA 1
ATOM 2826 C C . THR A 1 355 ? 12.687 1.923 -16.968 1.00 74.19 355 THR A C 1
ATOM 2828 O O . THR A 1 355 ? 12.287 2.853 -17.671 1.00 74.19 355 THR A O 1
ATOM 2831 N N . PHE A 1 356 ? 12.069 0.741 -16.949 1.00 83.19 356 PHE A N 1
ATOM 2832 C CA . PHE A 1 356 ? 10.894 0.464 -17.767 1.00 83.19 356 PHE A CA 1
ATOM 2833 C C . PHE A 1 356 ? 9.660 1.277 -17.351 1.00 83.19 356 PHE A C 1
ATOM 2835 O O . PHE A 1 356 ? 9.048 1.918 -18.206 1.00 83.19 356 PHE A O 1
ATOM 2842 N N . ILE A 1 357 ? 9.306 1.309 -16.064 1.00 78.25 357 ILE A N 1
ATOM 2843 C CA . ILE A 1 357 ? 8.143 2.070 -15.575 1.00 78.25 357 ILE A CA 1
ATOM 2844 C C . ILE A 1 357 ? 8.296 3.560 -15.894 1.00 78.25 357 ILE A C 1
ATOM 2846 O O . ILE A 1 357 ? 7.358 4.187 -16.390 1.00 78.25 357 ILE A O 1
ATOM 2850 N N . ARG A 1 358 ? 9.500 4.116 -15.717 1.00 69.25 358 ARG A N 1
ATOM 2851 C CA . ARG A 1 358 ? 9.811 5.483 -16.153 1.00 69.25 358 ARG A CA 1
ATOM 2852 C C . ARG A 1 358 ? 9.581 5.644 -17.652 1.00 69.25 358 ARG A C 1
ATOM 2854 O O . ARG A 1 358 ? 8.900 6.578 -18.062 1.00 69.25 358 ARG A O 1
ATOM 2861 N N . SER A 1 359 ? 10.073 4.715 -18.473 1.00 72.50 359 SER A N 1
ATOM 2862 C CA . SER A 1 359 ? 9.863 4.772 -19.924 1.00 72.50 359 SER A CA 1
ATOM 2863 C C . SER A 1 359 ? 8.380 4.780 -20.311 1.00 72.50 359 SER A C 1
ATOM 2865 O O . SER A 1 359 ? 8.012 5.499 -21.239 1.00 72.50 359 SER A O 1
ATOM 2867 N N . ILE A 1 360 ? 7.509 4.060 -19.587 1.00 74.56 360 ILE A N 1
ATOM 2868 C CA . ILE A 1 360 ? 6.057 4.114 -19.808 1.00 74.56 360 ILE A CA 1
ATOM 2869 C C . ILE A 1 360 ? 5.540 5.523 -19.546 1.00 74.56 360 ILE A C 1
ATOM 2871 O O . ILE A 1 360 ? 4.860 6.068 -20.418 1.00 74.56 360 ILE A O 1
ATOM 2875 N N . ALA A 1 361 ? 5.879 6.092 -18.386 1.00 65.31 361 ALA A N 1
ATOM 2876 C CA . ALA A 1 361 ? 5.403 7.404 -17.962 1.00 65.31 361 ALA A CA 1
ATOM 2877 C C . ALA A 1 361 ? 5.776 8.507 -18.968 1.00 65.31 361 ALA A C 1
ATOM 2879 O O . ALA A 1 361 ? 4.977 9.402 -19.224 1.00 65.31 361 ALA A O 1
ATOM 2880 N N . PHE A 1 362 ? 6.959 8.414 -19.588 1.00 58.84 362 PHE A N 1
ATOM 2881 C CA . PHE A 1 362 ? 7.444 9.414 -20.545 1.00 58.84 362 PHE A CA 1
ATOM 2882 C C . PHE A 1 362 ? 7.018 9.171 -22.002 1.00 58.84 362 PHE A C 1
ATOM 2884 O O . PHE A 1 362 ? 6.870 10.128 -22.757 1.00 58.84 362 PHE A O 1
ATOM 2891 N N . SER A 1 363 ? 6.829 7.916 -22.426 1.00 58.94 363 SER A N 1
ATOM 2892 C CA . SER A 1 363 ? 6.613 7.567 -23.845 1.00 58.94 363 SER A CA 1
ATOM 2893 C C . SER A 1 363 ? 5.165 7.231 -24.209 1.00 58.94 363 SER A C 1
ATOM 2895 O O . SER A 1 363 ? 4.858 6.963 -25.377 1.00 58.94 363 SER A O 1
ATOM 2897 N N . THR A 1 364 ? 4.266 7.149 -23.227 1.00 56.81 364 THR A N 1
ATOM 2898 C CA . THR A 1 364 ? 2.879 6.726 -23.449 1.00 56.81 364 THR A CA 1
ATOM 2899 C C . THR A 1 364 ? 1.947 7.924 -23.430 1.00 56.81 364 THR A C 1
ATOM 2901 O O . THR A 1 364 ? 1.913 8.639 -22.432 1.00 56.81 364 THR A O 1
ATOM 2904 N N . PRO A 1 365 ? 1.182 8.168 -24.513 1.00 53.25 365 PRO A N 1
ATOM 2905 C CA . PRO A 1 365 ? 0.166 9.205 -24.494 1.00 53.25 365 PRO A CA 1
ATOM 2906 C C . PRO A 1 365 ? -0.784 8.942 -23.329 1.00 53.25 365 PRO A C 1
ATOM 2908 O O . PRO A 1 365 ? -1.317 7.840 -23.230 1.00 53.25 365 PRO A O 1
ATOM 2911 N N . ILE A 1 366 ? -1.018 9.955 -22.490 1.00 55.28 366 ILE A N 1
ATOM 2912 C CA . ILE A 1 366 ? -2.057 9.888 -21.456 1.00 55.28 366 ILE A CA 1
ATOM 2913 C C . ILE A 1 366 ? -3.372 9.529 -22.158 1.00 55.28 366 ILE A C 1
ATOM 2915 O O . ILE A 1 366 ? -3.800 10.242 -23.077 1.00 55.28 366 ILE A O 1
ATOM 2919 N N . SER A 1 367 ? -3.926 8.386 -21.783 1.00 60.69 367 SER A N 1
ATOM 2920 C CA . SER A 1 367 ? -5.158 7.795 -22.282 1.00 60.69 367 SER A CA 1
ATOM 2921 C C . SER A 1 367 ? -5.830 7.137 -21.088 1.00 60.69 367 SER A C 1
ATOM 2923 O O . SER A 1 367 ? -5.139 6.534 -20.267 1.00 60.69 367 SER A O 1
ATOM 2925 N N . ASP A 1 368 ? -7.151 7.259 -21.000 1.00 65.38 368 ASP A N 1
ATOM 2926 C CA . ASP A 1 368 ? -7.931 6.583 -19.958 1.00 65.38 368 ASP A CA 1
ATOM 2927 C C . ASP A 1 368 ? -7.920 5.055 -20.152 1.00 65.38 368 ASP A C 1
ATOM 2929 O O . ASP A 1 368 ? -8.127 4.296 -19.204 1.00 65.38 368 ASP A O 1
ATOM 2933 N N . ASP A 1 369 ? -7.618 4.598 -21.375 1.00 78.75 369 ASP A N 1
ATOM 2934 C CA . ASP A 1 369 ? -7.491 3.186 -21.704 1.00 78.75 369 ASP A CA 1
ATOM 2935 C C . ASP A 1 369 ? -6.236 2.583 -21.046 1.00 78.75 369 ASP A C 1
ATOM 2937 O O . ASP A 1 369 ? -5.116 3.090 -21.221 1.00 78.75 369 ASP A O 1
ATOM 2941 N N . PRO A 1 370 ? -6.375 1.458 -20.331 1.00 86.38 370 PRO A N 1
ATOM 2942 C CA . PRO A 1 370 ? -5.287 0.876 -19.564 1.00 86.38 370 PRO A CA 1
ATOM 2943 C C . PRO A 1 370 ? -4.139 0.323 -20.416 1.00 86.38 370 PRO A C 1
ATOM 2945 O O . PRO A 1 370 ? -4.282 -0.005 -21.593 1.00 86.38 370 PRO A O 1
ATOM 2948 N N . ILE A 1 371 ? -2.989 0.129 -19.777 1.00 88.44 371 ILE A N 1
ATOM 2949 C CA . ILE A 1 371 ? -1.816 -0.540 -20.342 1.00 88.44 371 ILE A CA 1
ATOM 2950 C C . ILE A 1 371 ? -1.807 -1.999 -19.880 1.00 88.44 371 ILE A C 1
ATOM 2952 O O . ILE A 1 371 ? -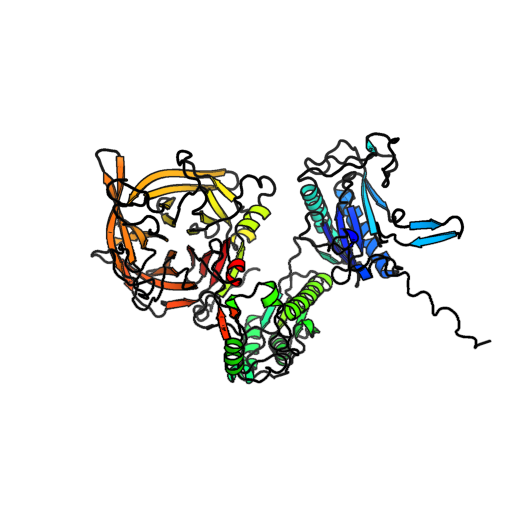1.948 -2.273 -18.690 1.00 88.44 371 ILE A O 1
ATOM 2956 N N . LEU A 1 372 ? -1.587 -2.943 -20.794 1.00 91.50 372 LEU A N 1
ATOM 2957 C CA . LEU A 1 372 ? -1.333 -4.343 -20.448 1.00 91.50 372 LEU A CA 1
ATOM 2958 C C . LEU A 1 372 ? 0.173 -4.595 -20.347 1.00 91.50 372 LEU A C 1
ATOM 2960 O O . LEU A 1 372 ? 0.922 -4.304 -21.279 1.00 91.50 372 LEU A O 1
ATOM 2964 N N . LEU A 1 373 ? 0.605 -5.192 -19.242 1.00 93.25 373 LEU A N 1
ATOM 2965 C CA . LEU A 1 373 ? 1.984 -5.567 -18.974 1.00 93.25 373 LEU A CA 1
ATOM 2966 C C . LEU A 1 373 ? 2.093 -7.073 -18.737 1.00 93.25 373 LEU A C 1
ATOM 2968 O O . LEU A 1 373 ? 1.769 -7.551 -17.655 1.00 93.25 373 LEU A O 1
ATOM 2972 N N . SER A 1 374 ? 2.585 -7.831 -19.715 1.00 93.62 374 SER A N 1
ATOM 2973 C CA . SER A 1 374 ? 2.829 -9.264 -19.535 1.00 93.62 374 SER A CA 1
ATOM 2974 C C . SER A 1 374 ? 4.280 -9.543 -19.159 1.00 93.62 374 SER A C 1
ATOM 2976 O O . SER A 1 374 ? 5.204 -9.320 -19.938 1.00 93.62 374 SER A O 1
ATOM 2978 N N . SER A 1 375 ? 4.482 -10.037 -17.948 1.00 92.06 375 SER A N 1
ATOM 2979 C CA . SER A 1 375 ? 5.792 -10.249 -17.352 1.00 92.06 375 SER A CA 1
ATOM 2980 C C . SER A 1 375 ? 5.797 -11.562 -16.564 1.00 92.06 375 SER A C 1
ATOM 2982 O O . SER A 1 375 ? 5.058 -12.510 -16.849 1.00 92.06 375 SER A O 1
ATOM 2984 N N . HIS A 1 376 ? 6.656 -11.632 -15.567 1.00 87.44 376 HIS A N 1
ATOM 2985 C CA . HIS A 1 376 ? 6.890 -12.784 -14.725 1.00 87.44 376 HIS A CA 1
ATOM 2986 C C . HIS A 1 376 ? 6.488 -12.452 -13.296 1.00 87.44 376 HIS A C 1
ATOM 2988 O O . HIS A 1 376 ? 6.213 -11.304 -12.954 1.00 87.44 376 HIS A O 1
ATOM 2994 N N . GLY A 1 377 ? 6.415 -13.470 -12.455 1.00 67.44 377 GLY A N 1
ATOM 2995 C CA . GLY A 1 377 ? 6.178 -13.262 -11.038 1.00 67.44 377 GLY A CA 1
ATOM 2996 C C . GLY A 1 377 ? 7.045 -14.206 -10.247 1.00 67.44 377 GLY A C 1
ATOM 2997 O O . GLY A 1 377 ? 7.300 -15.328 -10.684 1.00 67.44 377 GLY A O 1
ATOM 2998 N N . GLU A 1 378 ? 7.438 -13.769 -9.064 1.00 57.28 378 GLU A N 1
ATOM 2999 C CA . GLU A 1 378 ? 8.191 -14.612 -8.154 1.00 57.28 378 GLU A CA 1
ATOM 3000 C C . GLU A 1 378 ? 7.319 -15.764 -7.650 1.00 57.28 378 GLU A C 1
ATOM 3002 O O . GLU A 1 378 ? 6.078 -15.725 -7.660 1.00 57.28 378 GLU A O 1
ATOM 3007 N N . GLU A 1 379 ? 7.968 -16.864 -7.292 1.00 52.22 379 GLU A N 1
ATOM 3008 C CA . GLU A 1 379 ? 7.298 -17.937 -6.581 1.00 52.22 379 GLU A CA 1
ATOM 3009 C C . GLU A 1 379 ? 6.840 -17.380 -5.218 1.00 52.22 379 GLU A C 1
ATOM 3011 O O . GLU A 1 379 ? 7.574 -16.666 -4.545 1.00 52.22 379 GLU A O 1
ATOM 3016 N N . GLN A 1 380 ? 5.578 -17.615 -4.854 1.00 49.06 380 GLN A N 1
ATOM 3017 C CA . GLN A 1 380 ? 4.994 -17.141 -3.597 1.00 49.06 380 GLN A CA 1
ATOM 3018 C C . GLN A 1 380 ? 4.673 -18.328 -2.707 1.00 49.06 380 GLN A C 1
ATOM 3020 O O . GLN A 1 380 ? 4.209 -19.379 -3.158 1.00 49.06 380 GLN A O 1
ATOM 3025 N N . CYS A 1 381 ? 4.863 -18.126 -1.416 1.00 51.47 381 CYS A N 1
ATOM 3026 C CA . CYS A 1 381 ? 4.647 -19.145 -0.415 1.00 51.47 381 CYS A CA 1
ATOM 3027 C C . CYS A 1 381 ? 3.169 -19.504 -0.227 1.00 51.47 381 CYS A C 1
ATOM 3029 O O . CYS A 1 381 ? 2.354 -18.677 0.176 1.00 51.47 381 CYS A O 1
ATOM 3031 N N . ASN A 1 382 ? 2.853 -20.779 -0.478 1.00 53.66 382 ASN A N 1
ATOM 3032 C CA . ASN A 1 382 ? 1.595 -21.445 -0.126 1.00 53.66 382 ASN A CA 1
ATOM 3033 C C . ASN A 1 382 ? 0.300 -20.717 -0.566 1.00 53.66 382 ASN A C 1
ATOM 3035 O O . ASN A 1 382 ? -0.598 -20.487 0.240 1.00 53.66 382 ASN A O 1
ATOM 3039 N N . ARG A 1 383 ? 0.186 -20.391 -1.864 1.00 57.28 383 ARG A N 1
ATOM 3040 C CA . ARG A 1 383 ? -0.899 -19.576 -2.466 1.00 57.28 383 ARG A CA 1
ATOM 3041 C C . ARG A 1 383 ? -2.338 -19.888 -2.026 1.00 57.28 383 ARG A C 1
ATOM 3043 O O . ARG A 1 383 ? -3.132 -18.963 -1.923 1.00 57.28 383 ARG A O 1
ATOM 3050 N N . ASN A 1 384 ? -2.695 -21.148 -1.778 1.00 59.75 384 ASN A N 1
ATOM 3051 C CA . ASN A 1 384 ? -4.094 -21.524 -1.518 1.00 59.75 384 ASN A CA 1
ATOM 3052 C C . ASN A 1 384 ? -4.610 -21.083 -0.133 1.00 59.75 384 ASN A C 1
ATOM 3054 O O . ASN A 1 384 ? -5.817 -21.083 0.093 1.00 59.75 384 ASN A O 1
ATOM 3058 N N . GLN A 1 385 ? -3.718 -20.729 0.798 1.00 74.69 385 GLN A N 1
ATOM 3059 C CA . GLN A 1 385 ? -4.055 -20.267 2.150 1.00 74.69 385 GLN A CA 1
ATOM 3060 C C . GLN A 1 385 ? -3.256 -19.010 2.504 1.00 74.69 385 GLN A C 1
ATOM 3062 O O . GLN A 1 385 ? -2.795 -18.868 3.634 1.00 74.69 385 GLN A O 1
ATOM 3067 N N . THR A 1 386 ? -3.064 -18.117 1.535 1.00 84.00 386 THR A N 1
ATOM 3068 C CA . THR A 1 386 ? -2.393 -16.830 1.735 1.00 84.00 386 THR A CA 1
ATOM 3069 C C . THR A 1 386 ? -3.353 -15.709 1.354 1.00 84.00 386 THR A C 1
ATOM 3071 O O . THR A 1 386 ? -4.007 -15.780 0.314 1.00 84.00 386 THR A O 1
ATOM 3074 N N . LEU A 1 387 ? -3.472 -14.703 2.218 1.00 87.25 387 LEU A N 1
ATOM 3075 C CA . LEU A 1 387 ? -4.260 -13.504 1.955 1.00 87.25 387 LEU A CA 1
ATOM 3076 C C . LEU A 1 387 ? -3.689 -12.741 0.756 1.00 87.25 387 LEU A C 1
ATOM 3078 O O . LEU A 1 387 ? -2.478 -12.692 0.550 1.00 87.25 387 LEU A O 1
ATOM 3082 N N . ILE A 1 388 ? -4.570 -12.138 -0.035 1.00 82.69 388 ILE A N 1
ATOM 3083 C CA . ILE A 1 388 ? -4.201 -11.366 -1.223 1.00 82.69 388 ILE A CA 1
ATOM 3084 C C . ILE A 1 388 ? -4.195 -9.892 -0.839 1.00 82.69 388 ILE A C 1
ATOM 3086 O O . ILE A 1 388 ? -5.255 -9.352 -0.528 1.00 82.69 388 ILE A O 1
ATOM 3090 N N . LEU A 1 389 ? -3.025 -9.249 -0.854 1.00 86.31 389 LEU A N 1
ATOM 3091 C CA . LEU A 1 389 ? -2.922 -7.806 -0.637 1.00 86.31 389 LEU A CA 1
ATOM 3092 C C . LEU A 1 389 ? -3.614 -7.070 -1.792 1.00 86.31 389 LEU A C 1
ATOM 3094 O O . LEU A 1 389 ? -3.288 -7.288 -2.958 1.00 86.31 389 LEU A O 1
ATOM 3098 N N . LEU A 1 390 ? -4.575 -6.217 -1.458 1.00 77.50 390 LEU A N 1
ATOM 3099 C CA . LEU A 1 390 ? -5.313 -5.367 -2.389 1.00 77.50 390 LEU A CA 1
ATOM 3100 C C . LEU A 1 390 ? -4.736 -3.953 -2.419 1.00 77.50 390 LEU A C 1
ATOM 3102 O O . LEU A 1 390 ? -4.615 -3.352 -3.483 1.00 77.50 390 LEU A O 1
ATOM 3106 N N . HIS A 1 391 ? -4.410 -3.425 -1.243 1.00 83.00 391 HIS A N 1
ATOM 3107 C CA . HIS A 1 391 ? -3.905 -2.074 -1.060 1.00 83.00 391 HIS A CA 1
ATOM 3108 C C . HIS A 1 391 ? -3.128 -1.988 0.255 1.00 83.00 391 HIS A C 1
ATOM 3110 O O . HIS A 1 391 ? -3.389 -2.752 1.183 1.00 83.00 391 HIS A O 1
ATOM 3116 N N . GLU A 1 392 ? -2.186 -1.058 0.324 1.00 88.25 392 GLU A N 1
ATOM 3117 C CA . GLU A 1 392 ? -1.345 -0.810 1.489 1.00 88.25 392 GLU A CA 1
ATOM 3118 C C . GLU A 1 392 ? -1.057 0.681 1.583 1.00 88.25 392 GLU A C 1
ATOM 3120 O O . GLU A 1 392 ? -0.883 1.349 0.560 1.00 88.25 392 GLU A O 1
ATOM 3125 N N . GLN A 1 393 ? -1.020 1.182 2.810 1.00 86.44 393 GLN A N 1
ATOM 3126 C CA . GLN A 1 393 ? -0.863 2.594 3.092 1.00 86.44 393 GLN A CA 1
ATOM 3127 C C . GLN A 1 393 ? -0.136 2.782 4.428 1.00 86.44 393 GLN A C 1
ATOM 3129 O O . GLN A 1 393 ? -0.628 2.323 5.456 1.00 86.44 393 GLN A O 1
ATOM 3134 N N . ASN A 1 394 ? 1.004 3.478 4.435 1.00 91.12 394 ASN A N 1
ATOM 3135 C CA . ASN A 1 394 ? 1.690 3.836 5.678 1.00 91.12 394 ASN A CA 1
ATOM 3136 C C . ASN A 1 394 ? 0.905 4.933 6.422 1.00 91.12 394 ASN A C 1
ATOM 3138 O O . ASN A 1 394 ? 0.480 5.924 5.822 1.00 91.12 394 ASN A O 1
ATOM 3142 N N . ILE A 1 395 ? 0.689 4.750 7.723 1.00 90.62 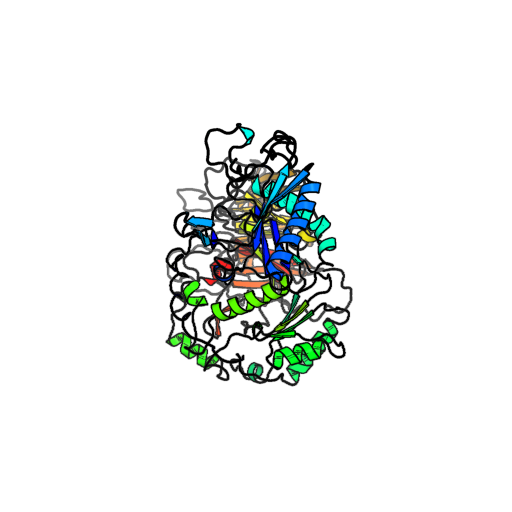395 ILE A N 1
ATOM 3143 C CA . ILE A 1 395 ? -0.136 5.611 8.584 1.00 90.62 395 ILE A CA 1
ATOM 3144 C C . ILE A 1 395 ? 0.443 7.023 8.646 1.00 90.62 395 ILE A C 1
ATOM 3146 O O . ILE A 1 395 ? -0.279 8.002 8.438 1.00 90.62 395 ILE A O 1
ATOM 3150 N N . ARG A 1 396 ? 1.752 7.131 8.883 1.00 85.38 396 ARG A N 1
ATOM 3151 C CA . ARG A 1 396 ? 2.446 8.409 9.035 1.00 85.38 396 ARG A CA 1
ATOM 3152 C C . ARG A 1 396 ? 2.451 9.198 7.728 1.00 85.38 396 ARG A C 1
ATOM 3154 O O . ARG A 1 396 ? 2.042 10.360 7.718 1.00 85.38 396 ARG A O 1
ATOM 3161 N N . ASP A 1 397 ? 2.814 8.554 6.620 1.00 82.06 397 ASP A N 1
ATOM 3162 C CA . ASP A 1 397 ? 2.807 9.178 5.289 1.00 82.06 397 ASP A CA 1
ATOM 3163 C C . ASP A 1 397 ? 1.418 9.719 4.919 1.00 82.06 397 ASP A C 1
ATOM 3165 O O . ASP A 1 397 ? 1.277 10.794 4.332 1.00 82.06 397 ASP A O 1
ATOM 3169 N N . SER A 1 398 ? 0.373 9.001 5.325 1.00 81.62 398 SER A N 1
ATOM 3170 C CA . SER A 1 398 ? -1.022 9.344 5.030 1.00 81.62 398 SER A CA 1
ATOM 3171 C C . SER A 1 398 ? -1.548 10.525 5.823 1.00 81.62 398 SER A C 1
ATOM 3173 O O . SER A 1 398 ? -2.426 11.244 5.345 1.00 81.62 398 SER A O 1
ATOM 3175 N N . LEU A 1 399 ? -1.019 10.730 7.028 1.00 81.88 399 LEU A N 1
ATOM 3176 C CA . LEU A 1 399 ? -1.306 11.910 7.831 1.00 81.88 399 LEU A CA 1
ATOM 3177 C C . LEU A 1 399 ? -0.545 13.130 7.302 1.00 81.88 399 LEU A C 1
ATOM 3179 O O . LEU A 1 399 ? -1.124 14.217 7.268 1.00 81.88 399 LEU A O 1
ATOM 3183 N N . TYR A 1 400 ? 0.704 12.965 6.849 1.00 72.06 400 TYR A N 1
ATOM 3184 C CA . TYR A 1 400 ? 1.499 14.059 6.274 1.00 72.06 400 TYR A CA 1
ATOM 3185 C C . TYR A 1 400 ? 0.958 14.561 4.941 1.00 72.06 400 TYR A C 1
ATOM 3187 O O . TYR A 1 400 ? 0.917 15.773 4.728 1.00 72.06 400 TYR A O 1
ATOM 3195 N N . TYR A 1 401 ? 0.522 13.651 4.065 1.00 59.50 401 TYR A N 1
ATOM 3196 C CA . TYR A 1 401 ? -0.023 14.015 2.756 1.00 59.50 401 TYR A CA 1
ATOM 3197 C C . TYR A 1 401 ? -1.190 15.010 2.872 1.00 59.50 401 TYR A C 1
ATOM 3199 O O . TYR A 1 401 ? -1.356 15.897 2.033 1.00 59.50 401 TYR A O 1
ATOM 3207 N N . GLU A 1 402 ? -1.977 14.900 3.942 1.00 59.50 402 GLU A N 1
ATOM 3208 C CA . GLU A 1 402 ? -3.179 15.707 4.127 1.00 59.50 402 GLU A CA 1
ATOM 3209 C C . GLU A 1 402 ? -3.025 16.871 5.115 1.00 59.50 402 GLU A C 1
ATOM 3211 O O . GLU A 1 402 ? -3.683 17.902 4.951 1.00 59.50 402 GLU A O 1
ATOM 3216 N N . ASN A 1 403 ? -2.128 16.763 6.101 1.00 53.12 403 ASN A N 1
ATOM 3217 C CA . ASN A 1 403 ? -1.949 17.755 7.166 1.00 53.12 403 ASN A CA 1
ATOM 3218 C C . ASN A 1 403 ? -0.689 18.622 6.994 1.00 53.12 403 ASN A C 1
ATOM 3220 O O . ASN A 1 403 ? 0.018 18.876 7.969 1.00 53.12 403 ASN A O 1
ATOM 3224 N N . GLU A 1 404 ? -0.445 19.163 5.792 1.00 48.03 404 GLU A N 1
ATOM 3225 C CA . GLU A 1 404 ? 0.681 20.070 5.451 1.00 48.03 404 GLU A CA 1
ATOM 3226 C C . GLU A 1 404 ? 0.791 21.374 6.298 1.00 48.03 404 GLU A C 1
ATOM 3228 O O . GLU A 1 404 ? 1.468 22.317 5.899 1.00 48.03 404 GLU A O 1
ATOM 3233 N N . ARG A 1 405 ? 0.097 21.505 7.438 1.00 42.81 405 ARG A N 1
ATOM 3234 C CA . ARG A 1 405 ? 0.079 22.722 8.269 1.00 42.81 405 ARG A CA 1
ATOM 3235 C C . ARG A 1 405 ? 0.422 22.533 9.747 1.00 42.81 405 ARG A C 1
ATOM 3237 O O . ARG A 1 405 ? 0.523 23.547 10.423 1.00 42.81 405 ARG A O 1
ATOM 3244 N N . ASN A 1 406 ? 0.593 21.311 10.261 1.00 45.25 406 ASN A N 1
ATOM 3245 C CA . ASN A 1 406 ? 0.911 21.082 11.682 1.00 45.25 406 ASN A CA 1
ATOM 3246 C C . ASN A 1 406 ? 1.740 19.798 11.884 1.00 45.25 406 ASN A C 1
ATOM 3248 O O . ASN A 1 406 ? 1.258 18.821 12.455 1.00 45.25 406 ASN A O 1
ATOM 3252 N N . GLU A 1 407 ? 3.008 19.803 11.458 1.00 50.31 407 GLU A N 1
ATOM 3253 C CA . GLU A 1 407 ? 3.954 18.717 11.787 1.00 50.31 407 GLU A CA 1
ATOM 3254 C C . GLU A 1 407 ? 4.120 18.528 13.306 1.00 50.31 407 GLU A C 1
ATOM 3256 O O . GLU A 1 407 ? 4.405 17.428 13.763 1.00 50.31 407 GLU A O 1
ATOM 3261 N N . SER A 1 408 ? 3.889 19.578 14.105 1.00 51.44 408 SER A N 1
ATOM 3262 C CA . SER A 1 408 ? 4.142 19.583 15.552 1.00 51.44 408 SER A CA 1
ATOM 3263 C C . SER A 1 408 ? 3.256 18.646 16.381 1.00 51.44 408 SER A C 1
ATOM 3265 O O . SER A 1 408 ? 3.553 18.455 17.557 1.00 51.44 408 SER A O 1
ATOM 3267 N N . ASN A 1 409 ? 2.183 18.090 15.805 1.00 66.44 409 ASN A N 1
ATOM 3268 C CA . ASN A 1 409 ? 1.230 17.224 16.512 1.00 66.44 409 ASN A CA 1
ATOM 3269 C C . ASN A 1 409 ? 1.208 15.775 15.992 1.00 66.44 409 ASN A C 1
ATOM 3271 O O . ASN A 1 409 ? 0.379 14.997 16.459 1.00 66.44 409 ASN A O 1
ATOM 3275 N N . ILE A 1 410 ? 2.066 15.416 15.028 1.00 80.38 410 ILE A N 1
ATOM 3276 C CA . ILE A 1 410 ? 2.181 14.038 14.531 1.00 80.38 410 ILE A CA 1
ATOM 3277 C C . ILE A 1 410 ? 3.336 13.351 15.283 1.00 80.38 410 ILE A C 1
ATOM 3279 O O . ILE A 1 410 ? 4.466 13.833 15.202 1.00 80.38 410 ILE A O 1
ATOM 3283 N N . PRO A 1 411 ? 3.075 12.250 16.009 1.00 81.19 411 PRO A N 1
ATOM 3284 C CA . PRO A 1 411 ? 4.098 11.440 16.668 1.00 81.19 411 PRO A CA 1
ATOM 3285 C C . PRO A 1 411 ? 5.218 10.962 15.729 1.00 81.19 411 PRO A C 1
ATOM 3287 O O . PRO A 1 411 ? 5.006 10.728 14.539 1.00 81.19 411 PRO A O 1
ATOM 3290 N N . ASP A 1 412 ? 6.414 10.760 16.289 1.00 81.88 412 ASP A N 1
ATOM 3291 C CA . ASP A 1 412 ? 7.570 10.229 15.552 1.00 81.88 412 ASP A CA 1
ATOM 3292 C C . ASP A 1 412 ? 7.478 8.732 15.241 1.00 81.88 412 ASP A C 1
ATOM 3294 O O . ASP A 1 412 ? 8.247 8.236 14.420 1.00 81.88 412 ASP A O 1
ATOM 3298 N N . ALA A 1 413 ? 6.569 8.022 15.894 1.00 87.06 413 ALA A N 1
ATOM 3299 C CA . ALA A 1 413 ? 6.233 6.642 15.598 1.00 87.06 413 ALA A CA 1
ATOM 3300 C C . ALA A 1 413 ? 4.808 6.368 16.079 1.00 87.06 413 ALA A C 1
ATOM 3302 O O . ALA A 1 413 ? 4.362 6.955 17.071 1.00 87.06 413 ALA A O 1
ATOM 3303 N N . PHE A 1 414 ? 4.118 5.461 15.407 1.00 90.38 414 PHE A N 1
ATOM 3304 C CA . PHE A 1 414 ? 2.813 4.954 15.796 1.00 90.38 414 PHE A CA 1
ATOM 3305 C C . PHE A 1 414 ? 2.921 3.488 16.177 1.00 90.38 414 PHE A C 1
ATOM 3307 O O . PHE A 1 414 ? 3.273 2.650 15.352 1.00 90.38 414 PHE A O 1
ATOM 3314 N N . GLU A 1 415 ? 2.554 3.180 17.413 1.00 91.62 415 GLU A N 1
ATOM 3315 C CA . GLU A 1 415 ? 2.436 1.802 17.872 1.00 91.62 415 GLU A CA 1
ATOM 3316 C C . GLU A 1 415 ? 0.944 1.437 17.842 1.00 91.62 415 GLU A C 1
ATOM 3318 O O . GLU A 1 415 ? 0.171 1.836 18.710 1.00 91.62 415 GLU A O 1
ATOM 3323 N N . THR A 1 416 ? 0.476 0.858 16.727 1.00 93.19 416 THR A N 1
ATOM 3324 C CA . THR A 1 416 ? -0.961 0.604 16.497 1.00 93.19 416 THR A CA 1
ATOM 3325 C C . THR A 1 416 ? -1.443 -0.596 17.289 1.00 93.19 416 THR A C 1
ATOM 3327 O O . THR A 1 416 ? -0.780 -1.622 17.238 1.00 93.19 416 THR A O 1
ATOM 3330 N N . SER A 1 417 ? -2.656 -0.541 17.838 1.00 92.06 417 SER A N 1
ATOM 3331 C CA . SER A 1 417 ? -3.162 -1.642 18.685 1.00 92.06 417 SER A CA 1
ATOM 3332 C C . SER A 1 417 ? -4.566 -2.114 18.327 1.00 92.06 417 SER A C 1
ATOM 3334 O O . SER A 1 417 ? -5.101 -3.049 18.900 1.00 92.06 417 SER A O 1
ATOM 3336 N N . GLY A 1 418 ? -5.248 -1.438 17.404 1.00 94.88 418 GLY A N 1
ATOM 3337 C CA . GLY A 1 418 ? -6.597 -1.845 17.040 1.00 94.88 418 GLY A CA 1
ATOM 3338 C C . GLY A 1 418 ? -7.219 -0.974 15.972 1.00 94.88 418 GLY A C 1
ATOM 3339 O O . GLY A 1 418 ? -6.850 0.186 15.785 1.00 94.88 418 GLY A O 1
ATOM 3340 N N . VAL A 1 419 ? -8.194 -1.543 15.269 1.00 97.31 419 VAL A N 1
ATOM 3341 C CA . VAL A 1 419 ? -8.924 -0.859 14.205 1.00 97.31 419 VAL A CA 1
ATOM 3342 C C . VAL A 1 419 ? -10.390 -1.268 14.216 1.00 97.31 419 VAL A C 1
ATOM 3344 O O . VAL A 1 419 ? -10.717 -2.440 14.367 1.00 97.31 419 VAL A O 1
ATOM 3347 N N . VAL A 1 420 ? -11.282 -0.303 14.007 1.00 96.19 420 VAL A N 1
ATOM 3348 C CA . VAL A 1 420 ? -12.699 -0.553 13.714 1.00 96.19 420 VAL A CA 1
ATOM 3349 C C . VAL A 1 420 ? -13.123 0.215 12.480 1.00 96.19 420 VAL A C 1
ATOM 3351 O O . VAL A 1 420 ? -12.705 1.351 12.253 1.00 96.19 420 VAL A O 1
ATOM 3354 N N . LEU A 1 421 ? -13.996 -0.402 11.692 1.00 92.50 421 LEU A N 1
ATOM 3355 C CA . LEU A 1 421 ? -14.577 0.208 10.509 1.00 92.50 421 LEU A CA 1
ATOM 3356 C C . LEU A 1 421 ? -15.981 0.7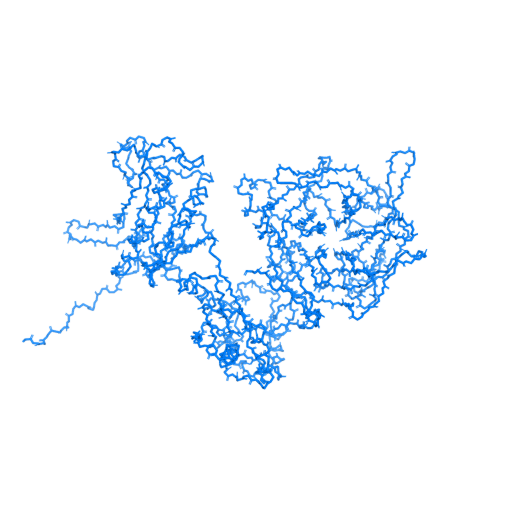33 10.829 1.00 92.50 421 LEU A C 1
ATOM 3358 O O . LEU A 1 421 ? -16.798 0.034 11.431 1.00 92.50 421 LEU A O 1
ATOM 3362 N N . ARG A 1 422 ? -16.272 1.971 10.424 1.00 86.94 422 ARG A N 1
ATOM 3363 C CA . ARG A 1 422 ? -17.615 2.550 10.542 1.00 86.94 422 ARG A CA 1
ATOM 3364 C C . ARG A 1 422 ? -18.592 1.787 9.628 1.00 86.94 422 ARG A C 1
ATOM 3366 O O . ARG A 1 422 ? -18.172 1.348 8.560 1.00 86.94 422 ARG A O 1
ATOM 3373 N N . PRO A 1 423 ? -19.894 1.661 9.963 1.00 83.62 423 PRO A N 1
ATOM 3374 C CA . PRO A 1 423 ? -20.849 0.869 9.172 1.00 83.62 423 PRO A CA 1
ATOM 3375 C C . PRO A 1 423 ? -21.004 1.248 7.698 1.00 83.62 423 PRO A C 1
ATOM 3377 O O . PRO A 1 423 ? -21.514 0.452 6.915 1.00 83.62 423 PRO A O 1
ATOM 3380 N N . ASP A 1 424 ? -20.619 2.464 7.314 1.00 80.19 424 ASP A N 1
ATOM 3381 C CA . ASP A 1 424 ? -20.636 2.904 5.921 1.00 80.19 424 ASP A CA 1
ATOM 3382 C C . ASP A 1 424 ? -19.397 2.466 5.126 1.00 80.19 424 ASP A C 1
ATOM 3384 O O . ASP A 1 424 ? -19.342 2.693 3.921 1.00 80.19 424 ASP A O 1
ATOM 3388 N N . ASN A 1 425 ? -18.422 1.823 5.775 1.00 82.06 425 ASN A N 1
ATOM 3389 C CA . ASN A 1 425 ? -17.147 1.383 5.213 1.00 82.06 425 ASN A CA 1
ATOM 3390 C C . ASN A 1 425 ? -16.285 2.513 4.623 1.00 82.06 425 ASN A C 1
ATOM 3392 O O . ASN A 1 425 ? -15.376 2.251 3.831 1.00 82.06 425 ASN A O 1
ATOM 3396 N N . LEU A 1 426 ? -16.548 3.768 4.997 1.00 82.31 426 LEU A N 1
ATOM 3397 C CA . LEU A 1 426 ? -15.834 4.931 4.462 1.00 82.31 426 LEU A CA 1
ATOM 3398 C C . LEU A 1 426 ? -14.734 5.434 5.393 1.00 82.31 426 LEU A C 1
ATOM 3400 O O . LEU A 1 426 ? -13.733 5.972 4.927 1.00 82.31 426 LEU A O 1
ATOM 3404 N N . ILE A 1 427 ? -14.922 5.263 6.699 1.00 88.94 427 ILE A N 1
ATOM 3405 C CA . ILE A 1 427 ? -13.995 5.734 7.726 1.00 88.94 427 ILE A CA 1
ATOM 3406 C C . ILE A 1 427 ? -13.644 4.574 8.641 1.00 88.94 427 ILE A C 1
ATOM 3408 O O . ILE A 1 427 ? -14.527 3.832 9.074 1.00 88.94 427 ILE A O 1
ATOM 3412 N N . MET A 1 428 ? -12.364 4.452 8.964 1.00 93.88 428 MET A N 1
ATOM 3413 C CA . MET A 1 428 ? -11.878 3.587 10.027 1.00 93.88 428 MET A CA 1
ATOM 3414 C C . MET A 1 428 ? -11.268 4.418 11.154 1.00 93.88 428 MET A C 1
ATOM 3416 O O . MET A 1 428 ? -10.717 5.498 10.920 1.00 93.88 428 MET A O 1
ATOM 3420 N N . TYR A 1 429 ? -11.364 3.889 12.367 1.00 96.12 429 TYR A N 1
ATOM 3421 C CA . TYR A 1 429 ? -10.705 4.433 13.542 1.00 96.12 429 TYR A CA 1
ATOM 3422 C C . TYR A 1 429 ? -9.596 3.489 13.975 1.00 96.12 429 TYR A C 1
ATOM 3424 O O . TYR A 1 429 ? -9.857 2.301 14.158 1.00 96.12 429 TYR A O 1
ATOM 3432 N N . ILE A 1 430 ? -8.388 4.025 14.126 1.00 97.00 430 ILE A N 1
ATOM 3433 C CA . ILE A 1 430 ? -7.200 3.296 14.574 1.00 97.00 430 ILE A CA 1
ATOM 3434 C C . ILE A 1 430 ? -6.784 3.862 15.928 1.00 97.00 430 ILE A C 1
ATOM 3436 O O . ILE A 1 430 ? -6.710 5.081 16.094 1.00 97.00 430 ILE A O 1
ATOM 3440 N N . ILE A 1 431 ? -6.546 2.982 16.894 1.00 96.19 431 ILE A N 1
ATOM 3441 C CA . ILE A 1 431 ? -5.995 3.335 18.206 1.00 96.19 431 ILE A CA 1
ATOM 3442 C C . ILE A 1 431 ? -4.505 2.997 18.247 1.00 96.19 431 ILE A C 1
ATOM 3444 O O . ILE A 1 431 ? -4.046 2.107 17.524 1.00 96.19 431 ILE A O 1
ATOM 3448 N N . PHE A 1 432 ? -3.779 3.694 19.112 1.00 94.38 432 PHE A N 1
ATOM 3449 C CA . PHE A 1 432 ? -2.346 3.514 19.311 1.00 94.38 432 PHE A CA 1
ATOM 3450 C C . PHE A 1 432 ? -2.056 3.337 20.802 1.00 94.38 432 PHE A C 1
ATOM 3452 O O . PHE A 1 432 ? -2.729 3.995 21.601 1.00 94.38 432 PHE A O 1
ATOM 3459 N N . ASP A 1 433 ? -1.072 2.517 21.173 1.00 90.88 433 ASP A N 1
ATOM 3460 C CA . ASP A 1 433 ? -0.652 2.318 22.569 1.00 90.88 433 ASP A CA 1
ATOM 3461 C C . ASP A 1 433 ? 0.230 3.476 23.084 1.00 90.88 433 ASP A C 1
ATOM 3463 O O . ASP A 1 433 ? 0.246 3.802 24.274 1.00 90.88 433 ASP A O 1
ATOM 3467 N N . ASN A 1 434 ? 0.931 4.163 22.184 1.00 90.06 434 ASN A N 1
ATOM 3468 C CA . ASN A 1 434 ? 1.981 5.105 22.545 1.00 90.06 434 ASN A CA 1
ATOM 3469 C C . ASN A 1 434 ? 1.487 6.551 22.586 1.00 90.06 434 ASN A C 1
ATOM 3471 O O . ASN A 1 434 ? 2.242 7.455 22.943 1.00 90.06 434 ASN A O 1
ATOM 3475 N N . THR A 1 435 ? 0.220 6.793 22.231 1.00 88.69 435 THR A N 1
ATOM 3476 C CA . THR A 1 435 ? -0.351 8.142 22.141 1.00 88.69 435 THR A CA 1
ATOM 3477 C C . THR A 1 435 ? -1.806 8.180 22.598 1.00 88.69 435 THR A C 1
ATOM 3479 O O . THR A 1 435 ? -2.606 7.291 22.314 1.00 88.69 435 THR A O 1
ATOM 3482 N N . PHE A 1 436 ? -2.190 9.266 23.273 1.00 88.50 436 PHE A N 1
ATOM 3483 C CA . PHE A 1 436 ? -3.587 9.569 23.613 1.00 88.50 436 PHE A CA 1
ATOM 3484 C C . PHE A 1 436 ? -4.320 10.226 22.434 1.00 88.50 436 PHE A C 1
ATOM 3486 O O . PHE A 1 436 ? -4.919 11.296 22.561 1.00 88.50 436 PHE A O 1
ATOM 3493 N N . GLN A 1 437 ? -4.249 9.597 21.265 1.00 90.88 437 GLN A N 1
ATOM 3494 C CA . GLN A 1 437 ? -4.916 10.048 20.051 1.00 90.88 437 GLN A CA 1
ATOM 3495 C C . GLN A 1 437 ? -5.631 8.875 19.377 1.00 90.88 437 GLN A C 1
ATOM 3497 O O . GLN A 1 437 ? -5.217 7.725 19.494 1.00 90.88 437 GLN A O 1
ATOM 3502 N N . ILE A 1 438 ? -6.715 9.164 18.657 1.00 93.88 438 ILE A N 1
ATOM 3503 C CA . ILE A 1 438 ? -7.367 8.205 17.759 1.00 93.88 438 ILE A CA 1
ATOM 3504 C C . ILE A 1 438 ? -7.171 8.685 16.328 1.00 93.88 438 ILE A C 1
ATOM 3506 O O . ILE A 1 438 ? -7.535 9.811 15.980 1.00 93.88 438 ILE A O 1
ATOM 3510 N N . GLY A 1 439 ? -6.623 7.817 15.489 1.00 93.62 439 GLY A N 1
ATOM 3511 C CA . GLY A 1 439 ? -6.501 8.051 14.063 1.00 93.62 439 GLY A CA 1
ATOM 3512 C C . GLY A 1 439 ? -7.835 7.865 13.356 1.00 93.62 439 GLY A C 1
ATOM 3513 O O . GLY A 1 439 ? -8.507 6.854 13.530 1.00 93.62 439 GLY A O 1
ATOM 3514 N N . VAL A 1 440 ? -8.214 8.840 12.541 1.00 92.88 440 VAL A N 1
ATOM 3515 C CA . VAL A 1 440 ? -9.357 8.786 11.630 1.00 92.88 440 VAL A CA 1
ATOM 3516 C C . VAL A 1 440 ? -8.789 8.639 10.235 1.00 92.88 440 VAL A C 1
ATOM 3518 O O . VAL A 1 440 ? -8.144 9.567 9.748 1.00 92.88 440 VAL A O 1
ATOM 3521 N N . PHE A 1 441 ? -9.032 7.497 9.601 1.00 90.69 441 PHE A N 1
ATOM 3522 C CA . PHE A 1 441 ? -8.510 7.205 8.272 1.00 90.69 441 PHE A CA 1
ATOM 3523 C C . PHE A 1 441 ? -9.634 6.924 7.289 1.00 90.69 441 PHE A C 1
ATOM 3525 O O . PHE A 1 441 ? -10.574 6.176 7.568 1.00 90.69 441 PHE A O 1
ATOM 3532 N N . CYS A 1 442 ? -9.523 7.524 6.114 1.00 86.75 442 CYS A N 1
ATOM 3533 C CA . CYS A 1 442 ? -10.391 7.236 4.991 1.00 86.75 442 CYS A CA 1
ATOM 3534 C C . CYS A 1 442 ? -10.055 5.853 4.453 1.00 86.75 442 CYS A C 1
ATOM 3536 O O . CYS A 1 442 ? -8.886 5.512 4.262 1.00 86.75 442 CYS A O 1
ATOM 3538 N N . THR A 1 443 ? -11.073 5.045 4.171 1.00 83.62 443 THR A N 1
ATOM 3539 C CA . THR A 1 443 ? -10.810 3.803 3.452 1.00 83.62 443 THR A CA 1
ATOM 3540 C C . THR A 1 443 ? -10.347 4.106 2.034 1.00 83.62 443 THR A C 1
ATOM 3542 O O . THR A 1 443 ? -10.738 5.111 1.434 1.00 83.62 443 THR A O 1
ATOM 3545 N N . TRP A 1 444 ? -9.564 3.202 1.447 1.00 69.44 444 TRP A N 1
ATOM 3546 C CA . TRP A 1 444 ? -9.130 3.339 0.052 1.00 69.44 444 TRP A CA 1
ATOM 3547 C C . TRP A 1 444 ? -10.314 3.484 -0.932 1.00 69.44 444 TRP A C 1
ATOM 3549 O O . TRP A 1 444 ? -10.185 4.111 -1.983 1.00 69.44 444 TRP A O 1
ATOM 3559 N N . LEU A 1 445 ? -11.487 2.944 -0.567 1.00 62.31 445 LEU A N 1
ATOM 3560 C CA . LEU A 1 445 ? -12.755 3.104 -1.287 1.00 62.31 445 LEU A CA 1
ATOM 3561 C C . LEU A 1 445 ? -13.301 4.543 -1.191 1.00 62.31 445 LEU A C 1
ATOM 3563 O O . LEU A 1 445 ? -13.827 5.078 -2.169 1.00 62.31 445 LEU A O 1
ATOM 3567 N N . ALA A 1 446 ? -13.170 5.181 -0.025 1.00 55.81 446 ALA A N 1
ATOM 3568 C CA . ALA A 1 446 ? -13.672 6.527 0.239 1.00 55.81 446 ALA A CA 1
ATOM 3569 C C . ALA A 1 446 ? -12.870 7.619 -0.481 1.00 55.81 446 ALA A C 1
ATOM 3571 O O . ALA A 1 446 ? -13.474 8.555 -1.003 1.00 55.81 446 ALA A O 1
ATOM 3572 N N . ILE A 1 447 ? -11.542 7.465 -0.585 1.00 54.88 447 ILE A N 1
ATOM 3573 C CA . ILE A 1 447 ? -10.643 8.433 -1.252 1.00 54.88 447 ILE A CA 1
ATOM 3574 C C . ILE A 1 447 ? -11.091 8.721 -2.699 1.00 54.88 447 ILE A C 1
ATOM 3576 O O . ILE A 1 447 ? -10.912 9.823 -3.207 1.00 54.88 447 ILE A O 1
ATOM 3580 N N . ARG A 1 448 ? -11.735 7.752 -3.365 1.00 47.56 448 ARG A N 1
ATOM 3581 C CA . ARG A 1 448 ? -12.223 7.899 -4.747 1.00 47.56 448 ARG A CA 1
ATOM 3582 C C . ARG A 1 448 ? -13.594 8.562 -4.881 1.00 47.56 448 ARG A C 1
ATOM 3584 O O . ARG A 1 448 ? -13.990 8.894 -5.994 1.00 47.56 448 ARG A O 1
ATOM 3591 N N . THR A 1 449 ? -14.355 8.694 -3.797 1.00 44.91 449 THR A N 1
ATOM 3592 C CA . THR A 1 449 ? -15.797 8.993 -3.865 1.00 44.91 449 THR A CA 1
ATOM 3593 C C . THR A 1 449 ? -16.216 10.205 -3.041 1.00 44.91 449 THR A C 1
ATOM 3595 O O . THR A 1 449 ? -17.211 10.847 -3.379 1.00 44.91 449 THR A O 1
ATOM 3598 N N . ILE A 1 450 ? -15.490 10.533 -1.970 1.00 56.59 450 ILE A N 1
ATOM 3599 C CA . ILE A 1 450 ? -15.860 11.578 -1.011 1.00 56.59 450 ILE A CA 1
ATOM 3600 C C . ILE A 1 450 ? -14.614 12.371 -0.610 1.00 56.59 450 ILE A C 1
ATOM 3602 O O . ILE A 1 450 ? -13.517 11.831 -0.516 1.00 56.59 450 ILE A O 1
ATOM 3606 N N . ASN A 1 451 ? -14.808 13.658 -0.317 1.00 61.41 451 ASN A N 1
ATOM 3607 C CA . ASN A 1 451 ? -13.804 14.531 0.287 1.00 61.41 451 ASN A CA 1
ATOM 3608 C C . ASN A 1 451 ? -13.625 14.159 1.777 1.00 61.41 451 ASN A C 1
ATOM 3610 O O . ASN A 1 451 ? -14.175 14.806 2.670 1.00 61.41 451 ASN A O 1
ATOM 3614 N N . CYS A 1 452 ? -12.975 13.025 2.024 1.00 69.56 452 CYS A N 1
ATOM 3615 C CA . CYS A 1 452 ? -12.622 12.515 3.344 1.00 69.56 452 CYS A CA 1
ATOM 3616 C C . CYS A 1 452 ? -11.174 12.911 3.652 1.00 69.56 452 CYS A C 1
ATOM 3618 O O . CYS A 1 452 ? -10.365 12.931 2.728 1.00 69.56 452 CYS A O 1
ATOM 3620 N N . THR A 1 453 ? -10.866 13.226 4.919 1.00 78.38 453 THR A N 1
ATOM 3621 C CA . THR A 1 453 ? -9.496 13.548 5.329 1.00 78.38 453 THR A CA 1
ATOM 3622 C C . THR A 1 453 ? -8.980 12.758 6.533 1.00 78.38 453 THR A C 1
ATOM 3624 O O . THR A 1 453 ? -9.672 12.637 7.552 1.00 78.38 453 THR A O 1
ATOM 3627 N N . ASN A 1 454 ? -7.747 12.260 6.417 1.00 86.75 454 ASN A N 1
ATOM 3628 C CA . ASN A 1 454 ? -6.989 11.565 7.448 1.00 86.75 454 ASN A CA 1
ATOM 3629 C C . ASN A 1 454 ? -6.518 12.546 8.528 1.00 86.75 454 ASN A C 1
ATOM 3631 O O . ASN A 1 454 ? -5.906 13.580 8.241 1.00 86.75 454 ASN A O 1
ATOM 3635 N N . LYS A 1 455 ? -6.775 12.225 9.795 1.00 87.81 455 LYS A N 1
ATOM 3636 C CA . LYS A 1 455 ? -6.442 13.108 10.924 1.00 87.81 455 LYS A CA 1
ATOM 3637 C C . LYS A 1 455 ? -6.323 12.359 12.241 1.00 87.81 455 LYS A C 1
ATOM 3639 O O . LYS A 1 455 ? -6.856 11.265 12.388 1.00 87.81 455 LYS A O 1
ATOM 3644 N N . LEU A 1 456 ? -5.684 12.998 13.214 1.00 90.38 456 LEU A N 1
ATOM 3645 C CA . LEU A 1 456 ? -5.626 12.544 14.601 1.00 90.38 456 LEU A CA 1
ATOM 3646 C C . LEU A 1 456 ? -6.646 13.321 15.442 1.00 90.38 456 LEU A C 1
ATOM 3648 O O . LEU A 1 456 ? -6.814 14.529 15.264 1.00 90.38 456 LEU A O 1
ATOM 3652 N N . LEU A 1 457 ? -7.341 12.622 16.336 1.00 90.44 457 LEU A N 1
ATOM 3653 C CA . LEU A 1 457 ? -8.231 13.209 17.336 1.00 90.44 457 LEU A CA 1
ATOM 3654 C C . LEU A 1 457 ? -7.616 13.042 18.717 1.00 90.44 457 LEU A C 1
ATOM 3656 O O . LEU A 1 457 ? -7.370 11.914 19.137 1.00 90.44 457 LEU A O 1
ATOM 3660 N N . ASP A 1 458 ? -7.424 14.148 19.426 1.00 89.69 458 ASP A N 1
ATOM 3661 C CA . ASP A 1 458 ? -6.910 14.122 20.792 1.00 89.69 458 ASP A CA 1
ATOM 3662 C C . ASP A 1 458 ? -7.941 13.531 21.758 1.00 89.69 458 ASP A C 1
ATOM 3664 O O . ASP A 1 458 ? -9.142 13.830 21.692 1.00 89.69 458 ASP A O 1
ATOM 3668 N N . TRP A 1 459 ? -7.464 12.688 22.672 1.00 89.75 459 TRP A N 1
ATOM 3669 C CA . TRP A 1 459 ? -8.273 12.153 23.757 1.00 89.75 459 TRP A CA 1
ATOM 3670 C C . TRP A 1 459 ? -8.809 13.294 24.643 1.00 89.75 459 TRP A C 1
ATOM 3672 O O . TRP A 1 459 ? -8.070 14.225 24.956 1.00 89.75 459 TRP A O 1
ATOM 3682 N N . PRO A 1 460 ? -10.083 13.258 25.082 1.00 86.31 460 PRO A N 1
ATOM 3683 C CA . PRO A 1 460 ? -10.718 14.407 25.730 1.00 86.31 460 PRO A CA 1
ATOM 3684 C C . PRO A 1 460 ? -10.290 14.624 27.191 1.00 86.31 460 PRO A C 1
ATOM 3686 O O . PRO A 1 460 ? -10.650 15.640 27.785 1.00 86.31 460 PRO A O 1
ATOM 3689 N N . ASP A 1 461 ? -9.567 13.676 27.790 1.00 74.88 461 ASP A N 1
ATOM 3690 C CA . ASP A 1 461 ? -9.174 13.705 29.199 1.00 74.88 461 ASP A CA 1
ATOM 3691 C C . ASP A 1 461 ? -7.655 13.876 29.358 1.00 74.88 461 ASP A C 1
ATOM 3693 O O . ASP A 1 461 ? -6.877 12.974 29.057 1.00 74.88 461 ASP A O 1
ATOM 3697 N N . ASN A 1 462 ? -7.245 15.033 29.883 1.00 62.81 462 ASN A N 1
ATOM 3698 C CA . ASN A 1 462 ? -5.842 15.392 30.111 1.00 62.81 462 ASN A CA 1
ATOM 3699 C C . ASN A 1 462 ? -5.330 14.985 31.508 1.00 62.81 462 ASN A C 1
ATOM 3701 O O . ASN A 1 462 ? -4.261 15.430 31.922 1.00 62.81 462 ASN A O 1
ATOM 3705 N N . THR A 1 463 ? -6.097 14.211 32.285 1.00 57.59 463 THR A N 1
ATOM 3706 C CA . THR A 1 463 ? -5.720 13.840 33.664 1.00 57.59 463 THR A CA 1
ATOM 3707 C C . THR A 1 463 ? -4.747 12.663 33.748 1.00 57.59 463 THR A C 1
ATOM 3709 O O . THR A 1 463 ? -4.204 12.384 34.823 1.00 57.59 463 THR A O 1
ATOM 3712 N N . PHE A 1 464 ? -4.469 11.990 32.630 1.00 61.53 464 PHE A N 1
ATOM 3713 C CA . PHE A 1 464 ? -3.472 10.929 32.575 1.00 61.53 464 PHE A CA 1
ATOM 3714 C C . PHE A 1 464 ? -2.059 11.526 32.651 1.00 61.53 464 PHE A C 1
ATOM 3716 O O . PHE A 1 464 ? -1.543 12.079 31.691 1.00 61.53 464 PHE A O 1
ATOM 3723 N N . ASN A 1 465 ? -1.383 11.358 33.792 1.00 53.31 465 ASN A N 1
ATOM 3724 C CA . ASN A 1 465 ? 0.046 11.681 33.963 1.00 53.31 465 ASN A CA 1
ATOM 3725 C C . ASN A 1 465 ? 0.989 10.688 33.235 1.00 53.31 465 ASN A C 1
ATOM 3727 O O . ASN A 1 465 ? 2.167 10.588 33.584 1.00 53.31 465 ASN A O 1
ATOM 3731 N N . LYS A 1 466 ? 0.479 9.907 32.275 1.00 61.16 466 LYS A N 1
ATOM 3732 C CA . LYS A 1 466 ? 1.247 8.923 31.503 1.00 61.16 466 LYS A CA 1
ATOM 3733 C C . LYS A 1 466 ? 1.601 9.497 30.132 1.00 61.16 466 LYS A C 1
ATOM 3735 O O . LYS A 1 466 ? 0.814 10.232 29.550 1.00 61.16 466 LYS A O 1
ATOM 3740 N N . LEU A 1 467 ? 2.784 9.137 29.635 1.00 68.44 467 LEU A N 1
ATOM 3741 C CA . LEU A 1 467 ? 3.227 9.474 28.277 1.00 68.44 467 LEU A CA 1
ATOM 3742 C C . LEU A 1 467 ? 2.485 8.644 27.214 1.00 68.44 467 LEU A C 1
ATOM 3744 O O . LEU A 1 467 ? 2.181 9.176 26.153 1.00 68.44 467 LEU A O 1
ATOM 3748 N N . ASN A 1 468 ? 2.144 7.392 27.540 1.00 80.62 468 ASN A N 1
ATOM 3749 C CA . ASN A 1 468 ? 1.535 6.417 26.633 1.00 80.62 468 ASN A CA 1
ATOM 3750 C C . ASN A 1 468 ? 0.100 6.092 27.075 1.00 80.62 468 ASN A C 1
ATOM 3752 O O . ASN A 1 468 ? -0.201 6.115 28.276 1.00 80.62 468 ASN A O 1
ATOM 3756 N N . SER A 1 469 ? -0.775 5.802 26.110 1.00 85.56 469 SER A N 1
ATOM 3757 C CA . SER A 1 469 ? -2.179 5.460 26.356 1.00 85.56 469 SER A CA 1
ATOM 3758 C C . SER A 1 469 ? -2.351 4.023 26.834 1.00 85.56 469 SER A C 1
ATOM 3760 O O . SER A 1 469 ? -3.258 3.775 27.629 1.00 85.56 469 SER A O 1
ATOM 3762 N N . GLU A 1 470 ? -1.474 3.112 26.400 1.00 88.06 470 GLU A N 1
ATOM 3763 C CA . GLU A 1 470 ? -1.577 1.665 26.614 1.00 88.06 470 GLU A CA 1
ATOM 3764 C C . GLU A 1 470 ? -2.938 1.132 26.122 1.00 88.06 470 GLU A C 1
ATOM 3766 O O . GLU A 1 470 ? -3.593 0.340 26.794 1.00 88.06 470 GLU A O 1
ATOM 3771 N N . PHE A 1 471 ? -3.467 1.662 25.014 1.00 92.62 471 PHE A N 1
ATOM 3772 C CA . PHE A 1 471 ? -4.682 1.123 24.403 1.00 92.62 471 PHE A CA 1
ATOM 3773 C C . PHE A 1 471 ? -4.368 -0.167 23.647 1.00 92.62 471 PHE A C 1
ATOM 3775 O O . PHE A 1 471 ? -3.416 -0.185 22.888 1.00 92.62 471 PHE A O 1
ATOM 3782 N N . GLU A 1 472 ? -5.207 -1.194 23.798 1.00 91.25 472 GLU A N 1
ATOM 3783 C CA . GLU A 1 472 ? -4.930 -2.544 23.263 1.00 91.25 472 GLU A CA 1
ATOM 3784 C C . GLU A 1 472 ? -6.038 -3.096 22.361 1.00 91.25 472 GLU A C 1
ATOM 3786 O O . GLU A 1 472 ? -5.901 -4.129 21.727 1.00 91.25 472 GLU A O 1
ATOM 3791 N N . GLY A 1 473 ? -7.207 -2.460 22.322 1.00 93.88 473 GLY A N 1
ATOM 3792 C CA . GLY A 1 473 ? -8.285 -2.944 21.467 1.00 93.88 473 GLY A CA 1
ATOM 3793 C C . GLY A 1 473 ? -9.464 -1.996 21.420 1.00 93.88 473 GLY A C 1
ATOM 3794 O O . GLY A 1 473 ? -9.771 -1.315 22.399 1.00 93.88 473 GLY A O 1
ATOM 3795 N N . ILE A 1 474 ? -10.147 -1.965 20.278 1.00 97.19 474 ILE A N 1
ATOM 3796 C CA . ILE A 1 474 ? -11.327 -1.134 20.044 1.00 97.19 474 ILE A CA 1
ATOM 3797 C C . ILE A 1 474 ? -12.470 -1.977 19.473 1.00 97.19 474 ILE A C 1
ATOM 3799 O O . ILE A 1 474 ? -12.267 -2.766 18.559 1.00 97.19 474 ILE A O 1
ATOM 3803 N N . ALA A 1 475 ? -13.679 -1.787 19.998 1.00 97.00 475 ALA A N 1
ATOM 3804 C CA . ALA A 1 475 ? -14.912 -2.405 19.512 1.00 97.00 475 ALA A CA 1
ATOM 3805 C C . ALA A 1 475 ? -15.982 -1.343 19.243 1.00 97.00 475 ALA A C 1
ATOM 3807 O O . ALA A 1 475 ? -15.954 -0.262 19.835 1.00 97.00 475 ALA A O 1
ATOM 3808 N N . TYR A 1 476 ? -16.964 -1.657 18.397 1.00 95.75 476 TYR A N 1
ATOM 3809 C CA . TYR A 1 476 ? -18.026 -0.722 18.025 1.00 95.75 476 TYR A CA 1
ATOM 3810 C C . TYR A 1 476 ? -19.427 -1.324 18.174 1.00 95.75 476 TYR A C 1
ATOM 3812 O O . TYR A 1 476 ? -19.729 -2.391 17.646 1.00 95.75 476 TYR A O 1
ATOM 3820 N N . ASN A 1 477 ? -20.314 -0.594 18.850 1.00 94.19 477 ASN A N 1
ATOM 3821 C CA . ASN A 1 477 ? -21.740 -0.885 18.906 1.00 94.19 477 ASN A CA 1
ATOM 3822 C C . ASN A 1 477 ? -22.521 0.063 17.993 1.00 94.19 477 ASN A C 1
ATOM 3824 O O . ASN A 1 477 ? -22.779 1.217 18.342 1.00 94.19 477 ASN A O 1
ATOM 3828 N N . SER A 1 478 ? -22.992 -0.474 16.869 1.00 89.19 478 SER A N 1
ATOM 3829 C CA . SER A 1 478 ? -23.801 0.249 15.884 1.00 89.19 478 SER A CA 1
ATOM 3830 C C . SER A 1 478 ? -25.189 0.664 16.378 1.00 89.19 478 SER A C 1
ATOM 3832 O O . SER A 1 478 ? -25.786 1.571 15.805 1.00 89.19 478 SER A O 1
ATOM 3834 N N . LEU A 1 479 ? -25.718 0.044 17.440 1.00 88.38 479 LEU A N 1
ATOM 3835 C CA . LEU A 1 479 ? -27.047 0.372 17.972 1.00 88.38 479 LEU A CA 1
ATOM 3836 C C . LEU A 1 479 ? -27.052 1.667 18.784 1.00 88.38 479 LEU A C 1
ATOM 3838 O O . LEU A 1 479 ? -28.062 2.366 18.815 1.00 88.38 479 LEU A O 1
ATOM 3842 N N . THR A 1 480 ? -25.949 1.961 19.473 1.00 90.75 480 THR A N 1
ATOM 3843 C CA . THR A 1 480 ? -25.817 3.139 20.349 1.00 90.75 480 THR A CA 1
ATOM 3844 C C . THR A 1 480 ? -24.762 4.125 19.860 1.00 90.75 480 THR A C 1
ATOM 3846 O O . THR A 1 480 ? -24.497 5.113 20.542 1.00 90.75 480 THR A O 1
ATOM 3849 N N . ASP A 1 481 ? -24.151 3.842 18.706 1.00 92.38 481 ASP A N 1
ATOM 3850 C CA . ASP A 1 481 ? -23.011 4.571 18.150 1.00 92.38 481 ASP A CA 1
ATOM 3851 C C . ASP A 1 481 ? -21.898 4.782 19.191 1.00 92.38 481 ASP A C 1
ATOM 3853 O O . ASP A 1 481 ? -21.429 5.888 19.444 1.00 92.38 481 ASP A O 1
ATOM 3857 N N . THR A 1 482 ? -21.546 3.702 19.892 1.00 95.06 482 THR A N 1
ATOM 3858 C CA . THR A 1 482 ? -20.601 3.726 21.018 1.00 95.06 482 THR A CA 1
ATOM 3859 C C . THR A 1 482 ? -19.398 2.856 20.711 1.00 95.06 482 THR A C 1
ATOM 3861 O O . THR A 1 482 ? -19.550 1.712 20.284 1.00 95.06 482 THR A O 1
ATOM 3864 N N . TYR A 1 483 ? -18.213 3.389 20.974 1.00 96.75 483 TYR A N 1
ATOM 3865 C CA . TYR A 1 483 ? -16.945 2.691 20.850 1.00 96.75 483 TYR A CA 1
ATOM 3866 C C . TYR A 1 483 ? -16.454 2.292 22.240 1.00 96.75 483 TYR A C 1
ATOM 3868 O O . TYR A 1 483 ? -16.615 3.042 23.205 1.00 96.75 483 TYR A O 1
ATOM 3876 N N . PHE A 1 484 ? -15.862 1.110 22.336 1.00 97.12 484 PHE A N 1
ATOM 3877 C CA . PHE A 1 484 ? -15.269 0.583 23.558 1.00 97.12 484 PHE A CA 1
ATOM 3878 C C . PHE A 1 484 ? -13.778 0.436 23.324 1.00 97.12 484 PHE A C 1
ATOM 3880 O O . PHE A 1 484 ? -13.404 -0.237 22.371 1.00 97.12 484 PHE A O 1
ATOM 3887 N N . ILE A 1 485 ? -12.947 1.047 24.162 1.00 96.12 485 ILE A N 1
ATOM 3888 C CA . ILE A 1 485 ? -11.487 0.958 24.056 1.00 96.12 485 ILE A CA 1
ATOM 3889 C C . ILE A 1 485 ? -10.963 0.320 25.333 1.00 96.12 485 ILE A C 1
ATOM 3891 O O . ILE A 1 485 ? -11.229 0.831 26.423 1.00 96.12 485 ILE A O 1
ATOM 3895 N N . VAL A 1 486 ? -10.267 -0.808 25.211 1.00 93.50 486 VAL A N 1
ATOM 3896 C CA . VAL A 1 486 ? -9.616 -1.462 26.349 1.00 93.50 486 VAL A CA 1
ATOM 3897 C C . VAL A 1 486 ? -8.206 -0.912 26.520 1.00 93.50 486 VAL A C 1
ATOM 3899 O O . VAL A 1 486 ? -7.481 -0.721 25.547 1.00 93.50 486 VAL A O 1
ATOM 3902 N N . GLN A 1 487 ? -7.852 -0.630 27.767 1.00 89.12 487 GLN A N 1
ATOM 3903 C CA . GLN A 1 487 ? -6.509 -0.242 28.174 1.00 89.12 487 GLN A CA 1
ATOM 3904 C C . GLN A 1 487 ? -5.792 -1.431 28.819 1.00 89.12 487 GLN A C 1
ATOM 3906 O O . GLN A 1 487 ? -6.431 -2.246 29.505 1.00 89.12 487 GLN A O 1
ATOM 3911 N N . GLU A 1 488 ? -4.475 -1.495 28.645 1.00 80.69 488 GLU A N 1
ATOM 3912 C CA . GLU A 1 488 ? -3.586 -2.429 29.320 1.00 80.69 488 GLU A CA 1
ATOM 3913 C C . GLU A 1 488 ? -3.734 -2.323 30.850 1.00 80.69 488 GLU A C 1
ATOM 3915 O O . GLU A 1 488 ? -4.432 -1.474 31.427 1.00 80.69 488 GLU A O 1
ATOM 3920 N N . THR A 1 489 ? -3.147 -3.285 31.547 1.00 71.31 489 THR A N 1
ATOM 3921 C CA . THR A 1 489 ? -3.433 -3.506 32.955 1.00 71.31 489 THR A CA 1
ATOM 3922 C C . THR A 1 489 ? -2.831 -2.420 33.854 1.00 71.31 489 THR A C 1
ATOM 3924 O O . THR A 1 489 ? -1.637 -2.135 33.856 1.00 71.31 489 THR A O 1
ATOM 3927 N N . ILE A 1 490 ? -3.666 -1.844 34.720 1.00 64.25 490 ILE A N 1
ATOM 3928 C CA . ILE A 1 490 ? -3.266 -0.848 35.715 1.00 64.25 490 ILE A CA 1
ATOM 3929 C C . ILE A 1 490 ? -3.114 -1.540 37.075 1.00 64.25 490 ILE A C 1
ATOM 3931 O O . ILE A 1 490 ? -3.970 -2.329 37.492 1.00 64.25 490 ILE A O 1
ATOM 3935 N N . SER A 1 491 ? -2.026 -1.240 37.797 1.00 59.75 491 SER A N 1
ATOM 3936 C CA . SER A 1 491 ? -1.818 -1.724 39.170 1.00 59.75 491 SER A CA 1
ATOM 3937 C C . SER A 1 491 ? -2.961 -1.254 40.065 1.00 59.75 491 SER A C 1
ATOM 3939 O O . SER A 1 491 ? -3.158 -0.056 40.266 1.00 59.75 491 SER A O 1
ATOM 3941 N N . SER A 1 492 ? -3.737 -2.202 40.590 1.00 53.78 492 SER A N 1
ATOM 3942 C CA . SER A 1 492 ? -4.930 -1.889 41.376 1.00 53.78 492 SER A CA 1
ATOM 3943 C C . SER A 1 492 ? -4.660 -1.764 42.876 1.00 53.78 492 SER A C 1
ATOM 3945 O O . SER A 1 492 ? -5.453 -1.150 43.589 1.00 53.78 492 SER A O 1
ATOM 3947 N N . ASN A 1 493 ? -3.540 -2.321 43.349 1.00 53.25 493 ASN A N 1
ATOM 3948 C CA . ASN A 1 493 ? -3.053 -2.199 44.719 1.00 53.25 493 ASN A CA 1
ATOM 3949 C C . ASN A 1 493 ? -1.552 -2.538 44.761 1.00 53.25 493 ASN A C 1
ATOM 3951 O O . ASN A 1 493 ? -1.156 -3.669 44.482 1.00 53.25 493 ASN A O 1
ATOM 3955 N N . VAL A 1 494 ? -0.706 -1.578 45.153 1.00 52.50 494 VAL A N 1
ATOM 3956 C CA . VAL A 1 494 ? 0.767 -1.742 45.205 1.00 52.50 494 VAL A CA 1
ATOM 3957 C C . VAL A 1 494 ? 1.195 -2.847 46.191 1.00 52.50 494 VAL A C 1
ATOM 3959 O O . VAL A 1 494 ? 2.309 -3.353 46.124 1.00 52.50 494 VAL A O 1
ATOM 3962 N N . SER A 1 495 ? 0.305 -3.250 47.100 1.00 51.09 495 SER A N 1
ATOM 3963 C CA . SER A 1 495 ? 0.542 -4.281 48.112 1.00 51.09 495 SER A CA 1
ATOM 3964 C C . SER A 1 495 ? 0.124 -5.704 47.711 1.00 51.09 495 SER A C 1
ATOM 3966 O O . SER A 1 495 ? 0.580 -6.634 48.374 1.00 51.09 495 SER A O 1
ATOM 3968 N N . SER A 1 496 ? -0.718 -5.904 46.680 1.00 54.19 496 SER A N 1
ATOM 3969 C CA . SER A 1 496 ? -1.263 -7.232 46.313 1.00 54.19 496 SER A CA 1
ATOM 3970 C C . SER A 1 496 ? -0.767 -7.809 44.979 1.00 54.19 496 SER A C 1
ATOM 3972 O O . SER A 1 496 ? -1.078 -8.962 44.697 1.00 54.19 496 SER A O 1
ATOM 3974 N N . ASN A 1 497 ? 0.026 -7.074 44.182 1.00 57.81 497 ASN A N 1
ATOM 3975 C CA . ASN A 1 497 ? 0.429 -7.468 42.814 1.00 57.81 497 ASN A CA 1
ATOM 3976 C C . ASN A 1 497 ? -0.766 -7.828 41.899 1.00 57.81 497 ASN A C 1
ATOM 3978 O O . ASN A 1 497 ? -0.657 -8.686 41.026 1.00 57.81 497 ASN A O 1
ATOM 3982 N N . GLU A 1 498 ? -1.918 -7.181 42.095 1.00 62.66 498 GLU A N 1
ATOM 3983 C CA . GLU A 1 498 ? -3.120 -7.407 41.287 1.00 62.66 498 GLU A CA 1
ATOM 3984 C C . GLU A 1 498 ? -3.296 -6.298 40.244 1.00 62.66 498 GLU A C 1
ATOM 3986 O O . GLU A 1 498 ? -3.477 -5.122 40.589 1.00 62.66 498 GLU A O 1
ATOM 3991 N N . TYR A 1 499 ? -3.314 -6.677 38.967 1.00 69.94 499 TYR A N 1
ATOM 3992 C CA . TYR A 1 499 ? -3.449 -5.757 37.837 1.00 69.94 499 TYR A CA 1
ATOM 3993 C C . TYR A 1 499 ? -4.801 -5.938 37.145 1.00 69.94 499 TYR A C 1
ATOM 3995 O O . TYR A 1 499 ? -5.266 -7.065 36.975 1.00 69.94 499 TYR A O 1
ATOM 4003 N N . ASN A 1 500 ? -5.471 -4.832 36.809 1.00 74.38 500 ASN A N 1
ATOM 4004 C CA . ASN A 1 500 ? -6.798 -4.838 36.180 1.00 74.38 500 ASN A CA 1
ATOM 4005 C C . ASN A 1 500 ? -6.839 -3.851 35.013 1.00 74.38 500 ASN A C 1
ATOM 4007 O O . ASN A 1 500 ? -6.286 -2.761 35.116 1.00 74.38 500 ASN A O 1
ATOM 4011 N N . SER A 1 501 ? -7.547 -4.209 33.948 1.00 84.75 501 SER A N 1
ATOM 4012 C CA . SER A 1 501 ? -7.773 -3.339 32.789 1.00 84.75 501 SER A CA 1
ATOM 4013 C C . SER A 1 501 ? -9.018 -2.468 32.957 1.00 84.75 501 SER A C 1
ATOM 4015 O O . SER A 1 501 ? -9.938 -2.802 33.714 1.00 84.75 501 SER A O 1
ATOM 4017 N N . ASN A 1 502 ? -9.069 -1.377 32.198 1.00 89.06 502 ASN A N 1
ATOM 4018 C CA . ASN A 1 502 ? -10.243 -0.518 32.072 1.00 89.06 502 ASN A CA 1
ATOM 4019 C C . ASN A 1 502 ? -10.798 -0.578 30.649 1.00 89.06 502 ASN A C 1
ATOM 4021 O O . ASN A 1 502 ? -10.051 -0.762 29.694 1.00 89.06 502 ASN A O 1
ATOM 4025 N N . ILE A 1 503 ? -12.110 -0.390 30.521 1.00 93.25 503 ILE A N 1
ATOM 4026 C CA . ILE A 1 503 ? -12.781 -0.149 29.244 1.00 93.25 503 ILE A CA 1
ATOM 4027 C C . ILE A 1 503 ? -13.338 1.268 29.269 1.00 93.25 503 ILE A C 1
ATOM 4029 O O . ILE A 1 503 ? -14.146 1.610 30.137 1.00 93.25 503 ILE A O 1
ATOM 4033 N N . PHE A 1 504 ? -12.916 2.075 28.306 1.00 94.00 504 PHE A N 1
ATOM 4034 C CA . PHE A 1 504 ? -13.466 3.394 28.041 1.00 94.00 504 PHE A CA 1
ATOM 4035 C C . PHE A 1 504 ? -14.627 3.282 27.060 1.00 94.00 504 PHE A C 1
ATOM 4037 O O . PHE A 1 504 ? -14.493 2.679 25.999 1.00 94.00 504 PHE A O 1
ATOM 4044 N N . GLU A 1 505 ? -15.762 3.876 27.410 1.00 95.00 505 GLU A N 1
ATOM 4045 C CA . GLU A 1 505 ? -16.910 4.033 26.518 1.00 95.00 505 GLU A CA 1
ATOM 4046 C C . GLU A 1 505 ? -16.866 5.436 25.925 1.00 95.00 505 GLU A C 1
ATOM 4048 O O . GLU A 1 505 ? -16.922 6.421 26.666 1.00 95.00 505 GLU A O 1
ATOM 4053 N N . VAL A 1 506 ? -16.761 5.541 24.602 1.00 95.44 506 VAL A N 1
ATOM 4054 C CA . VAL A 1 506 ? -16.629 6.827 23.913 1.00 95.44 506 VAL A CA 1
ATOM 4055 C C . VAL A 1 506 ? -17.597 6.954 22.742 1.00 95.44 506 VAL A C 1
ATOM 4057 O O . VAL A 1 506 ? -17.972 5.974 22.100 1.00 95.44 506 VAL A O 1
ATOM 4060 N N . GLN A 1 507 ? -17.985 8.188 22.440 1.00 94.69 507 GLN A N 1
ATOM 4061 C CA . GLN A 1 507 ? -18.633 8.553 21.182 1.00 94.69 507 GLN A CA 1
ATOM 4062 C C . GLN A 1 507 ? -17.649 9.336 20.326 1.00 94.69 507 GLN A C 1
ATOM 4064 O O . GLN A 1 507 ? -17.063 10.314 20.791 1.00 94.69 507 GLN A O 1
ATOM 4069 N N . ILE A 1 508 ? -17.487 8.923 19.072 1.00 93.19 508 ILE A N 1
ATOM 4070 C CA . ILE A 1 508 ? -16.591 9.582 18.123 1.00 93.19 508 ILE A CA 1
ATOM 4071 C C . ILE A 1 508 ? -17.447 10.216 17.033 1.00 93.19 508 ILE A C 1
ATOM 4073 O O . ILE A 1 508 ? -18.103 9.523 16.260 1.00 93.19 508 ILE A O 1
ATOM 4077 N N . THR A 1 509 ? -17.448 11.546 16.974 1.00 87.88 509 THR A N 1
ATOM 4078 C CA . THR A 1 509 ? -18.155 12.299 15.929 1.00 87.88 509 THR A CA 1
ATOM 4079 C C . THR A 1 509 ? -17.149 12.764 14.889 1.00 87.88 509 THR A C 1
ATOM 4081 O O . THR A 1 509 ? -16.183 13.437 15.244 1.00 87.88 509 THR A O 1
ATOM 4084 N N . THR A 1 510 ? -17.372 12.441 13.611 1.00 80.56 510 THR A N 1
ATOM 4085 C CA . THR A 1 510 ? -16.506 12.863 12.498 1.00 80.56 510 THR A CA 1
ATOM 4086 C C . THR A 1 510 ? -17.297 13.423 11.320 1.00 80.56 510 THR A C 1
ATOM 4088 O O . THR A 1 510 ? -17.948 12.699 10.568 1.00 80.56 510 THR A O 1
ATOM 4091 N N . ASN A 1 511 ? -17.173 14.736 11.121 1.00 72.75 511 ASN A N 1
ATOM 4092 C CA . ASN A 1 511 ? -17.715 15.468 9.980 1.00 72.75 511 ASN A CA 1
ATOM 4093 C C . ASN A 1 511 ? -16.581 16.226 9.261 1.00 72.75 511 ASN A C 1
ATOM 4095 O O . ASN A 1 511 ? -15.462 16.328 9.770 1.00 72.75 511 ASN A O 1
ATOM 4099 N N . VAL A 1 512 ? -16.887 16.816 8.099 1.00 65.00 512 VAL A N 1
ATOM 4100 C CA . VAL A 1 512 ? -15.924 17.601 7.295 1.00 65.00 512 VAL A CA 1
ATOM 4101 C C . VAL A 1 512 ? -15.324 18.771 8.089 1.00 65.00 512 VAL A C 1
ATOM 4103 O O . VAL A 1 512 ? -14.149 19.082 7.939 1.00 65.00 512 VAL A O 1
ATOM 4106 N N . THR A 1 513 ? -16.109 19.414 8.958 1.00 62.00 513 THR A N 1
ATOM 4107 C CA . THR A 1 513 ? -15.710 20.642 9.671 1.00 62.00 513 THR A CA 1
ATOM 4108 C C . THR A 1 513 ? -15.398 20.448 11.152 1.00 62.00 513 THR A C 1
ATOM 4110 O O . THR A 1 513 ? -14.798 21.328 11.761 1.00 62.00 513 THR A O 1
ATOM 4113 N N . PHE A 1 514 ? -15.821 19.335 11.751 1.00 74.88 514 PHE A N 1
ATOM 4114 C CA . PHE A 1 514 ? -15.714 19.113 13.191 1.00 74.88 514 PHE A CA 1
ATOM 4115 C C . PHE A 1 514 ? -15.483 17.639 13.485 1.00 74.88 514 PHE A C 1
ATOM 4117 O O . PHE A 1 514 ? -16.109 16.765 12.878 1.00 74.88 514 PHE A O 1
ATOM 4124 N N . SER A 1 515 ? -14.575 17.345 14.408 1.00 85.38 515 SER A N 1
ATOM 4125 C CA . SER A 1 515 ? -14.388 15.993 14.918 1.00 85.38 515 SER A CA 1
ATOM 4126 C C . SER A 1 515 ? -13.962 16.023 16.371 1.00 85.38 515 SER A C 1
ATOM 4128 O O . SER A 1 515 ? -13.149 16.858 16.755 1.00 85.38 515 SER A O 1
ATOM 4130 N N . SER A 1 516 ? -14.539 15.136 17.173 1.00 89.19 516 SER A N 1
ATOM 4131 C CA . SER A 1 516 ? -14.298 15.091 18.611 1.00 89.19 516 SER A CA 1
ATOM 4132 C C . SER A 1 516 ? -14.560 13.703 19.167 1.00 89.19 516 SER A C 1
ATOM 4134 O O . SER A 1 516 ? -15.433 12.982 18.674 1.00 89.19 516 SER A O 1
ATOM 4136 N N . ILE A 1 517 ? -13.867 13.392 20.256 1.00 93.44 517 ILE A N 1
ATOM 4137 C CA . ILE A 1 517 ? -14.126 12.229 21.096 1.00 93.44 517 ILE A CA 1
ATOM 4138 C C . ILE A 1 517 ? -14.850 12.721 22.353 1.00 93.44 517 ILE A C 1
ATOM 4140 O O . ILE A 1 517 ? -14.417 13.679 22.988 1.00 93.44 517 ILE A O 1
ATOM 4144 N N . ASN A 1 518 ? -15.953 12.074 22.713 1.00 93.12 518 ASN A N 1
ATOM 4145 C CA . ASN A 1 518 ? -16.670 12.312 23.960 1.00 93.12 518 ASN A CA 1
ATOM 4146 C C . ASN A 1 518 ? -16.562 11.068 24.847 1.00 93.12 518 ASN A C 1
ATOM 4148 O O . ASN A 1 518 ? -17.104 10.018 24.494 1.00 93.12 518 ASN A O 1
ATOM 4152 N N . LEU A 1 519 ? -15.866 11.180 25.980 1.00 92.56 519 LEU A N 1
ATOM 4153 C CA . LEU A 1 519 ? -15.751 10.102 26.960 1.00 92.56 519 LEU A CA 1
ATOM 4154 C C . LEU A 1 519 ? -17.046 10.010 27.773 1.00 92.56 519 LEU A C 1
ATOM 4156 O O . LEU A 1 519 ? -17.363 10.911 28.545 1.00 92.56 519 LEU A O 1
ATOM 4160 N N . ILE A 1 520 ? -17.786 8.913 27.607 1.00 91.44 520 ILE A N 1
ATOM 4161 C CA . ILE A 1 520 ? -19.021 8.655 28.354 1.00 91.44 520 ILE A CA 1
ATOM 4162 C C . ILE A 1 520 ? -18.666 8.223 29.775 1.00 91.44 520 ILE A C 1
ATOM 4164 O O . ILE A 1 520 ? -19.167 8.794 30.741 1.00 91.44 520 ILE A O 1
ATOM 4168 N N . GLN A 1 521 ? -17.816 7.202 29.900 1.00 90.19 521 GLN A N 1
ATOM 4169 C CA . GLN A 1 521 ? -17.384 6.659 31.187 1.00 90.19 521 GLN A CA 1
ATOM 4170 C C . GLN A 1 521 ? -16.182 5.719 31.044 1.00 90.19 521 GLN A C 1
ATOM 4172 O O . GLN A 1 521 ? -15.860 5.257 29.951 1.00 90.19 521 GLN A O 1
ATOM 4177 N N . SER A 1 522 ? -15.552 5.401 32.176 1.00 90.56 522 SER A N 1
ATOM 4178 C CA . SER A 1 522 ? -14.500 4.390 32.293 1.00 90.56 522 SER A CA 1
ATOM 4179 C C . SER A 1 522 ? -14.925 3.327 33.303 1.00 90.56 522 SER A C 1
ATOM 4181 O O . SER A 1 522 ? -15.272 3.651 34.441 1.00 90.56 522 SER A O 1
ATOM 4183 N N . CYS A 1 523 ? -14.925 2.064 32.882 1.00 89.88 523 CYS A N 1
ATOM 4184 C CA . CYS A 1 523 ? -15.375 0.934 33.689 1.00 89.88 523 CYS A CA 1
ATOM 4185 C C . CYS A 1 523 ? -14.247 -0.074 33.872 1.00 89.88 523 CYS A C 1
ATOM 4187 O O . CYS A 1 523 ? -13.666 -0.555 32.898 1.00 89.88 523 CYS A O 1
ATOM 4189 N N . ARG A 1 524 ? -13.987 -0.471 35.118 1.00 88.12 524 ARG A N 1
ATOM 4190 C CA . ARG A 1 524 ? -12.980 -1.493 35.422 1.00 88.12 524 ARG A CA 1
ATOM 4191 C C . ARG A 1 524 ? -13.460 -2.877 34.993 1.00 88.12 524 ARG A C 1
ATOM 4193 O O . ARG A 1 524 ? -14.631 -3.218 35.178 1.00 88.12 524 ARG A O 1
ATOM 4200 N N . ILE A 1 525 ? -12.550 -3.704 34.490 1.00 88.44 525 ILE A N 1
ATOM 4201 C CA . ILE A 1 525 ? -12.807 -5.125 34.257 1.00 88.44 525 ILE A CA 1
ATOM 4202 C C . ILE A 1 525 ? -12.533 -5.897 35.552 1.00 88.44 525 ILE A C 1
ATOM 4204 O O . ILE A 1 525 ? -11.478 -5.755 36.165 1.00 88.44 525 ILE A O 1
ATOM 4208 N N . ASN A 1 526 ? -13.486 -6.723 35.983 1.00 85.06 526 ASN A N 1
ATOM 4209 C CA . ASN A 1 526 ? -13.331 -7.664 37.090 1.00 85.06 526 ASN A CA 1
ATOM 4210 C C . ASN A 1 526 ? -12.554 -8.905 36.634 1.00 85.06 526 ASN A C 1
ATOM 4212 O O . ASN A 1 526 ? -13.104 -10.004 36.529 1.00 85.06 526 ASN A O 1
ATOM 4216 N N . TRP A 1 527 ? -11.293 -8.696 36.279 1.00 80.56 527 TRP A N 1
ATOM 4217 C CA . TRP A 1 527 ? -10.381 -9.740 35.848 1.00 80.56 527 TRP A CA 1
ATOM 4218 C C . TRP A 1 527 ? -8.965 -9.358 36.265 1.00 80.56 527 TRP A C 1
ATOM 4220 O O . TRP A 1 527 ? -8.502 -8.261 35.953 1.00 80.56 527 TRP A O 1
ATOM 4230 N N . THR A 1 528 ? -8.296 -10.260 36.980 1.00 72.69 528 THR A N 1
ATOM 4231 C CA . THR A 1 528 ? -6.987 -9.988 37.577 1.00 72.69 528 THR A CA 1
ATOM 4232 C C . THR A 1 528 ? -5.879 -10.703 36.814 1.00 72.69 528 THR A C 1
ATOM 4234 O O . THR A 1 528 ? -5.958 -11.912 36.584 1.00 72.69 528 THR A O 1
ATOM 4237 N N . PHE A 1 529 ? -4.822 -9.962 36.487 1.00 71.75 529 PHE A N 1
ATOM 4238 C CA . PHE A 1 529 ? -3.561 -10.473 35.946 1.00 71.75 529 PHE A CA 1
ATOM 4239 C C . PHE A 1 529 ? -2.450 -10.382 37.021 1.00 71.75 529 PHE A C 1
ATOM 4241 O O . PHE A 1 529 ? -2.522 -9.513 37.890 1.00 71.75 529 PHE A O 1
ATOM 4248 N N . GLU A 1 530 ? -1.438 -11.269 36.996 1.00 59.06 530 GLU A N 1
ATOM 4249 C CA . GLU A 1 530 ? -0.299 -11.261 37.958 1.00 59.06 530 GLU A CA 1
ATOM 4250 C C . GLU A 1 530 ? 0.913 -10.433 37.476 1.00 59.06 530 GLU A C 1
ATOM 4252 O O . GLU A 1 530 ? 1.891 -10.281 38.207 1.00 59.06 530 GLU A O 1
ATOM 4257 N N . SER A 1 531 ? 0.878 -9.897 36.253 1.00 60.41 531 SER A N 1
ATOM 4258 C CA . SER A 1 531 ? 1.939 -9.053 35.688 1.00 60.41 531 SER A CA 1
ATOM 4259 C C . SER A 1 531 ? 1.350 -7.950 34.822 1.00 60.41 531 SER A C 1
ATOM 4261 O O . SER A 1 531 ? 0.292 -8.154 34.234 1.00 60.41 531 SER A O 1
ATOM 4263 N N . THR A 1 532 ? 2.080 -6.843 34.678 1.00 53.66 532 THR A N 1
ATOM 4264 C CA . THR A 1 532 ? 1.684 -5.733 33.799 1.00 53.66 532 THR A CA 1
ATOM 4265 C C . THR A 1 532 ? 1.721 -6.104 32.321 1.00 53.66 532 THR A C 1
ATOM 4267 O O . THR A 1 532 ? 0.822 -5.715 31.604 1.00 53.66 532 THR A O 1
ATOM 4270 N N . SER A 1 533 ? 2.695 -6.919 31.893 1.00 53.03 533 SER A N 1
ATOM 4271 C CA . SER A 1 533 ? 2.974 -7.252 30.482 1.00 53.03 533 SER A CA 1
ATOM 4272 C C . SER A 1 533 ? 2.048 -8.317 29.866 1.00 53.03 533 SER A C 1
ATOM 4274 O O . SER A 1 533 ? 2.506 -9.149 29.074 1.00 53.03 533 SER A O 1
ATOM 4276 N N . LYS A 1 534 ? 0.826 -8.451 30.383 1.00 64.62 534 LYS A N 1
ATOM 4277 C CA . LYS A 1 534 ? -0.157 -9.457 29.957 1.00 64.62 534 LYS A CA 1
ATOM 4278 C C . LYS A 1 534 ? -1.548 -8.849 30.075 1.00 64.62 534 LYS A C 1
ATOM 4280 O O . LYS A 1 534 ? -1.963 -8.522 31.187 1.00 64.62 534 LYS A O 1
ATOM 4285 N N . GLY A 1 535 ? -2.282 -8.782 28.968 1.00 79.25 535 GLY A N 1
ATOM 4286 C CA . GLY A 1 535 ? -3.589 -8.132 28.925 1.00 79.25 535 GLY A CA 1
ATOM 4287 C C . GLY A 1 535 ? -4.584 -8.760 27.951 1.00 79.25 535 GLY A C 1
ATOM 4288 O O . GLY A 1 535 ? -4.507 -9.944 27.592 1.00 79.25 535 GLY A O 1
ATOM 4289 N N . PHE A 1 536 ? -5.581 -7.951 27.598 1.00 89.75 536 PHE A N 1
ATOM 4290 C CA . PHE A 1 536 ? -6.471 -8.216 26.476 1.00 89.75 536 PHE A CA 1
ATOM 4291 C C . PHE A 1 536 ? -5.962 -7.434 25.268 1.00 89.75 536 PHE A C 1
ATOM 4293 O O . PHE A 1 536 ? -5.908 -6.219 25.361 1.00 89.75 536 PHE A O 1
ATOM 4300 N N . GLU A 1 537 ? -5.687 -8.121 24.164 1.00 87.44 537 GLU A N 1
ATOM 4301 C CA . GLU A 1 537 ? -5.137 -7.554 22.909 1.00 87.44 537 GLU A CA 1
ATOM 4302 C C . GLU A 1 537 ? -6.239 -7.234 21.896 1.00 87.44 537 GLU A C 1
ATOM 4304 O O . GLU A 1 537 ? -6.023 -6.943 20.733 1.00 87.44 537 GLU A O 1
ATOM 4309 N N . GLY A 1 538 ? -7.494 -7.459 22.265 1.00 92.25 538 GLY A N 1
ATOM 4310 C CA . GLY A 1 538 ? -8.566 -7.324 21.304 1.00 92.25 538 GLY A CA 1
ATOM 4311 C C . GLY A 1 538 ? -9.915 -7.319 21.967 1.00 92.25 538 GLY A C 1
ATOM 4312 O O . GLY A 1 538 ? -10.152 -8.000 22.970 1.00 92.25 538 GLY A O 1
ATOM 4313 N N . LEU A 1 539 ? -10.818 -6.551 21.378 1.00 95.88 539 LEU A N 1
ATOM 4314 C CA . LEU A 1 539 ? -12.159 -6.358 21.883 1.00 95.88 539 LEU A CA 1
ATOM 4315 C C . LEU A 1 539 ? -13.139 -6.423 20.719 1.00 95.88 539 LEU A C 1
ATOM 4317 O O . LEU A 1 539 ? -12.929 -5.785 19.698 1.00 95.88 539 LEU A O 1
ATOM 4321 N N . GLU A 1 540 ? -14.228 -7.163 20.885 1.00 97.06 540 GLU A N 1
ATOM 4322 C CA . GLU A 1 540 ? -15.295 -7.238 19.888 1.00 97.06 540 GLU A CA 1
ATOM 4323 C C . GLU A 1 540 ? -16.665 -7.124 20.560 1.00 97.06 540 GLU A C 1
ATOM 4325 O O . GLU A 1 540 ? -16.893 -7.676 21.640 1.00 97.06 540 GLU A O 1
ATOM 4330 N N . PHE A 1 541 ? -17.592 -6.406 19.928 1.00 96.38 541 PHE A N 1
ATOM 4331 C CA . PHE A 1 541 ? -18.931 -6.185 20.457 1.00 96.38 541 PHE A CA 1
ATOM 4332 C C . PHE A 1 541 ? -19.911 -7.216 19.902 1.00 96.38 541 PHE A C 1
ATOM 4334 O O . PHE A 1 541 ? -20.023 -7.423 18.698 1.00 96.38 541 PHE A O 1
ATOM 4341 N N . MET A 1 542 ? -20.695 -7.834 20.786 1.00 94.88 542 MET A N 1
ATOM 4342 C CA . MET A 1 542 ? -21.672 -8.848 20.396 1.00 94.88 542 MET A CA 1
ATOM 4343 C C . MET A 1 542 ? -23.019 -8.625 21.082 1.00 94.88 542 MET A C 1
ATOM 4345 O O . MET A 1 542 ? -23.132 -8.657 22.308 1.00 94.88 542 MET A O 1
ATOM 4349 N N . MET A 1 543 ? -24.080 -8.485 20.286 1.00 92.38 543 MET A N 1
ATOM 4350 C CA . MET A 1 543 ? -25.458 -8.535 20.779 1.00 92.38 543 MET A CA 1
ATOM 4351 C C . MET A 1 543 ? -25.972 -9.976 20.742 1.00 92.38 543 MET A C 1
ATOM 4353 O O . MET A 1 543 ? -25.994 -10.603 19.686 1.00 92.38 543 MET A O 1
ATOM 4357 N N . HIS A 1 544 ? -26.447 -10.485 21.878 1.00 93.38 544 HIS A N 1
ATOM 4358 C CA . HIS A 1 544 ? -27.143 -11.765 21.950 1.00 93.38 544 HIS A CA 1
ATOM 4359 C C . HIS A 1 544 ? -28.647 -11.554 21.746 1.00 93.38 544 HIS A C 1
ATOM 4361 O O . HIS A 1 544 ? -29.359 -11.094 22.646 1.00 93.38 544 HIS A O 1
ATOM 4367 N N . HIS A 1 545 ? -29.165 -11.949 20.586 1.00 90.88 545 HIS A N 1
ATOM 4368 C CA . HIS A 1 545 ? -30.504 -11.580 20.126 1.00 90.88 545 HIS A CA 1
ATOM 4369 C C . HIS A 1 545 ? -31.602 -12.220 20.977 1.00 90.88 545 HIS A C 1
ATOM 4371 O O . HIS A 1 545 ? -32.530 -11.539 21.406 1.00 90.88 545 HIS A O 1
ATOM 4377 N N . LYS A 1 546 ? -31.477 -13.511 21.318 1.00 89.25 546 LYS A N 1
ATOM 4378 C CA . LYS A 1 546 ? -32.497 -14.187 22.148 1.00 89.25 546 LYS A CA 1
ATOM 4379 C C . LYS A 1 546 ? -32.605 -13.631 23.573 1.00 89.25 546 LYS A C 1
ATOM 4381 O O . LYS A 1 546 ? -33.659 -13.728 24.191 1.00 89.25 546 LYS A O 1
ATOM 4386 N N . ARG A 1 547 ? -31.506 -13.093 24.107 1.00 91.06 547 ARG A N 1
ATOM 4387 C CA . ARG A 1 547 ? -31.426 -12.544 25.469 1.00 91.06 547 ARG A CA 1
ATOM 4388 C C . ARG A 1 547 ? -31.661 -11.036 25.494 1.00 91.06 547 ARG A C 1
ATOM 4390 O O . ARG A 1 547 ? -31.809 -10.486 26.579 1.00 91.06 547 ARG A O 1
ATOM 4397 N N . ASN A 1 548 ? -31.675 -10.395 24.322 1.00 91.56 548 ASN A N 1
ATOM 4398 C CA . ASN A 1 548 ? -31.691 -8.948 24.155 1.00 91.56 548 ASN A CA 1
ATOM 4399 C C . ASN A 1 548 ? -30.639 -8.255 25.040 1.00 91.56 548 ASN A C 1
ATOM 4401 O O . ASN A 1 548 ? -30.952 -7.336 25.796 1.00 91.56 548 ASN A O 1
ATOM 4405 N N . LYS A 1 549 ? -29.402 -8.772 25.010 1.00 92.19 549 LYS A N 1
ATOM 4406 C CA . LYS A 1 549 ? -28.315 -8.323 25.887 1.00 92.19 549 LYS A CA 1
ATOM 4407 C C . LYS A 1 549 ? -27.004 -8.158 25.124 1.00 92.19 549 LYS A C 1
ATOM 4409 O O . LYS A 1 549 ? -26.693 -8.966 24.251 1.00 92.19 549 LYS A O 1
ATOM 4414 N N . ASN A 1 550 ? -26.252 -7.123 25.487 1.00 93.94 550 ASN A N 1
ATOM 4415 C CA . ASN A 1 550 ? -24.958 -6.786 24.906 1.00 93.94 550 ASN A CA 1
ATOM 4416 C C . ASN A 1 550 ? -23.823 -7.405 25.722 1.00 93.94 550 ASN A C 1
ATOM 4418 O O . ASN A 1 550 ? -23.870 -7.392 26.953 1.00 93.94 550 ASN A O 1
ATOM 4422 N N . TYR A 1 551 ? -22.806 -7.896 25.027 1.00 96.19 551 TYR A N 1
ATOM 4423 C CA . TYR A 1 551 ? -21.591 -8.457 25.599 1.00 96.19 551 TYR A CA 1
ATOM 4424 C C . TYR A 1 551 ? -20.373 -7.899 24.863 1.00 96.19 551 TYR A C 1
ATOM 4426 O O . TYR A 1 551 ? -20.462 -7.530 23.690 1.00 96.19 551 TYR A O 1
ATOM 4434 N N . LEU A 1 552 ? -19.231 -7.884 25.545 1.00 97.00 552 LEU A N 1
ATOM 4435 C CA . LEU A 1 552 ? -17.930 -7.700 24.907 1.00 97.00 552 LEU A CA 1
ATOM 4436 C C . LEU A 1 552 ? -17.167 -9.022 24.939 1.00 97.00 552 LEU A C 1
ATOM 4438 O O . LEU A 1 552 ? -17.166 -9.723 25.951 1.00 97.00 552 LEU A O 1
ATOM 4442 N N . LEU A 1 553 ? -16.531 -9.371 23.829 1.00 97.06 553 LEU A N 1
ATOM 4443 C CA . LEU A 1 553 ? -15.588 -10.474 23.743 1.00 97.06 553 LEU A CA 1
ATOM 4444 C C . LEU A 1 553 ? -14.184 -9.890 23.840 1.00 97.06 553 LEU A C 1
ATOM 4446 O O . LEU A 1 553 ? -13.769 -9.157 22.948 1.00 97.06 553 LEU A O 1
ATOM 4450 N N . ALA A 1 554 ? -13.471 -10.206 24.915 1.00 94.94 554 ALA A N 1
ATOM 4451 C CA . ALA A 1 554 ? -12.100 -9.761 25.122 1.00 94.94 554 ALA A CA 1
ATOM 4452 C C . ALA A 1 554 ? -11.125 -10.907 24.813 1.00 94.94 554 ALA A C 1
ATOM 4454 O O . ALA A 1 554 ? -11.202 -11.977 25.425 1.00 94.94 554 ALA A O 1
ATOM 4455 N N . LEU A 1 555 ? -10.245 -10.705 23.836 1.00 94.00 555 LEU A N 1
ATOM 4456 C CA . LEU A 1 555 ? -9.238 -11.669 23.398 1.00 94.00 555 LEU A CA 1
ATOM 4457 C C . LEU A 1 555 ? -8.004 -11.568 24.292 1.00 94.00 555 LEU A C 1
ATOM 4459 O O . LEU A 1 555 ? -7.437 -10.494 24.442 1.00 94.00 555 LEU A O 1
ATOM 4463 N N . CYS A 1 556 ? -7.577 -12.682 24.882 1.00 88.88 556 CYS A N 1
ATOM 4464 C CA . CYS A 1 556 ? -6.356 -12.692 25.685 1.00 88.88 556 CYS A CA 1
ATOM 4465 C C . CYS A 1 556 ? -5.114 -12.881 24.807 1.00 88.88 556 CYS A C 1
ATOM 4467 O O . CYS A 1 556 ? -5.108 -13.786 23.970 1.00 88.88 556 CYS A O 1
ATOM 4469 N N . GLU A 1 557 ? -4.041 -12.141 25.099 1.00 82.31 557 GLU A N 1
ATOM 4470 C CA . GLU A 1 557 ? -2.741 -12.234 24.407 1.00 82.31 557 GLU A CA 1
ATOM 4471 C C . GLU A 1 557 ? -2.192 -13.670 24.372 1.00 82.31 557 GLU A C 1
ATOM 4473 O O . GLU A 1 557 ? -1.734 -14.193 23.356 1.00 82.31 557 GLU A O 1
ATOM 4478 N N . GLY A 1 558 ? -2.257 -14.346 25.524 1.00 75.38 558 GLY A N 1
ATOM 4479 C CA . GLY A 1 558 ? -1.703 -15.679 25.724 1.00 75.38 558 GLY A CA 1
ATOM 4480 C C . GLY A 1 558 ? -2.754 -16.789 25.735 1.00 75.38 558 GLY A C 1
ATOM 4481 O O . GLY A 1 558 ? -3.850 -16.647 26.280 1.00 75.38 558 GLY A O 1
ATOM 4482 N N . ASN A 1 559 ? -2.351 -17.980 25.278 1.00 70.06 559 ASN A N 1
ATOM 4483 C CA . ASN A 1 559 ? -3.190 -19.188 25.212 1.00 70.06 559 ASN A CA 1
ATOM 4484 C C . ASN A 1 559 ? -3.931 -19.540 26.521 1.00 70.06 559 ASN A C 1
ATOM 4486 O O . ASN A 1 559 ? -5.018 -20.109 26.517 1.00 70.06 559 ASN A O 1
ATOM 4490 N N . LYS A 1 560 ? -3.366 -19.251 27.697 1.00 64.94 560 LYS A N 1
ATOM 4491 C CA . LYS A 1 560 ? -3.983 -19.692 28.960 1.00 64.94 560 LYS A CA 1
ATOM 4492 C C . LYS A 1 560 ? -4.880 -18.648 29.610 1.00 64.94 560 LYS A C 1
ATOM 4494 O O . LYS A 1 560 ? -5.665 -19.059 30.470 1.00 64.94 560 LYS A O 1
ATOM 4499 N N . CYS A 1 561 ? -4.819 -17.378 29.193 1.00 70.00 561 CYS A N 1
ATOM 4500 C CA . CYS A 1 561 ? -5.449 -16.244 29.884 1.00 70.00 561 CYS A CA 1
ATOM 4501 C C . CYS A 1 561 ? -5.321 -16.377 31.416 1.00 70.00 561 CYS A C 1
ATOM 4503 O O . CYS A 1 561 ? -6.293 -16.303 32.162 1.00 70.00 561 CYS A O 1
ATOM 4505 N N . LYS A 1 562 ? -4.126 -16.785 31.857 1.00 58.25 562 LYS A N 1
ATOM 4506 C CA . LYS A 1 562 ? -3.786 -17.131 33.235 1.00 58.25 562 LYS A CA 1
ATOM 4507 C C . LYS A 1 562 ? -2.350 -16.695 33.504 1.00 58.25 562 LYS A C 1
ATOM 4509 O O . LYS A 1 562 ? -1.536 -16.740 32.581 1.00 58.25 562 LYS A O 1
ATOM 4514 N N . PRO A 1 563 ? -2.040 -16.361 34.756 1.00 49.22 563 PRO A N 1
ATOM 4515 C CA . PRO A 1 563 ? -0.690 -16.028 35.167 1.00 49.22 563 PRO A CA 1
ATOM 4516 C C . PRO A 1 563 ? 0.229 -17.262 35.203 1.00 49.22 563 PRO A C 1
ATOM 4518 O O . PRO A 1 563 ? -0.245 -18.386 35.397 1.00 49.22 563 PRO A O 1
ATOM 4521 N N . GLN A 1 564 ? 1.539 -17.082 35.009 1.00 43.38 564 GLN A N 1
ATOM 4522 C CA . GLN A 1 564 ? 2.525 -18.144 35.240 1.00 43.38 564 GLN A CA 1
ATOM 4523 C C . GLN A 1 564 ? 3.142 -17.995 36.636 1.00 43.38 564 GLN A C 1
ATOM 4525 O O . GLN A 1 564 ? 4.072 -17.222 36.844 1.00 43.38 564 GLN A O 1
ATOM 4530 N N . SER A 1 565 ? 2.675 -18.817 37.577 1.00 36.66 565 SER A N 1
ATOM 4531 C CA . SER A 1 565 ? 3.392 -19.103 38.816 1.00 36.66 565 SER A CA 1
ATOM 4532 C C . SER A 1 565 ? 4.558 -20.058 38.519 1.00 36.66 565 SER A C 1
ATOM 4534 O O . SER A 1 565 ? 4.323 -21.225 38.210 1.00 36.66 565 SER A O 1
ATOM 4536 N N . ASN A 1 566 ? 5.794 -19.560 38.594 1.00 39.88 566 ASN A N 1
ATOM 4537 C CA . ASN A 1 566 ? 7.059 -20.295 38.755 1.00 39.88 566 ASN A CA 1
ATOM 4538 C C . ASN A 1 566 ? 7.030 -21.819 38.486 1.00 39.88 566 ASN A C 1
ATOM 4540 O O . ASN A 1 566 ? 6.867 -22.619 39.405 1.00 39.88 566 ASN A O 1
ATOM 4544 N N . SER A 1 567 ? 7.231 -22.226 37.234 1.00 35.09 567 SER A N 1
ATOM 4545 C CA . SER A 1 567 ? 8.027 -23.395 36.806 1.00 35.09 567 SER A CA 1
ATOM 4546 C C . SER A 1 567 ? 7.917 -23.532 35.284 1.00 35.09 567 SER A C 1
ATOM 4548 O O . SER A 1 567 ? 6.862 -23.301 34.705 1.00 35.09 567 SER A O 1
ATOM 4550 N N . GLU A 1 568 ? 9.053 -23.818 34.657 1.00 39.19 568 GLU A N 1
ATOM 4551 C CA . GLU A 1 568 ? 9.319 -23.920 33.217 1.00 39.19 568 GLU A CA 1
ATOM 4552 C C . GLU A 1 568 ? 8.133 -24.369 32.334 1.00 39.19 568 GLU A C 1
ATOM 4554 O O . GLU A 1 568 ? 7.733 -25.529 32.361 1.00 39.19 568 GLU A O 1
ATOM 4559 N N . ASP A 1 569 ? 7.645 -23.469 31.471 1.00 38.03 569 ASP A N 1
ATOM 4560 C CA . ASP A 1 569 ? 7.462 -23.777 30.042 1.00 38.03 569 ASP A CA 1
ATOM 4561 C C . ASP A 1 569 ? 7.490 -22.454 29.235 1.00 38.03 569 ASP A C 1
ATOM 4563 O O . ASP A 1 569 ? 6.574 -21.628 29.364 1.00 38.03 569 ASP A O 1
ATOM 4567 N N . PRO A 1 570 ? 8.561 -22.175 28.472 1.00 38.75 570 PRO A N 1
ATOM 4568 C CA . PRO A 1 570 ? 8.765 -20.899 27.800 1.00 38.75 570 PRO A CA 1
ATOM 4569 C C . PRO A 1 570 ? 8.018 -20.891 26.473 1.00 38.75 570 PRO A C 1
ATOM 4571 O O . PRO A 1 570 ? 8.448 -21.583 25.570 1.00 38.75 570 PRO A O 1
ATOM 4574 N N . VAL A 1 571 ? 6.988 -20.068 26.252 1.00 42.75 571 VAL A N 1
ATOM 4575 C CA . VAL A 1 571 ? 6.651 -19.663 24.861 1.00 42.75 571 VAL A CA 1
ATOM 4576 C C . VAL A 1 571 ? 6.307 -20.860 23.906 1.00 42.75 571 VAL A C 1
ATOM 4578 O O . VAL A 1 571 ? 6.314 -20.722 22.683 1.00 42.75 571 VAL A O 1
ATOM 4581 N N . THR A 1 572 ? 5.992 -22.057 24.433 1.00 40.09 572 THR A N 1
ATOM 4582 C CA . THR A 1 572 ? 6.039 -23.348 23.691 1.00 40.09 572 THR A CA 1
ATOM 4583 C C . THR A 1 572 ? 4.718 -24.101 23.579 1.00 40.09 572 THR A C 1
ATOM 4585 O O . THR A 1 572 ? 4.608 -24.973 22.712 1.00 40.09 572 THR A O 1
ATOM 4588 N N . SER A 1 573 ? 3.680 -23.791 24.363 1.00 50.44 573 SER A N 1
ATOM 4589 C CA . SER A 1 573 ? 2.377 -24.435 24.153 1.00 50.44 573 SER A CA 1
ATOM 4590 C C . SER A 1 573 ? 1.675 -23.795 22.951 1.00 50.44 573 SER A C 1
ATOM 4592 O O . SER A 1 573 ? 1.035 -22.756 23.094 1.00 50.44 573 SER A O 1
ATOM 4594 N N . LEU A 1 574 ? 1.828 -24.386 21.762 1.00 57.34 574 LEU A N 1
ATOM 4595 C CA . LEU A 1 574 ? 1.082 -24.005 20.558 1.00 57.34 574 LEU A CA 1
ATOM 4596 C C . LEU A 1 574 ? -0.433 -24.110 20.818 1.00 57.34 574 LEU A C 1
ATOM 4598 O O . LEU A 1 574 ? -0.919 -25.193 21.146 1.00 57.34 574 LEU A O 1
ATOM 4602 N N . GLY A 1 575 ? -1.160 -23.014 20.587 1.00 63.41 575 GLY A N 1
ATOM 4603 C CA . GLY A 1 575 ? -2.623 -22.974 20.492 1.00 63.41 575 GLY A CA 1
ATOM 4604 C C . GLY A 1 575 ? -3.437 -22.906 21.792 1.00 63.41 575 GLY A C 1
ATOM 4605 O O . GLY A 1 575 ? -2.892 -22.950 22.893 1.00 63.41 575 GLY A O 1
ATOM 4606 N N . ASN A 1 576 ? -4.770 -22.842 21.621 1.00 69.25 576 ASN A N 1
ATOM 4607 C CA . ASN A 1 576 ? -5.834 -22.721 22.642 1.00 69.25 576 ASN A CA 1
ATOM 4608 C C . ASN A 1 576 ? -6.088 -21.306 23.210 1.00 69.25 576 ASN A C 1
ATOM 4610 O O . ASN A 1 576 ? -6.319 -21.166 24.408 1.00 69.25 576 ASN A O 1
ATOM 4614 N N . GLY A 1 577 ? -6.081 -20.269 22.364 1.00 82.56 577 GLY A N 1
ATOM 4615 C CA . GLY A 1 577 ? -6.470 -18.900 22.730 1.00 82.56 577 GLY A CA 1
ATOM 4616 C C . GLY A 1 577 ? -7.869 -18.806 23.339 1.00 82.56 577 GLY A C 1
ATOM 4617 O O . GLY A 1 577 ? -8.692 -19.717 23.211 1.00 82.56 577 GLY A O 1
ATOM 4618 N N . LYS A 1 578 ? -8.145 -17.705 24.039 1.00 88.94 578 LYS A N 1
ATOM 4619 C CA . LYS A 1 578 ? -9.375 -17.547 24.824 1.00 88.94 578 LYS A CA 1
ATOM 4620 C C . LYS A 1 578 ? -10.028 -16.203 24.582 1.00 88.94 578 LYS A C 1
ATOM 4622 O O . LYS A 1 578 ? -9.354 -15.178 24.587 1.00 88.94 578 LYS A O 1
ATOM 4627 N N . LEU A 1 579 ? -11.351 -16.240 24.463 1.00 92.62 579 LEU A N 1
ATOM 4628 C CA . LEU A 1 579 ? -12.205 -15.063 24.513 1.00 92.62 579 LEU A CA 1
ATOM 4629 C C . LEU A 1 579 ? -12.932 -15.055 25.853 1.00 92.62 579 LEU A C 1
ATOM 4631 O O . LEU A 1 579 ? -13.639 -16.010 26.190 1.00 92.62 579 LEU A O 1
ATOM 4635 N N . VAL A 1 580 ? -12.758 -13.989 26.622 1.00 93.50 580 VAL A N 1
ATOM 4636 C CA . VAL A 1 580 ? -13.510 -13.748 27.850 1.00 93.50 580 VAL A CA 1
ATOM 4637 C C . VAL A 1 580 ? -14.776 -12.985 27.487 1.00 93.50 580 VAL A C 1
ATOM 4639 O O . VAL A 1 580 ? -14.717 -11.919 26.883 1.00 93.50 580 VAL A O 1
ATOM 4642 N N . VAL A 1 581 ? -15.930 -13.540 27.849 1.00 95.50 581 VAL A N 1
ATOM 4643 C CA . VAL A 1 581 ? -17.231 -12.901 27.629 1.00 95.50 581 VAL A CA 1
ATOM 4644 C C . VAL A 1 581 ? -17.508 -11.984 28.809 1.00 95.50 581 VAL A C 1
ATOM 4646 O O . VAL A 1 581 ? -17.619 -12.453 29.945 1.00 95.50 581 VAL A O 1
ATOM 4649 N N . LEU A 1 582 ? -17.602 -10.686 28.544 1.00 95.31 582 LEU A N 1
ATOM 4650 C CA . LEU A 1 582 ? -17.786 -9.638 29.537 1.00 95.31 582 LEU A CA 1
ATOM 4651 C C . LEU A 1 582 ? -19.213 -9.090 29.495 1.00 95.31 582 LEU A C 1
ATOM 4653 O O . LEU A 1 582 ? -19.764 -8.803 28.430 1.00 95.31 582 LEU A O 1
ATOM 4657 N N . ASP A 1 583 ? -19.787 -8.921 30.680 1.00 94.19 583 ASP A N 1
ATOM 4658 C CA . ASP A 1 583 ? -21.121 -8.377 30.915 1.00 94.19 583 ASP A CA 1
ATOM 4659 C C . ASP A 1 583 ? -21.019 -7.118 31.783 1.00 94.19 583 ASP A C 1
ATOM 4661 O O . ASP A 1 583 ? -20.322 -7.111 32.802 1.00 94.19 583 ASP A O 1
ATOM 4665 N N . LYS A 1 584 ? -21.695 -6.041 31.381 1.00 92.56 584 LYS A N 1
ATOM 4666 C CA . LYS A 1 584 ? -21.652 -4.761 32.091 1.00 92.56 584 LYS A CA 1
ATOM 4667 C C . LYS A 1 584 ? -22.621 -4.777 33.265 1.00 92.56 584 LYS A C 1
ATOM 4669 O O . LYS A 1 584 ? -23.823 -4.978 33.100 1.00 92.56 584 LYS A O 1
ATOM 4674 N N . HIS A 1 585 ? -22.094 -4.528 34.455 1.00 89.50 585 HIS A N 1
ATOM 4675 C CA . HIS A 1 585 ? -22.855 -4.370 35.684 1.00 89.50 585 HIS A CA 1
ATOM 4676 C C . HIS A 1 585 ? -22.745 -2.921 36.166 1.00 89.50 585 HIS A C 1
ATOM 4678 O O . HIS A 1 585 ? -21.650 -2.393 36.363 1.00 89.50 585 HIS A O 1
ATOM 4684 N N . GLU A 1 586 ? -23.889 -2.280 36.388 1.00 81.19 586 GLU A N 1
ATOM 4685 C CA . GLU A 1 586 ? -23.965 -0.961 37.015 1.00 81.19 586 GLU A CA 1
ATOM 4686 C C . GLU A 1 586 ? -24.274 -1.126 38.504 1.00 81.19 586 GLU A C 1
ATOM 4688 O O . GLU A 1 586 ? -25.173 -1.878 38.888 1.00 81.19 586 GLU A O 1
ATOM 4693 N N . THR A 1 587 ? -23.510 -0.448 39.364 1.00 66.31 587 THR A N 1
ATOM 4694 C CA . THR A 1 587 ? -23.722 -0.501 40.817 1.00 66.31 587 THR A CA 1
ATOM 4695 C C . THR A 1 587 ? -24.494 0.725 41.295 1.00 66.31 587 THR A C 1
ATOM 4697 O O . THR A 1 587 ? -24.107 1.866 41.054 1.00 66.31 587 THR A O 1
ATOM 4700 N N . THR A 1 588 ? -25.583 0.495 42.030 1.00 56.00 588 THR A N 1
ATOM 4701 C CA . THR A 1 588 ? -26.513 1.542 42.491 1.00 56.00 588 THR A CA 1
ATOM 4702 C C . THR A 1 588 ? -25.938 2.470 43.563 1.00 56.00 588 THR A C 1
ATOM 4704 O O . THR A 1 588 ? -26.537 3.501 43.854 1.00 56.00 588 THR A O 1
ATOM 4707 N N . HIS A 1 589 ? -24.806 2.115 44.178 1.00 51.81 589 HIS A N 1
ATOM 4708 C CA . HIS A 1 589 ? -24.304 2.808 45.364 1.00 51.81 589 HIS A CA 1
ATOM 4709 C C . HIS A 1 589 ? -23.279 3.919 45.097 1.00 51.81 589 HIS A C 1
ATOM 4711 O O . HIS A 1 589 ? -23.069 4.705 46.010 1.00 51.81 589 HIS A O 1
ATOM 4717 N N . ASN A 1 590 ? -22.692 4.031 43.895 1.00 54.62 590 ASN A N 1
ATOM 4718 C CA . ASN A 1 590 ? -21.663 5.047 43.592 1.00 54.62 590 ASN A CA 1
ATOM 4719 C C . ASN A 1 590 ? -21.607 5.506 42.116 1.00 54.62 590 ASN A C 1
ATOM 4721 O O . ASN A 1 590 ? -20.629 6.137 41.724 1.00 54.62 590 ASN A O 1
ATOM 4725 N N . ASN A 1 591 ? -22.600 5.178 41.275 1.00 57.25 591 ASN A N 1
ATOM 4726 C CA . ASN A 1 591 ? -22.507 5.362 39.812 1.00 57.25 591 ASN A CA 1
ATOM 4727 C C . ASN A 1 591 ? -21.258 4.700 39.185 1.00 57.25 591 ASN A C 1
ATOM 4729 O O . ASN A 1 591 ? -20.828 5.065 38.096 1.00 57.25 591 ASN A O 1
ATOM 4733 N N . SER A 1 592 ? -20.665 3.710 39.860 1.00 75.56 592 SER A N 1
ATOM 4734 C CA . SER A 1 592 ? -19.539 2.943 39.337 1.00 75.56 592 SER A CA 1
ATOM 4735 C C . SER A 1 592 ? -20.033 1.804 38.446 1.00 75.56 592 SER A C 1
ATOM 4737 O O . SER A 1 592 ? -20.940 1.050 38.817 1.00 75.56 592 SER A O 1
ATOM 4739 N N . CYS A 1 593 ? -19.417 1.663 37.278 1.00 87.75 593 CYS A N 1
ATOM 4740 C CA . CYS A 1 593 ? -19.646 0.562 36.351 1.00 87.75 593 CYS A CA 1
ATOM 4741 C C . CYS A 1 593 ? -18.493 -0.445 36.405 1.00 87.75 593 CYS A C 1
ATOM 4743 O O . CYS A 1 593 ? -17.339 -0.088 36.656 1.00 87.75 593 CYS A O 1
ATOM 4745 N N . GLN A 1 594 ? -18.809 -1.715 36.161 1.00 90.69 594 GLN A N 1
ATOM 4746 C CA . GLN A 1 594 ? -17.827 -2.792 36.126 1.00 90.69 594 GLN A CA 1
ATOM 4747 C C . GLN A 1 594 ? -18.179 -3.804 35.035 1.00 90.69 594 GLN A C 1
ATOM 4749 O O . GLN A 1 594 ? -19.336 -4.199 34.899 1.00 90.69 594 GLN A O 1
ATOM 4754 N N . TRP A 1 595 ? -17.180 -4.258 34.285 1.00 92.31 595 TRP A N 1
ATOM 4755 C CA . TRP A 1 595 ? -17.319 -5.370 33.345 1.00 92.31 595 TRP A CA 1
ATOM 4756 C C . TRP A 1 595 ? -16.948 -6.671 34.043 1.00 92.31 595 TRP A C 1
ATOM 4758 O O . TRP A 1 595 ? -15.837 -6.813 34.544 1.00 92.31 595 TRP A O 1
ATOM 4768 N N . VAL A 1 596 ? -17.870 -7.626 34.110 1.00 91.25 596 VAL A N 1
ATOM 4769 C CA . VAL A 1 596 ? -17.678 -8.891 34.826 1.00 91.25 596 VAL A CA 1
ATOM 4770 C C . VAL A 1 596 ? -17.586 -10.037 33.828 1.00 91.25 596 VAL A C 1
ATOM 4772 O O . VAL A 1 596 ? -18.389 -10.127 32.901 1.00 91.25 596 VAL A O 1
ATOM 4775 N N . SER A 1 597 ? -16.615 -10.931 34.023 1.00 91.25 597 SER A N 1
ATOM 4776 C CA . SER A 1 597 ? -16.523 -12.162 33.238 1.00 91.25 597 SER A CA 1
ATOM 4777 C C . SER A 1 597 ? -17.718 -13.065 33.532 1.00 91.25 597 SER A C 1
ATOM 4779 O O . SER A 1 597 ? -17.944 -13.473 34.672 1.00 91.25 597 SER A O 1
ATOM 4781 N N . VAL A 1 598 ? -18.480 -13.388 32.490 1.00 92.31 598 VAL A N 1
ATOM 4782 C CA . VAL A 1 598 ? -19.619 -14.308 32.562 1.00 92.31 598 VAL A CA 1
ATOM 4783 C C . VAL A 1 598 ? -19.356 -15.620 31.851 1.00 92.31 598 VAL A C 1
ATOM 4785 O O . VAL A 1 598 ? -20.189 -16.507 31.951 1.00 92.31 598 VAL A O 1
ATOM 4788 N N . GLY A 1 599 ? -18.235 -15.784 31.152 1.00 90.81 599 GLY A N 1
ATOM 4789 C CA . GLY A 1 599 ? -17.925 -17.012 30.429 1.00 90.81 599 GLY A CA 1
ATOM 4790 C C . GLY A 1 599 ? -16.594 -16.942 29.690 1.00 90.81 599 GLY A C 1
ATOM 4791 O O . GLY A 1 599 ? -16.020 -15.867 29.523 1.00 90.81 599 GLY A O 1
ATOM 4792 N N . ILE A 1 600 ? -16.102 -18.099 29.248 1.00 91.19 600 ILE A N 1
ATOM 4793 C CA . ILE A 1 600 ? -14.877 -18.216 28.449 1.00 91.19 600 ILE A CA 1
ATOM 4794 C C . ILE A 1 600 ? -15.167 -19.092 27.234 1.00 91.19 600 ILE A C 1
ATOM 4796 O O . ILE A 1 600 ? -15.634 -20.223 27.379 1.00 91.19 600 ILE A O 1
ATOM 4800 N N . ILE A 1 601 ? -14.843 -18.586 26.049 1.00 92.00 601 ILE A N 1
ATOM 4801 C CA . ILE A 1 601 ? -14.880 -19.328 24.789 1.00 92.00 601 ILE A CA 1
ATOM 4802 C C . ILE A 1 601 ? -13.443 -19.725 24.459 1.00 92.00 601 ILE A C 1
ATOM 4804 O O . ILE A 1 601 ? -12.560 -18.871 24.387 1.00 92.00 601 ILE A O 1
ATOM 4808 N N . ASN A 1 602 ? -13.198 -21.019 24.263 1.00 88.88 602 ASN A N 1
ATOM 4809 C CA . ASN A 1 602 ? -11.891 -21.493 23.812 1.00 88.88 602 ASN A CA 1
ATOM 4810 C C . ASN A 1 602 ? -11.856 -21.469 22.284 1.00 88.88 602 ASN A C 1
ATOM 4812 O O . ASN A 1 602 ? -12.759 -22.005 21.634 1.00 88.88 602 ASN A O 1
ATOM 4816 N N . LEU A 1 603 ? -10.813 -20.858 21.728 1.00 89.12 603 LEU A N 1
ATOM 4817 C CA . LEU A 1 603 ? -10.523 -20.944 20.308 1.00 89.12 603 LEU A CA 1
ATOM 4818 C C . LEU A 1 603 ? -10.133 -22.395 19.951 1.00 89.12 603 LEU A C 1
ATOM 4820 O O . LEU A 1 603 ? -9.522 -23.085 20.773 1.00 89.12 603 LEU A O 1
ATOM 4824 N N . PRO A 1 604 ? -10.494 -22.883 18.752 1.00 85.31 604 PRO A N 1
ATOM 4825 C CA . PRO A 1 604 ? -10.170 -24.235 18.305 1.00 85.31 604 PRO A CA 1
ATOM 4826 C C . PRO A 1 604 ? -8.686 -24.626 18.453 1.00 85.31 604 PRO A C 1
ATOM 4828 O O . PRO A 1 604 ? -7.780 -23.835 18.193 1.00 85.31 604 PRO A O 1
ATOM 4831 N N . PHE A 1 605 ? -8.427 -25.879 18.847 1.00 76.38 605 PHE A N 1
ATOM 4832 C CA . PHE A 1 605 ? -7.071 -26.399 19.107 1.00 76.38 605 PHE A CA 1
ATOM 4833 C C . PHE A 1 605 ? -6.170 -26.482 17.865 1.00 76.38 605 PHE A C 1
ATOM 4835 O O . PHE A 1 605 ? -4.950 -26.593 17.983 1.00 76.38 605 PHE A O 1
ATOM 4842 N N . ASP A 1 606 ? -6.754 -26.476 16.672 1.00 70.44 606 ASP A N 1
ATOM 4843 C CA . ASP A 1 606 ? -6.044 -26.438 15.395 1.00 70.44 606 ASP A CA 1
ATOM 4844 C C . ASP A 1 606 ? -5.416 -25.065 15.103 1.00 70.44 606 ASP A C 1
ATOM 4846 O O . ASP A 1 606 ? -4.503 -24.977 14.278 1.00 70.44 606 ASP A O 1
ATOM 4850 N N . ILE A 1 607 ? -5.811 -24.018 15.835 1.00 83.19 607 ILE A N 1
ATOM 4851 C CA . ILE A 1 607 ? -5.165 -22.705 15.799 1.00 83.19 607 ILE A CA 1
ATOM 4852 C C . ILE A 1 607 ? -3.900 -22.770 16.645 1.00 83.19 607 ILE A C 1
ATOM 4854 O O . ILE A 1 607 ? -3.944 -22.759 17.872 1.00 83.19 607 ILE A O 1
ATOM 4858 N N . LYS A 1 608 ? -2.745 -22.835 15.984 1.00 81.38 608 LYS A N 1
ATOM 4859 C CA . LYS A 1 608 ? -1.425 -22.963 16.622 1.00 81.38 608 LYS A CA 1
ATOM 4860 C C . LYS A 1 608 ? -0.716 -21.616 16.781 1.00 81.38 608 LYS A C 1
ATOM 4862 O O . LYS A 1 608 ? 0.484 -21.507 16.514 1.00 81.38 608 LYS A O 1
ATOM 4867 N N . PHE A 1 609 ? -1.468 -20.589 17.162 1.00 87.00 609 PHE A N 1
ATOM 4868 C CA . PHE A 1 609 ? -0.920 -19.258 17.405 1.00 87.00 609 PHE A CA 1
ATOM 4869 C C . PHE A 1 609 ? -0.126 -19.233 18.715 1.00 87.00 609 PHE A C 1
ATOM 4871 O O . PHE A 1 609 ? -0.439 -19.958 19.670 1.00 87.00 609 PHE A O 1
ATOM 4878 N N . ARG A 1 610 ? 0.961 -18.460 18.720 1.00 80.56 610 ARG A N 1
ATOM 4879 C CA . ARG A 1 610 ? 1.820 -18.266 19.895 1.00 80.56 610 ARG A CA 1
ATOM 4880 C C . ARG A 1 610 ? 1.354 -17.082 20.738 1.00 80.56 610 ARG A C 1
ATOM 4882 O O . ARG A 1 610 ? 1.389 -17.182 21.960 1.00 80.56 610 ARG A O 1
ATOM 4889 N N . ASP A 1 611 ? 0.878 -16.046 20.069 1.00 83.25 611 ASP A N 1
ATOM 4890 C CA . ASP A 1 611 ? 0.403 -14.768 20.587 1.00 83.25 611 ASP A CA 1
ATOM 4891 C C . ASP A 1 611 ? -0.819 -14.326 19.771 1.00 83.25 611 ASP A C 1
ATOM 4893 O O . ASP A 1 611 ? -0.822 -14.385 18.543 1.00 83.25 611 ASP A O 1
ATOM 4897 N N . TYR A 1 612 ? -1.902 -13.964 20.435 1.00 90.56 612 TYR A N 1
ATOM 4898 C CA . TYR A 1 612 ? -3.087 -13.451 19.752 1.00 90.56 612 TYR A CA 1
ATOM 4899 C C . TYR A 1 612 ? -3.061 -11.948 19.851 1.00 90.56 612 TYR A C 1
ATOM 4901 O O . TYR A 1 612 ? -2.760 -11.455 20.925 1.00 90.56 612 TYR A O 1
ATOM 4909 N N . SER A 1 613 ? -3.397 -11.261 18.769 1.00 92.56 613 SER A N 1
ATOM 4910 C CA . SER A 1 613 ? -3.182 -9.817 18.698 1.00 92.56 613 SER A CA 1
ATOM 4911 C C . SER A 1 613 ? -4.416 -9.003 18.353 1.00 92.56 613 SER A C 1
ATOM 4913 O O . SER A 1 613 ? -4.449 -7.825 18.624 1.00 92.56 613 SER A O 1
ATOM 4915 N N . ALA A 1 614 ? -5.439 -9.591 17.729 1.00 95.75 614 ALA A N 1
ATOM 4916 C CA . ALA A 1 614 ? -6.664 -8.858 17.426 1.00 95.75 614 ALA A CA 1
ATOM 4917 C C . ALA A 1 614 ? -7.833 -9.800 17.154 1.00 95.75 614 ALA A C 1
ATOM 4919 O O . ALA A 1 614 ? -7.654 -10.968 16.788 1.00 95.75 614 ALA A O 1
ATOM 4920 N N . ILE A 1 615 ? -9.045 -9.267 17.287 1.00 96.94 615 ILE A N 1
ATOM 4921 C CA . ILE A 1 615 ? -10.306 -9.942 16.988 1.00 96.94 615 ILE A CA 1
ATOM 4922 C C . ILE A 1 615 ? -11.232 -8.999 16.222 1.00 96.94 615 ILE A C 1
ATOM 4924 O O . ILE A 1 615 ? -11.285 -7.813 16.521 1.00 96.94 615 ILE A O 1
ATOM 4928 N N . SER A 1 616 ? -11.990 -9.534 15.264 1.00 97.00 616 SER A N 1
ATOM 4929 C CA . SER A 1 616 ? -13.123 -8.822 14.674 1.00 97.00 616 SER A CA 1
ATOM 4930 C C . SER A 1 616 ? -14.249 -9.763 14.264 1.00 97.00 616 SER A C 1
ATOM 4932 O O . SER A 1 616 ? -13.989 -10.867 13.776 1.00 97.00 616 SER A O 1
ATOM 4934 N N . ALA A 1 617 ? -15.501 -9.335 14.413 1.00 94.81 617 ALA A N 1
ATOM 4935 C CA . ALA A 1 617 ? -16.678 -10.076 13.978 1.00 94.81 617 ALA A CA 1
ATOM 4936 C C . ALA A 1 617 ? -17.436 -9.378 12.839 1.00 94.81 617 ALA A C 1
ATOM 4938 O O . ALA A 1 617 ? -17.571 -8.160 12.789 1.00 94.81 617 ALA A O 1
ATOM 4939 N N . TYR A 1 618 ? -17.994 -10.179 11.930 1.00 92.06 618 TYR A N 1
ATOM 4940 C CA . TYR A 1 618 ? -18.841 -9.710 10.837 1.00 92.06 618 TYR A CA 1
ATOM 4941 C C . TYR A 1 618 ? -20.061 -10.603 10.673 1.00 92.06 618 TYR A C 1
ATOM 4943 O O . TYR A 1 618 ? -19.953 -11.808 10.428 1.00 92.06 618 TYR A O 1
ATOM 4951 N N . LYS A 1 619 ? -21.250 -10.012 10.795 1.00 88.75 619 LYS A N 1
ATOM 4952 C CA . LYS A 1 619 ? -22.513 -10.724 10.614 1.00 88.75 619 LYS A CA 1
ATOM 4953 C C . LYS A 1 619 ? -22.946 -10.674 9.152 1.00 88.75 619 LYS A C 1
ATOM 4955 O O . LYS A 1 619 ? -23.282 -9.614 8.635 1.00 88.75 619 LYS A O 1
ATOM 4960 N N . GLN A 1 620 ? -23.021 -11.841 8.520 1.00 82.75 620 GLN A N 1
ATOM 4961 C CA . GLN A 1 620 ? -23.564 -12.026 7.178 1.00 82.75 620 GLN A CA 1
ATOM 4962 C C . GLN A 1 620 ? -24.776 -12.959 7.262 1.00 82.75 620 GLN A C 1
ATOM 4964 O O . GLN A 1 620 ? -24.656 -14.134 7.619 1.00 82.75 620 GLN A O 1
ATOM 4969 N N . ASN A 1 621 ? -25.960 -12.468 6.896 1.00 82.56 621 ASN A N 1
ATOM 4970 C CA . ASN A 1 621 ? -27.207 -13.231 7.000 1.00 82.56 621 ASN A CA 1
ATOM 4971 C C . ASN A 1 621 ? -27.412 -13.792 8.428 1.00 82.56 621 ASN A C 1
ATOM 4973 O O . ASN A 1 621 ? -27.578 -13.037 9.387 1.00 82.56 621 ASN A O 1
ATOM 4977 N N . THR A 1 622 ? -27.408 -15.119 8.570 1.00 81.88 622 THR A N 1
ATOM 4978 C CA . THR A 1 622 ? -27.596 -15.840 9.837 1.00 81.88 622 THR A CA 1
ATOM 4979 C C . THR A 1 622 ? -26.291 -16.220 10.531 1.00 81.88 622 THR A C 1
ATOM 4981 O O . THR A 1 622 ? -26.341 -16.744 11.640 1.00 81.88 622 THR A O 1
ATOM 4984 N N . SER A 1 623 ? -25.139 -16.002 9.896 1.00 86.25 623 SER A N 1
ATOM 4985 C CA . SER A 1 623 ? -23.836 -16.438 10.398 1.00 86.25 623 SER A CA 1
ATOM 4986 C C . SER A 1 623 ? -22.983 -15.238 10.787 1.00 86.25 623 SER A C 1
ATOM 4988 O O . SER A 1 623 ? -22.894 -14.262 10.045 1.00 86.25 623 SER A O 1
ATOM 4990 N N . THR A 1 624 ? -22.324 -15.327 11.938 1.00 92.62 624 THR A N 1
ATOM 4991 C CA . THR A 1 624 ? -21.328 -14.341 12.356 1.00 92.62 624 THR A CA 1
ATOM 4992 C C . THR A 1 624 ? -19.946 -14.943 12.166 1.00 92.62 624 THR A C 1
ATOM 4994 O O . THR A 1 624 ? -19.601 -15.930 12.816 1.00 92.62 624 THR A O 1
ATOM 4997 N N . TYR A 1 625 ? -19.171 -14.376 11.249 1.00 92.62 625 TYR A N 1
ATOM 4998 C CA . TYR A 1 625 ? -17.774 -14.734 11.045 1.00 92.62 625 TYR A CA 1
ATOM 4999 C C . TYR A 1 625 ? -16.912 -14.001 12.057 1.00 92.62 625 TYR A C 1
ATOM 5001 O O . TYR A 1 625 ? -17.215 -12.871 12.428 1.00 92.62 625 TYR A O 1
ATOM 5009 N N . ILE A 1 626 ? -15.839 -14.646 12.489 1.00 94.31 626 ILE A N 1
ATOM 5010 C CA . ILE A 1 626 ? -14.863 -14.071 13.408 1.00 94.31 626 ILE A CA 1
ATOM 5011 C C . ILE A 1 626 ? -13.479 -14.196 12.784 1.00 94.31 626 ILE A C 1
ATOM 5013 O O . ILE A 1 626 ? -13.142 -15.252 12.252 1.00 94.31 626 ILE A O 1
ATOM 5017 N N . ALA A 1 627 ? -12.703 -13.122 12.817 1.00 95.50 627 ALA A N 1
ATOM 5018 C CA . ALA A 1 627 ? -11.298 -13.098 12.453 1.00 95.50 627 ALA A CA 1
ATOM 5019 C C . ALA A 1 627 ? -10.480 -12.922 13.728 1.00 95.50 627 ALA A C 1
ATOM 5021 O O . ALA A 1 627 ? -10.829 -12.093 14.563 1.00 95.50 627 ALA A O 1
ATOM 5022 N N . VAL A 1 628 ? -9.416 -13.704 13.881 1.00 95.50 628 VAL A N 1
ATOM 5023 C CA . VAL A 1 628 ? -8.452 -13.566 14.977 1.00 95.50 628 VAL A CA 1
ATOM 5024 C C . VAL A 1 628 ? -7.049 -13.594 14.393 1.00 95.50 628 VAL A C 1
ATOM 5026 O O . VAL A 1 628 ? -6.744 -14.480 13.594 1.00 95.50 628 VAL A O 1
ATOM 5029 N N . THR A 1 629 ? -6.194 -12.652 14.769 1.00 95.44 629 THR A N 1
ATOM 5030 C CA . THR A 1 629 ? -4.822 -12.544 14.249 1.00 95.44 629 THR A CA 1
ATOM 5031 C C . THR A 1 629 ? -3.785 -13.020 15.258 1.00 95.44 629 THR A C 1
ATOM 5033 O O . THR A 1 629 ? -4.061 -13.146 16.452 1.00 95.44 629 THR A O 1
ATOM 5036 N N . SER A 1 630 ? -2.586 -13.312 14.755 1.00 91.88 630 SER A N 1
ATOM 5037 C CA . SER A 1 630 ? -1.400 -13.550 15.575 1.00 91.88 630 SER A CA 1
ATOM 5038 C C . SER A 1 630 ? -0.198 -12.796 15.030 1.00 91.88 630 SER A C 1
ATOM 5040 O O . SER A 1 630 ? 0.172 -12.969 13.858 1.00 91.88 630 SER A O 1
ATOM 5042 N N . GLN A 1 631 ? 0.425 -12.011 15.908 1.00 85.81 631 GLN A N 1
ATOM 5043 C CA . GLN A 1 631 ? 1.595 -11.181 15.634 1.00 85.81 631 GLN A CA 1
ATOM 5044 C C . GLN A 1 631 ? 2.819 -12.043 15.283 1.00 85.81 631 GLN A C 1
ATOM 5046 O O . GLN A 1 631 ? 3.379 -11.907 14.190 1.00 85.81 631 GLN A O 1
ATOM 5051 N N . VAL A 1 632 ? 3.204 -13.003 16.128 1.00 83.56 632 VAL A N 1
ATOM 5052 C CA . VAL A 1 632 ? 4.345 -13.893 15.891 1.00 83.56 632 VAL A CA 1
ATOM 5053 C C . VAL A 1 632 ? 4.035 -14.829 14.745 1.00 83.56 632 VAL A C 1
ATOM 5055 O O . VAL A 1 632 ? 4.922 -15.072 13.930 1.00 83.56 632 VAL A O 1
ATOM 5058 N N . ASN A 1 633 ? 2.835 -15.394 14.622 1.00 87.25 633 ASN A N 1
ATOM 5059 C CA . ASN A 1 633 ? 2.593 -16.331 13.528 1.00 87.25 633 ASN A CA 1
ATOM 5060 C C . ASN A 1 633 ? 2.485 -15.637 12.164 1.00 87.25 633 ASN A C 1
ATOM 5062 O O . ASN A 1 633 ? 2.849 -16.280 11.175 1.00 87.25 633 ASN A O 1
ATOM 5066 N N . SER A 1 634 ? 2.091 -14.359 12.091 1.00 90.88 634 SER A N 1
ATOM 5067 C CA . SER A 1 634 ? 1.793 -13.647 10.837 1.00 90.88 634 SER A CA 1
ATOM 5068 C C . SER A 1 634 ? 0.687 -14.370 10.051 1.00 90.88 634 SER A C 1
ATOM 5070 O O . SER A 1 634 ? 0.855 -14.838 8.915 1.00 90.88 634 SER A O 1
ATOM 5072 N N . GLN A 1 635 ? -0.426 -14.598 10.750 1.00 92.62 635 GLN A N 1
ATOM 5073 C CA . GLN A 1 635 ? -1.557 -15.409 10.304 1.00 92.62 635 GLN A CA 1
ATOM 5074 C C . GLN A 1 635 ? -2.878 -14.835 10.825 1.00 92.62 635 GLN A C 1
ATOM 5076 O O . GLN A 1 635 ? -2.919 -14.185 11.868 1.00 92.62 635 GLN A O 1
ATOM 5081 N N . VAL A 1 636 ? -3.960 -15.140 10.111 1.00 94.19 636 VAL A N 1
ATOM 5082 C CA . VAL A 1 636 ? -5.341 -14.829 10.486 1.00 94.19 636 VAL A CA 1
ATOM 5083 C C . VAL A 1 636 ? -6.141 -16.122 10.508 1.00 94.19 636 VAL A C 1
ATOM 5085 O O . VAL A 1 636 ? -6.151 -16.871 9.533 1.00 94.19 636 VAL A O 1
ATOM 5088 N N . TRP A 1 637 ? -6.820 -16.407 11.609 1.00 93.38 637 TRP A N 1
ATOM 5089 C CA . TRP A 1 637 ? -7.805 -17.474 11.685 1.00 93.38 637 TRP A CA 1
ATOM 5090 C C . TRP A 1 637 ? -9.203 -16.910 11.455 1.00 93.38 637 TRP A C 1
ATOM 5092 O O . TRP A 1 637 ? -9.574 -15.914 12.068 1.00 93.38 637 TRP A O 1
ATOM 5102 N N . ILE A 1 638 ? -9.976 -17.576 10.597 1.00 92.81 638 ILE A N 1
ATOM 5103 C CA . ILE A 1 638 ? -11.381 -17.266 10.336 1.00 92.81 638 ILE A CA 1
ATOM 5104 C C . ILE A 1 638 ? -12.255 -18.397 10.875 1.00 92.81 638 ILE A C 1
ATOM 5106 O O . ILE A 1 638 ? -12.082 -19.560 10.497 1.00 92.81 638 ILE A O 1
ATOM 5110 N N . GLY A 1 639 ? -13.217 -18.048 11.724 1.00 91.25 639 GLY A N 1
ATOM 5111 C CA . GLY A 1 639 ? -14.183 -18.950 12.345 1.00 91.25 639 GLY A CA 1
ATOM 5112 C C . GLY A 1 639 ? -15.629 -18.500 12.158 1.00 91.25 639 GLY A C 1
ATOM 5113 O O . GLY A 1 639 ? -15.896 -17.447 11.579 1.00 91.25 639 GLY A O 1
ATOM 5114 N N . ILE A 1 640 ? -16.567 -19.278 12.701 1.00 92.12 640 ILE A N 1
ATOM 5115 C CA . ILE A 1 640 ? -17.966 -18.865 12.870 1.00 92.12 640 ILE A CA 1
ATOM 5116 C C . ILE A 1 640 ? -18.306 -18.902 14.356 1.00 92.12 640 ILE A C 1
ATOM 5118 O O . ILE A 1 640 ? -17.980 -19.870 15.044 1.00 92.12 640 ILE A O 1
ATOM 5122 N N . ILE A 1 641 ? -18.985 -17.867 14.842 1.00 93.19 641 ILE A N 1
ATOM 5123 C CA . ILE A 1 641 ? -19.503 -17.784 16.206 1.00 93.19 641 ILE A CA 1
ATOM 5124 C C . ILE A 1 641 ? -21.037 -17.809 16.192 1.00 93.19 641 ILE A C 1
ATOM 5126 O O . ILE A 1 641 ? -21.683 -17.118 15.406 1.00 93.19 641 ILE A O 1
ATOM 5130 N N . GLU A 1 642 ? -21.624 -18.636 17.054 1.00 93.31 642 GLU A N 1
ATOM 5131 C CA . GLU A 1 642 ? -23.072 -18.820 17.190 1.00 93.31 642 GLU A CA 1
ATOM 5132 C C . GLU A 1 642 ? -23.540 -18.495 18.608 1.00 93.31 642 GLU A C 1
ATOM 5134 O O . GLU A 1 642 ? -22.845 -18.793 19.578 1.00 93.31 642 GLU A O 1
ATOM 5139 N N . GLU A 1 643 ? -24.754 -17.963 18.730 1.00 94.06 643 GLU A N 1
ATOM 5140 C CA . GLU A 1 643 ? -25.429 -17.746 20.014 1.00 94.06 643 GLU A CA 1
ATOM 5141 C C . GLU A 1 643 ? -25.978 -19.053 20.601 1.00 94.06 643 GLU A C 1
ATOM 5143 O O . GLU A 1 643 ? -26.649 -19.832 19.917 1.00 94.06 643 GLU A O 1
ATOM 5148 N N . ILE A 1 644 ? -25.759 -19.264 21.899 1.00 93.56 644 ILE A N 1
ATOM 5149 C CA . ILE A 1 644 ? -26.277 -20.400 22.666 1.00 93.56 644 ILE A CA 1
ATOM 5150 C C . ILE A 1 644 ? -26.941 -19.933 23.961 1.00 93.56 644 ILE A C 1
ATOM 5152 O O . ILE A 1 644 ? -26.541 -18.956 24.579 1.00 93.56 644 ILE A O 1
ATOM 5156 N N . ASP A 1 645 ? -27.953 -20.667 24.422 1.00 88.94 645 ASP A N 1
ATOM 5157 C CA . ASP A 1 645 ? -28.752 -20.228 25.576 1.00 88.94 645 ASP A CA 1
ATOM 5158 C C . ASP A 1 645 ? -28.013 -20.399 26.923 1.00 88.94 645 ASP A C 1
ATOM 5160 O O . ASP A 1 645 ? -28.371 -19.767 27.920 1.00 88.94 645 ASP A O 1
ATOM 5164 N N . GLN A 1 646 ? -26.974 -21.242 26.956 1.00 87.62 646 GLN A N 1
ATOM 5165 C CA . GLN A 1 646 ? -26.156 -21.530 28.138 1.00 87.62 646 GLN A CA 1
ATOM 5166 C C . GLN A 1 646 ? -24.822 -20.781 28.095 1.00 87.62 646 GLN A C 1
ATOM 5168 O O . GLN A 1 646 ? -24.277 -20.533 27.025 1.00 87.62 646 GLN A O 1
ATOM 5173 N N . ASN A 1 647 ? -24.270 -20.478 29.271 1.00 83.69 647 ASN A N 1
ATOM 5174 C CA . ASN A 1 647 ? -22.916 -19.945 29.444 1.00 83.69 647 ASN A CA 1
ATOM 5175 C C . ASN A 1 647 ? -21.890 -20.788 28.644 1.00 83.69 647 ASN A C 1
ATOM 5177 O O . ASN A 1 647 ? -21.922 -22.015 28.781 1.00 83.69 647 ASN A O 1
ATOM 5181 N N . PRO A 1 648 ? -21.018 -20.184 27.806 1.00 89.81 648 PRO A N 1
ATOM 5182 C CA . PRO A 1 648 ? -20.646 -18.759 27.747 1.00 89.81 648 PRO A CA 1
ATOM 5183 C C . PRO A 1 648 ? -21.465 -17.888 26.777 1.00 89.81 648 PRO A C 1
ATOM 5185 O O . PRO A 1 648 ? -20.997 -16.840 26.352 1.00 89.81 648 PRO A O 1
ATOM 5188 N N . TYR A 1 649 ? -22.691 -18.294 26.437 1.00 93.50 649 TYR A N 1
ATOM 5189 C CA . TYR A 1 649 ? -23.643 -17.611 25.542 1.00 93.50 649 TYR A CA 1
ATOM 5190 C C . TYR A 1 649 ? -23.260 -17.565 24.065 1.00 93.50 649 TYR A C 1
ATOM 5192 O O . TYR A 1 649 ? -24.109 -17.333 23.208 1.00 93.50 649 TYR A O 1
ATOM 5200 N N . PHE A 1 650 ? -22.008 -17.867 23.751 1.00 94.75 650 PHE A N 1
ATOM 5201 C CA . PHE A 1 650 ? -21.533 -18.010 22.390 1.00 94.75 650 PHE A CA 1
ATOM 5202 C C . PHE A 1 650 ? -20.678 -19.267 22.260 1.00 94.75 650 PHE A C 1
ATOM 5204 O O . PHE A 1 650 ? -20.010 -19.684 23.206 1.00 94.75 650 PHE A O 1
ATOM 5211 N N . ARG A 1 651 ? -20.672 -19.883 21.082 1.00 92.75 651 ARG A N 1
ATOM 5212 C CA . ARG A 1 651 ? -19.773 -20.998 20.766 1.00 92.75 651 ARG A CA 1
ATOM 5213 C C . ARG A 1 651 ? -19.143 -20.806 19.402 1.00 92.75 651 ARG A C 1
ATOM 5215 O O . ARG A 1 651 ? -19.778 -20.278 18.494 1.00 92.75 651 ARG A O 1
ATOM 5222 N N . ILE A 1 652 ? -17.924 -21.301 19.251 1.00 91.12 652 ILE A N 1
ATOM 5223 C CA . ILE A 1 652 ? -17.272 -21.376 17.948 1.00 91.12 652 ILE A CA 1
ATOM 5224 C C . ILE A 1 652 ? -17.698 -22.666 17.256 1.00 91.12 652 ILE A C 1
ATOM 5226 O O . ILE A 1 652 ? -17.763 -23.730 17.874 1.00 91.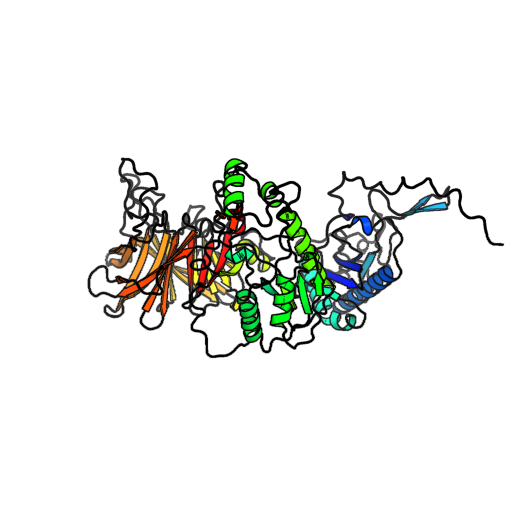12 652 ILE A O 1
ATOM 5230 N N . THR A 1 653 ? -17.985 -22.558 15.966 1.00 85.25 653 THR A N 1
ATOM 5231 C CA . THR A 1 653 ? -18.291 -23.681 15.083 1.00 85.25 653 THR A CA 1
ATOM 5232 C C . THR A 1 653 ? -17.364 -23.666 13.872 1.00 85.25 653 THR A C 1
ATOM 5234 O O . THR A 1 653 ? -16.785 -22.636 13.515 1.00 85.25 653 THR A O 1
ATOM 5237 N N . SER A 1 654 ? -17.190 -24.833 13.256 1.00 68.69 654 SER A N 1
ATOM 5238 C CA . SER A 1 654 ? -16.420 -24.995 12.027 1.00 68.69 654 SER A CA 1
ATOM 5239 C C . SER A 1 654 ? -17.342 -25.068 10.811 1.00 68.69 654 SER A C 1
ATOM 5241 O O . SER A 1 654 ? -18.473 -25.548 10.880 1.00 68.69 654 SER A O 1
ATOM 5243 N N . SER A 1 655 ? -16.843 -24.602 9.670 1.00 64.88 655 SER A N 1
ATOM 5244 C CA . SER A 1 655 ? -17.481 -24.787 8.365 1.00 64.88 655 SER A CA 1
ATOM 5245 C C . SER A 1 655 ? -16.415 -24.942 7.283 1.00 64.88 655 SER A C 1
ATOM 5247 O O . SER A 1 655 ? -15.230 -24.736 7.529 1.00 64.88 655 SER A O 1
ATOM 5249 N N . ASN A 1 656 ? -16.817 -25.229 6.046 1.00 57.06 656 ASN A N 1
ATOM 5250 C CA . ASN A 1 656 ? -15.873 -25.274 4.923 1.00 57.06 656 ASN A CA 1
ATOM 5251 C C . ASN A 1 656 ? -15.183 -23.917 4.660 1.00 57.06 656 ASN A C 1
ATOM 5253 O O . ASN A 1 656 ? -14.172 -23.881 3.966 1.00 57.06 656 ASN A O 1
ATOM 5257 N N . LYS A 1 657 ? -15.723 -22.810 5.198 1.00 60.78 657 LYS A N 1
ATOM 5258 C CA . LYS A 1 657 ? -15.170 -21.452 5.070 1.00 60.78 657 LYS A CA 1
ATOM 5259 C C . LYS A 1 657 ? -14.198 -21.075 6.199 1.00 60.78 657 LYS A C 1
ATOM 5261 O O . LYS A 1 657 ? -13.545 -20.038 6.105 1.00 60.78 657 LYS A O 1
ATOM 5266 N N . THR A 1 658 ? -14.107 -21.879 7.263 1.00 76.12 658 THR A N 1
ATOM 5267 C CA . THR A 1 658 ? -13.215 -21.612 8.403 1.00 76.12 658 THR A CA 1
ATOM 5268 C C . THR A 1 658 ? -11.813 -22.147 8.149 1.00 76.12 658 THR A C 1
ATOM 5270 O O . THR A 1 658 ? -11.660 -23.207 7.544 1.00 76.12 658 THR A O 1
ATOM 5273 N N . GLY A 1 659 ? -10.788 -21.452 8.632 1.00 86.19 659 GLY A N 1
ATOM 5274 C CA . GLY A 1 659 ? -9.407 -21.894 8.466 1.00 86.19 659 GLY A CA 1
ATOM 5275 C C . GLY A 1 659 ? -8.380 -20.849 8.870 1.00 86.19 659 GLY A C 1
ATOM 5276 O O . GLY A 1 659 ? -8.716 -19.706 9.171 1.00 86.19 659 GLY A O 1
ATOM 5277 N N . VAL A 1 660 ? -7.115 -21.263 8.874 1.00 88.81 660 VAL A N 1
ATOM 5278 C CA . VAL A 1 660 ? -5.969 -20.379 9.101 1.00 88.81 660 VAL A CA 1
ATOM 5279 C C . VAL A 1 660 ? -5.413 -19.935 7.751 1.00 88.81 660 VAL A C 1
ATOM 5281 O O . VAL A 1 660 ? -5.081 -20.763 6.903 1.00 88.81 660 VAL A O 1
ATOM 5284 N N . TYR A 1 661 ? -5.292 -18.626 7.577 1.00 89.69 661 TYR A N 1
ATOM 5285 C CA . TYR A 1 661 ? -4.724 -17.967 6.413 1.00 89.69 661 TYR A CA 1
ATOM 5286 C C . TYR A 1 661 ? -3.405 -17.305 6.806 1.00 89.69 661 TYR A C 1
ATOM 5288 O O . TYR A 1 661 ? -3.279 -16.692 7.863 1.00 89.69 661 TYR A O 1
ATOM 5296 N N . ASN A 1 662 ? -2.400 -17.435 5.954 1.00 89.69 662 ASN A N 1
ATOM 5297 C CA . ASN A 1 662 ? -1.131 -16.743 6.090 1.00 89.69 662 ASN A CA 1
ATOM 5298 C C . ASN A 1 662 ? -1.262 -15.323 5.558 1.00 89.69 662 ASN A C 1
ATOM 5300 O O . ASN A 1 662 ? -1.902 -15.102 4.529 1.00 89.69 662 ASN A O 1
ATOM 5304 N N . LEU A 1 663 ? -0.591 -14.380 6.205 1.00 91.00 663 LEU A N 1
ATOM 5305 C CA . LEU A 1 663 ? -0.251 -13.129 5.536 1.00 91.00 663 LEU A CA 1
ATOM 5306 C C . LEU A 1 663 ? 0.769 -13.408 4.426 1.00 91.00 663 LEU A C 1
ATOM 5308 O O . LEU A 1 663 ? 1.443 -14.450 4.481 1.00 91.00 663 LEU A O 1
ATOM 5312 N N . PRO A 1 664 ? 0.874 -12.538 3.403 1.00 87.12 664 PRO A N 1
ATOM 5313 C CA . PRO A 1 664 ? 1.874 -12.717 2.367 1.00 87.12 664 PRO A CA 1
ATOM 5314 C C . PRO A 1 664 ? 3.272 -12.875 2.965 1.00 87.12 664 PRO A C 1
ATOM 5316 O O . PRO A 1 664 ? 3.642 -12.266 3.970 1.00 87.12 664 PRO A O 1
ATOM 5319 N N . ARG A 1 665 ? 4.026 -13.780 2.353 1.00 82.12 665 ARG A N 1
ATOM 5320 C CA . ARG A 1 665 ? 5.385 -14.134 2.745 1.00 82.12 665 ARG A CA 1
ATOM 5321 C C . ARG A 1 665 ? 6.256 -14.057 1.518 1.00 82.12 665 ARG A C 1
ATOM 5323 O O . ARG A 1 665 ? 5.871 -14.572 0.463 1.00 82.12 665 ARG A O 1
ATOM 5330 N N . THR A 1 666 ? 7.441 -13.502 1.699 1.00 67.94 666 THR A N 1
ATOM 5331 C CA . THR A 1 666 ? 8.439 -13.436 0.641 1.00 67.94 666 THR A CA 1
ATOM 5332 C C . THR A 1 666 ? 9.374 -14.619 0.724 1.00 67.94 666 THR A C 1
ATOM 5334 O O . THR A 1 666 ? 9.727 -15.099 1.804 1.00 67.94 666 THR A O 1
ATOM 5337 N N . ILE A 1 667 ? 9.757 -15.108 -0.451 1.00 61.47 667 ILE A N 1
ATOM 5338 C CA . ILE A 1 667 ? 10.788 -16.121 -0.565 1.00 61.47 667 ILE A CA 1
ATOM 5339 C C . ILE A 1 667 ? 12.139 -15.462 -0.316 1.00 61.47 667 ILE A C 1
ATOM 5341 O O . ILE A 1 667 ? 12.690 -14.757 -1.157 1.00 61.47 667 ILE A O 1
ATOM 5345 N N . VAL A 1 668 ? 12.693 -15.761 0.846 1.00 53.94 668 VAL A N 1
ATOM 5346 C CA . VAL A 1 668 ? 14.094 -15.543 1.173 1.00 53.94 668 VAL A CA 1
ATOM 5347 C C . VAL A 1 668 ? 14.825 -16.853 0.878 1.00 53.94 668 VAL A C 1
ATOM 5349 O O . VAL A 1 668 ? 14.282 -17.943 1.057 1.00 53.94 668 VAL A O 1
ATOM 5352 N N . ASN A 1 669 ? 16.041 -16.789 0.349 1.00 50.19 669 ASN A N 1
ATOM 5353 C CA . ASN A 1 669 ? 16.862 -17.975 0.073 1.00 50.19 669 ASN A CA 1
ATOM 5354 C C . ASN A 1 669 ? 16.229 -19.037 -0.847 1.00 50.19 669 ASN A C 1
ATOM 5356 O O . ASN A 1 669 ? 16.361 -20.240 -0.619 1.00 50.19 669 ASN A O 1
ATOM 5360 N N . GLY A 1 670 ? 15.499 -18.617 -1.883 1.00 49.44 670 GLY A N 1
ATOM 5361 C CA . GLY A 1 670 ? 14.991 -19.535 -2.909 1.00 49.44 670 GLY A CA 1
ATOM 5362 C C . GLY A 1 670 ? 13.950 -20.560 -2.433 1.00 49.44 670 GLY A C 1
ATOM 5363 O O . GLY A 1 670 ? 13.558 -21.405 -3.231 1.00 49.44 670 GLY A O 1
ATOM 5364 N N . SER A 1 671 ? 13.499 -20.511 -1.167 1.00 46.62 671 SER A N 1
ATOM 5365 C CA . SER A 1 671 ? 12.322 -21.259 -0.669 1.00 46.62 671 SER A CA 1
ATOM 5366 C C . SER A 1 671 ? 11.886 -20.960 0.784 1.00 46.62 671 SER A C 1
ATOM 5368 O O . SER A 1 671 ? 10.879 -21.522 1.228 1.00 46.62 671 SER A O 1
ATOM 5370 N N . MET A 1 672 ? 12.605 -20.143 1.568 1.00 51.44 672 MET A N 1
ATOM 5371 C CA . MET A 1 672 ? 12.174 -19.810 2.931 1.00 51.44 672 MET A CA 1
ATOM 5372 C C . MET A 1 672 ? 11.083 -18.746 2.880 1.00 51.44 672 MET A C 1
ATOM 5374 O O . MET A 1 672 ? 11.318 -17.613 2.484 1.00 51.44 672 MET A O 1
ATOM 5378 N N . CYS A 1 673 ? 9.881 -19.125 3.302 1.00 67.62 673 CYS A N 1
ATOM 5379 C CA . CYS A 1 673 ? 8.717 -18.251 3.407 1.00 67.62 673 CYS A CA 1
ATOM 5380 C C . CYS A 1 673 ? 8.836 -17.294 4.596 1.00 67.62 673 CYS A C 1
ATOM 5382 O O . CYS A 1 673 ? 8.165 -17.473 5.623 1.00 67.62 673 CYS A O 1
ATOM 5384 N N . ALA A 1 674 ? 9.721 -16.309 4.462 1.00 74.44 674 ALA A N 1
ATOM 5385 C CA . ALA A 1 674 ? 9.974 -15.311 5.483 1.00 74.44 674 ALA A CA 1
ATOM 5386 C C . ALA A 1 674 ? 8.744 -14.420 5.682 1.00 74.44 674 ALA A C 1
ATOM 5388 O O . ALA A 1 674 ? 7.978 -14.152 4.752 1.00 74.44 674 ALA A O 1
ATOM 5389 N N . LYS A 1 675 ? 8.535 -13.999 6.929 1.00 82.56 675 LYS A N 1
ATOM 5390 C CA . LYS A 1 675 ? 7.447 -13.087 7.287 1.00 82.56 675 LYS A CA 1
ATOM 5391 C C . LYS A 1 675 ? 7.801 -11.688 6.799 1.00 82.56 675 LYS A C 1
ATOM 5393 O O . LYS A 1 675 ? 8.917 -11.232 7.026 1.00 82.56 675 LYS A O 1
ATOM 5398 N N . GLU A 1 676 ? 6.842 -11.035 6.161 1.00 83.44 676 GLU A N 1
ATOM 5399 C CA . GLU A 1 676 ? 6.914 -9.602 5.858 1.00 83.44 676 GLU A CA 1
ATOM 5400 C C . GLU A 1 676 ? 6.069 -8.793 6.837 1.00 83.44 676 GLU A C 1
ATOM 5402 O O . GLU A 1 676 ? 6.472 -7.726 7.270 1.00 83.44 676 GLU A O 1
ATOM 5407 N N . TYR A 1 677 ? 4.912 -9.333 7.215 1.00 89.19 677 TYR A N 1
ATOM 5408 C CA . TYR A 1 677 ? 3.984 -8.706 8.146 1.00 89.19 677 TYR A CA 1
ATOM 5409 C C . TYR A 1 677 ? 4.300 -9.175 9.556 1.00 89.19 677 TYR A C 1
ATOM 5411 O O . TYR A 1 677 ? 4.012 -10.320 9.920 1.00 89.19 677 TYR A O 1
ATOM 5419 N N . CYS A 1 678 ? 4.926 -8.302 10.324 1.00 83.31 678 CYS A N 1
ATOM 5420 C CA . CYS A 1 678 ? 5.304 -8.539 11.708 1.00 83.31 678 CYS A CA 1
ATOM 5421 C C . CYS A 1 678 ? 4.519 -7.546 12.561 1.00 83.31 678 CYS A C 1
ATOM 5423 O O . CYS A 1 678 ? 4.256 -6.447 12.087 1.00 83.31 678 CYS A O 1
ATOM 5425 N N . ASN A 1 679 ? 4.120 -7.938 13.771 1.00 87.06 679 ASN A N 1
ATOM 5426 C CA . ASN A 1 679 ? 3.322 -7.077 14.655 1.00 87.06 679 ASN A CA 1
ATOM 5427 C C . ASN A 1 679 ? 2.005 -6.610 14.028 1.00 87.06 679 ASN A C 1
ATOM 5429 O O . ASN A 1 679 ? 1.717 -5.425 13.972 1.00 87.06 679 ASN A O 1
ATOM 5433 N N . ILE A 1 680 ? 1.202 -7.544 13.510 1.00 93.00 680 ILE A N 1
ATOM 5434 C CA . ILE A 1 6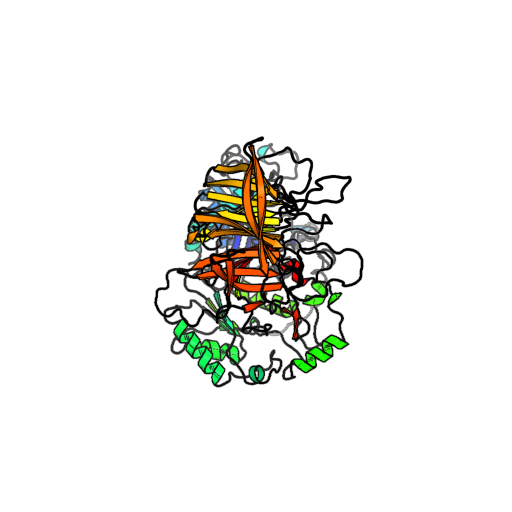80 ? -0.198 -7.218 13.215 1.00 93.00 680 ILE A CA 1
ATOM 5435 C C . ILE A 1 680 ? -0.953 -7.153 14.533 1.00 93.00 680 ILE A C 1
ATOM 5437 O O . ILE A 1 680 ? -1.061 -8.197 15.171 1.00 93.00 680 ILE A O 1
ATOM 5441 N N . GLU A 1 681 ? -1.522 -5.995 14.858 1.00 91.00 681 GLU A N 1
ATOM 5442 C CA . GLU A 1 681 ? -2.222 -5.733 16.130 1.00 91.00 681 GLU A CA 1
ATOM 5443 C C . GLU A 1 681 ? -3.695 -5.351 15.949 1.00 91.00 681 GLU A C 1
ATOM 5445 O O . GLU A 1 681 ? -4.453 -5.257 16.901 1.00 91.00 681 GLU A O 1
ATOM 5450 N N . GLY A 1 682 ? -4.168 -5.150 14.719 1.00 94.94 682 GLY A N 1
ATOM 5451 C CA . GLY A 1 682 ? -5.584 -4.870 14.498 1.00 94.94 682 GLY A CA 1
ATOM 5452 C C . GLY A 1 682 ? -6.143 -5.585 13.286 1.00 94.94 682 GLY A C 1
ATOM 5453 O O . GLY A 1 682 ? -5.448 -5.819 12.296 1.00 94.94 682 GLY A O 1
ATOM 5454 N N . VAL A 1 683 ? -7.430 -5.917 13.368 1.00 97.56 683 VAL A N 1
ATOM 5455 C CA . VAL A 1 683 ? -8.203 -6.519 12.284 1.00 97.56 683 VAL A CA 1
ATOM 5456 C C . VAL A 1 683 ? -9.610 -5.934 12.268 1.00 97.56 683 VAL A C 1
ATOM 5458 O O . VAL A 1 683 ? -10.225 -5.782 13.314 1.00 97.56 683 VAL A O 1
ATOM 5461 N N . ALA A 1 684 ? -10.136 -5.633 11.085 1.00 96.69 684 ALA A N 1
ATOM 5462 C CA . ALA A 1 684 ? -11.530 -5.253 10.881 1.00 96.69 684 ALA A CA 1
ATOM 5463 C C . ALA A 1 684 ? -12.062 -5.853 9.578 1.00 96.69 684 ALA A C 1
ATOM 5465 O O . ALA A 1 684 ? -11.368 -5.892 8.562 1.00 96.69 684 ALA A O 1
ATOM 5466 N N . TRP A 1 685 ? -13.311 -6.305 9.579 1.00 93.75 685 TRP A N 1
ATOM 5467 C CA . TRP A 1 685 ? -13.976 -6.757 8.358 1.00 93.75 685 TRP A CA 1
ATOM 5468 C C . TRP A 1 685 ? -14.499 -5.585 7.525 1.00 93.75 685 TRP A C 1
ATOM 5470 O O . TRP A 1 685 ? -15.114 -4.665 8.056 1.00 93.75 685 TRP A O 1
ATOM 5480 N N . ILE A 1 686 ? -14.324 -5.665 6.204 1.00 90.25 686 ILE A N 1
ATOM 5481 C CA . ILE A 1 686 ? -14.978 -4.764 5.235 1.00 90.25 686 ILE A CA 1
ATOM 5482 C C . ILE A 1 686 ? -16.272 -5.406 4.721 1.00 90.25 686 ILE A C 1
ATOM 5484 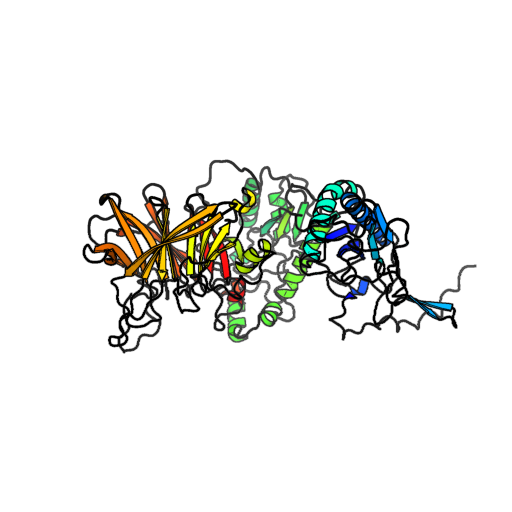O O . ILE A 1 686 ? -17.317 -4.768 4.593 1.00 90.25 686 ILE A O 1
ATOM 5488 N N . ASN A 1 687 ? -16.180 -6.690 4.384 1.00 86.06 687 ASN A N 1
ATOM 5489 C CA . ASN A 1 687 ? -17.263 -7.548 3.918 1.00 86.06 687 ASN A CA 1
ATOM 5490 C C . ASN A 1 687 ? -16.854 -9.013 4.114 1.00 86.06 687 ASN A C 1
ATOM 5492 O O . ASN A 1 687 ? -15.759 -9.290 4.584 1.00 86.06 687 ASN A O 1
ATOM 5496 N N . GLU A 1 688 ? -17.693 -9.953 3.687 1.00 83.88 688 GLU A N 1
ATOM 5497 C CA . GLU A 1 688 ? -17.472 -11.403 3.812 1.00 83.88 688 GLU A CA 1
ATOM 5498 C C . GLU A 1 688 ? -16.119 -11.940 3.301 1.00 83.88 688 GLU A C 1
ATOM 5500 O O . GLU A 1 688 ? -15.715 -13.029 3.710 1.00 83.88 688 GLU A O 1
ATOM 5505 N N . ASN A 1 689 ? -15.413 -11.196 2.438 1.00 85.75 689 ASN A N 1
ATOM 5506 C CA . ASN A 1 689 ? -14.183 -11.640 1.777 1.00 85.75 689 ASN A CA 1
ATOM 5507 C C . ASN A 1 689 ? -12.970 -10.757 2.048 1.00 85.75 689 ASN A C 1
ATOM 5509 O O . ASN A 1 689 ? -11.870 -11.125 1.630 1.00 85.75 689 ASN A O 1
ATOM 5513 N N . GLN A 1 690 ? -13.154 -9.601 2.681 1.00 91.00 690 GLN A N 1
ATOM 5514 C CA . GLN A 1 690 ? -12.126 -8.573 2.772 1.00 91.00 690 GLN A CA 1
ATOM 5515 C C . GLN A 1 690 ? -11.912 -8.100 4.203 1.00 91.00 690 GLN A C 1
ATOM 5517 O O . GLN A 1 690 ? -12.862 -7.869 4.954 1.00 91.00 690 GLN A O 1
ATOM 5522 N N . LEU A 1 691 ? -10.639 -7.920 4.540 1.00 94.69 691 LEU A N 1
ATOM 5523 C CA . LEU A 1 691 ? -10.159 -7.543 5.860 1.00 94.69 691 LEU A CA 1
ATOM 5524 C C . LEU A 1 691 ? -9.244 -6.323 5.752 1.00 94.69 691 LEU A C 1
ATOM 5526 O O . LEU A 1 691 ? -8.482 -6.198 4.794 1.00 94.69 691 LEU A O 1
ATOM 5530 N N . ILE A 1 692 ? -9.298 -5.465 6.760 1.00 96.31 692 ILE A N 1
ATOM 5531 C CA . ILE A 1 692 ? -8.292 -4.448 7.054 1.00 96.31 692 ILE A CA 1
ATOM 5532 C C . ILE A 1 692 ? -7.462 -4.981 8.207 1.00 96.31 692 ILE A C 1
ATOM 5534 O O . ILE A 1 692 ? -8.026 -5.399 9.216 1.00 96.31 692 ILE A O 1
ATOM 5538 N N . LEU A 1 693 ? -6.147 -4.974 8.054 1.00 97.25 693 LEU A N 1
ATOM 5539 C CA . LEU A 1 693 ? -5.201 -5.256 9.121 1.00 97.25 693 LEU A CA 1
ATOM 5540 C C . LEU A 1 693 ? -4.333 -4.023 9.346 1.00 97.25 693 LEU A C 1
ATOM 5542 O O . LEU A 1 693 ? -3.985 -3.347 8.380 1.00 97.25 693 LEU A O 1
ATOM 5546 N N . VAL A 1 694 ? -3.963 -3.752 10.592 1.00 96.62 694 VAL A N 1
ATOM 5547 C CA . VAL A 1 694 ? -2.990 -2.701 10.925 1.00 96.62 694 VAL A CA 1
ATOM 5548 C C . VAL A 1 694 ? -1.769 -3.309 11.593 1.00 96.62 694 VAL A C 1
ATOM 5550 O O . VAL A 1 694 ? -1.881 -4.320 12.296 1.00 96.62 694 VAL A O 1
ATOM 5553 N N . SER A 1 695 ? -0.610 -2.732 11.301 1.00 94.69 695 SER A N 1
ATOM 5554 C CA . SER A 1 695 ? 0.676 -3.154 11.836 1.00 94.69 695 SER A CA 1
ATOM 5555 C C . SER A 1 695 ? 1.300 -2.093 12.725 1.00 94.69 695 SER A C 1
ATOM 5557 O O . SER A 1 695 ? 1.356 -0.913 12.375 1.00 94.69 695 SER A O 1
ATOM 5559 N N . ASP A 1 696 ? 1.826 -2.572 13.839 1.00 91.69 696 ASP A N 1
ATOM 5560 C CA . ASP A 1 696 ? 2.607 -1.824 14.807 1.00 91.69 696 ASP A CA 1
ATOM 5561 C C . ASP A 1 696 ? 4.050 -1.599 14.308 1.00 91.69 696 ASP A C 1
ATOM 5563 O O . ASP A 1 696 ? 4.498 -2.184 13.311 1.00 91.69 696 ASP A O 1
ATOM 5567 N N . LEU A 1 697 ? 4.770 -0.714 14.991 1.00 88.44 697 LEU A N 1
ATOM 5568 C CA . LEU A 1 697 ? 6.173 -0.408 14.783 1.00 88.44 697 LEU A CA 1
ATOM 5569 C C . LEU A 1 697 ? 7.033 -1.681 14.871 1.00 88.44 697 LEU A C 1
ATOM 5571 O O . LEU A 1 697 ? 6.940 -2.493 15.801 1.00 88.44 697 LEU A O 1
ATOM 5575 N N . ALA A 1 698 ? 7.937 -1.878 13.908 1.00 85.88 698 ALA A N 1
ATOM 5576 C CA . ALA A 1 698 ? 8.808 -3.046 13.928 1.00 85.88 698 ALA A CA 1
ATOM 5577 C C . ALA A 1 698 ? 9.890 -2.939 15.024 1.00 85.88 698 ALA A C 1
ATOM 5579 O O . ALA A 1 698 ? 10.681 -1.999 15.097 1.00 85.88 698 ALA A O 1
ATOM 5580 N N . LYS A 1 699 ? 9.996 -3.980 15.860 1.00 80.50 699 LYS A N 1
ATOM 5581 C CA . LYS A 1 699 ? 11.046 -4.112 16.889 1.00 80.50 699 LYS A CA 1
ATOM 5582 C C . LYS A 1 699 ? 12.411 -4.418 16.253 1.00 80.50 699 LYS A C 1
ATOM 5584 O O . LYS A 1 699 ? 12.501 -5.178 15.296 1.00 80.50 699 LYS A O 1
ATOM 5589 N N . LYS A 1 700 ? 13.510 -3.935 16.851 1.00 74.25 700 LYS A N 1
ATOM 5590 C CA . LYS A 1 700 ? 14.898 -4.180 16.372 1.00 74.25 700 LYS A CA 1
ATOM 5591 C C . LYS A 1 700 ? 15.282 -5.658 16.237 1.00 74.25 700 LYS A C 1
ATOM 5593 O O . LYS A 1 700 ? 16.192 -5.982 15.487 1.00 74.25 700 LYS A O 1
ATOM 5598 N N . SER A 1 701 ? 14.630 -6.538 16.994 1.00 70.75 701 SER A N 1
ATOM 5599 C CA . SER A 1 701 ? 14.817 -7.991 16.924 1.00 70.75 701 SER A CA 1
ATOM 5600 C C . SER A 1 701 ? 14.159 -8.635 15.702 1.00 70.75 701 SER A C 1
ATOM 5602 O O . SER A 1 701 ? 14.338 -9.829 15.475 1.00 70.75 701 SER A O 1
ATOM 5604 N N . HIS A 1 702 ? 13.343 -7.891 14.958 1.00 74.56 702 HIS A N 1
ATOM 5605 C CA . HIS A 1 702 ? 12.683 -8.380 13.762 1.00 74.56 702 HIS A CA 1
ATOM 5606 C C . HIS A 1 702 ? 13.595 -8.306 12.542 1.00 74.56 702 HIS A C 1
ATOM 5608 O O . HIS A 1 702 ? 14.462 -7.442 12.433 1.00 74.56 702 HIS A O 1
ATOM 5614 N N . GLY A 1 703 ? 13.376 -9.233 11.608 1.00 67.56 703 GLY A N 1
ATOM 5615 C CA . GLY A 1 703 ? 14.087 -9.233 10.337 1.00 67.56 703 GLY A CA 1
ATOM 5616 C C . GLY A 1 703 ? 13.757 -7.988 9.515 1.00 67.56 703 GLY A C 1
ATOM 5617 O O . GLY A 1 703 ? 12.667 -7.428 9.613 1.00 67.56 703 GLY A O 1
ATOM 5618 N N . VAL A 1 704 ? 14.686 -7.595 8.645 1.00 68.94 704 VAL A N 1
ATOM 5619 C CA . VAL A 1 704 ? 14.603 -6.382 7.812 1.00 68.94 704 VAL A CA 1
ATOM 5620 C C . VAL A 1 704 ? 13.293 -6.265 7.018 1.00 68.94 704 VAL A C 1
ATOM 5622 O O . VAL A 1 704 ? 12.810 -5.162 6.778 1.00 68.94 704 VAL A O 1
ATOM 5625 N N . LEU A 1 705 ? 12.691 -7.389 6.617 1.00 76.06 705 LEU A N 1
ATOM 5626 C CA . LEU A 1 705 ? 11.427 -7.394 5.873 1.00 76.06 705 LEU A CA 1
ATOM 5627 C C . LEU A 1 705 ? 10.254 -6.796 6.663 1.00 76.06 705 LEU A C 1
ATOM 5629 O O . LEU A 1 705 ? 9.365 -6.218 6.046 1.00 76.06 705 LEU A O 1
ATOM 5633 N N . CYS A 1 706 ? 10.274 -6.896 7.993 1.00 79.75 706 CYS A N 1
ATOM 5634 C CA . CYS A 1 706 ? 9.217 -6.392 8.865 1.00 79.75 706 CYS A CA 1
ATOM 5635 C C . CYS A 1 706 ? 9.092 -4.861 8.820 1.00 79.75 706 CYS A C 1
ATOM 5637 O O . CYS A 1 706 ? 7.982 -4.345 8.791 1.00 79.75 706 CYS A O 1
ATOM 5639 N N . PHE A 1 707 ? 10.218 -4.146 8.713 1.00 81.06 707 PHE A N 1
ATOM 5640 C CA . PHE A 1 707 ? 10.274 -2.676 8.610 1.00 81.06 707 PHE A CA 1
ATOM 5641 C C . PHE A 1 707 ? 9.713 -2.122 7.294 1.00 81.06 707 PHE A C 1
ATOM 5643 O O . PHE A 1 707 ? 9.690 -0.921 7.071 1.00 81.06 707 PHE A O 1
ATOM 5650 N N . ARG A 1 708 ? 9.342 -2.987 6.344 1.00 80.19 708 ARG A N 1
ATOM 5651 C CA . ARG A 1 708 ? 8.644 -2.549 5.126 1.00 80.19 708 ARG A CA 1
ATOM 5652 C C . ARG A 1 708 ? 7.143 -2.440 5.332 1.00 80.19 708 ARG A C 1
ATOM 5654 O O . ARG A 1 708 ? 6.461 -1.931 4.449 1.00 80.19 708 ARG A O 1
ATOM 5661 N N . LYS A 1 709 ? 6.640 -3.056 6.399 1.00 88.19 709 LYS A N 1
ATOM 5662 C CA . LYS A 1 709 ? 5.220 -3.277 6.644 1.00 88.19 709 LYS A CA 1
ATOM 5663 C C . LYS A 1 709 ? 4.800 -2.761 8.005 1.00 88.19 709 LYS A C 1
ATOM 5665 O O . LYS A 1 709 ? 3.661 -3.021 8.358 1.00 88.19 709 LYS A O 1
ATOM 5670 N N . ASP A 1 710 ? 5.662 -2.098 8.763 1.00 90.44 710 ASP A N 1
ATOM 5671 C CA . ASP A 1 710 ? 5.309 -1.480 10.036 1.00 90.44 710 ASP A CA 1
ATOM 5672 C C . ASP A 1 710 ? 4.506 -0.194 9.831 1.00 90.44 710 ASP A C 1
ATOM 5674 O O . ASP A 1 710 ? 4.431 0.350 8.724 1.00 90.44 710 ASP A O 1
ATOM 5678 N N . GLU A 1 711 ? 3.829 0.238 10.893 1.00 92.94 711 GLU A N 1
ATOM 5679 C CA . GLU A 1 711 ? 3.060 1.488 10.938 1.00 92.94 711 GLU A CA 1
ATOM 5680 C C . GLU A 1 711 ? 2.111 1.658 9.737 1.00 92.94 711 GLU A C 1
ATOM 5682 O O . GLU A 1 711 ? 2.039 2.722 9.117 1.00 92.94 711 GLU A O 1
ATOM 5687 N N . SER A 1 712 ? 1.423 0.588 9.330 1.00 94.12 712 SER A N 1
ATOM 5688 C CA . SER A 1 712 ? 0.731 0.542 8.038 1.00 94.12 712 SER A CA 1
ATOM 5689 C C . SER A 1 712 ? -0.660 -0.083 8.116 1.00 94.12 712 SER A C 1
ATOM 5691 O O . SER A 1 712 ? -0.948 -0.948 8.938 1.00 94.12 712 SER A O 1
ATOM 5693 N N . ILE A 1 713 ? -1.527 0.357 7.205 1.00 95.31 713 ILE A N 1
ATOM 5694 C CA . ILE A 1 713 ? -2.876 -0.152 6.969 1.00 95.31 713 ILE A CA 1
ATOM 5695 C C . ILE A 1 713 ? -2.832 -1.063 5.744 1.00 95.31 713 ILE A C 1
ATOM 5697 O O . ILE A 1 713 ? -2.411 -0.652 4.661 1.00 95.31 713 ILE A O 1
ATOM 5701 N N . HIS A 1 714 ? -3.327 -2.287 5.897 1.00 95.25 714 HIS A N 1
ATOM 5702 C CA . HIS A 1 714 ? -3.258 -3.337 4.887 1.00 95.25 714 HIS A CA 1
ATOM 5703 C C . HIS A 1 714 ? -4.647 -3.853 4.543 1.00 95.25 714 HIS A C 1
ATOM 5705 O O . HIS A 1 714 ? -5.377 -4.341 5.403 1.00 95.25 714 HIS A O 1
ATOM 5711 N N . TYR A 1 715 ? -5.001 -3.807 3.265 1.00 92.88 715 TYR A N 1
ATOM 5712 C CA . TYR A 1 715 ? -6.273 -4.312 2.763 1.00 92.88 715 TYR A CA 1
ATOM 5713 C C . TYR A 1 715 ? -6.052 -5.673 2.130 1.00 92.88 715 TYR A C 1
ATOM 5715 O O . TYR A 1 715 ? -5.296 -5.801 1.167 1.00 92.88 715 TYR A O 1
ATOM 5723 N N . PHE A 1 716 ? -6.745 -6.686 2.630 1.00 93.00 716 PHE A N 1
ATOM 5724 C CA . PHE A 1 716 ? -6.594 -8.064 2.191 1.00 93.00 716 PHE A CA 1
ATOM 5725 C C . PHE A 1 716 ? -7.901 -8.658 1.679 1.00 93.00 716 PHE A C 1
ATOM 5727 O O . PHE A 1 716 ? -8.978 -8.348 2.180 1.00 93.00 716 PHE A O 1
ATOM 5734 N N . SER A 1 717 ? -7.793 -9.577 0.719 1.00 88.56 717 SER A N 1
ATOM 5735 C CA . SER A 1 717 ? -8.865 -10.487 0.308 1.00 88.56 717 SER A CA 1
ATOM 5736 C C . SER A 1 717 ? -8.537 -11.929 0.688 1.00 88.56 717 SER A C 1
ATOM 5738 O O . SER A 1 717 ? -7.393 -12.374 0.562 1.00 88.56 717 SER A O 1
ATOM 5740 N N . LEU A 1 718 ? -9.559 -12.697 1.067 1.00 85.81 718 LEU A N 1
ATOM 5741 C CA . LEU A 1 718 ? -9.469 -14.148 1.232 1.00 85.81 718 LEU A CA 1
ATOM 5742 C C . LEU A 1 718 ? -9.309 -14.843 -0.144 1.00 85.81 718 LEU A C 1
ATOM 5744 O O . LEU A 1 718 ? -9.991 -14.456 -1.098 1.00 85.81 718 LEU A O 1
ATOM 5748 N N . PRO A 1 719 ? -8.451 -15.879 -0.274 1.00 72.19 719 PRO A N 1
ATOM 5749 C CA . PRO A 1 719 ? -8.120 -16.506 -1.562 1.00 72.19 719 PRO A CA 1
ATOM 5750 C C . PRO A 1 719 ? -9.239 -17.378 -2.167 1.00 72.19 719 PRO A C 1
ATOM 5752 O O . PRO A 1 719 ? -9.322 -17.502 -3.386 1.00 72.19 719 PRO A O 1
ATOM 5755 N N . ASN A 1 720 ? -10.126 -17.962 -1.350 1.00 57.00 720 ASN A N 1
ATOM 5756 C CA . ASN A 1 720 ? -11.076 -19.008 -1.775 1.00 57.00 720 ASN A CA 1
ATOM 5757 C C . ASN A 1 720 ? -12.526 -18.542 -1.995 1.00 57.00 720 ASN A C 1
ATOM 5759 O O . ASN A 1 720 ? -13.443 -19.358 -1.972 1.00 57.00 720 ASN A O 1
ATOM 5763 N N . MET A 1 721 ? -12.769 -17.254 -2.238 1.00 48.72 721 MET A N 1
ATOM 5764 C CA . MET A 1 721 ? -14.126 -16.767 -2.555 1.00 48.72 721 MET A CA 1
ATOM 5765 C C . MET A 1 721 ? -14.287 -16.304 -4.015 1.00 48.72 721 MET A C 1
ATOM 5767 O O . MET A 1 721 ? -15.290 -15.689 -4.364 1.00 48.72 721 MET A O 1
ATOM 5771 N N . GLN A 1 722 ? -13.347 -16.653 -4.905 1.00 36.53 722 GLN A N 1
ATOM 5772 C CA . GLN A 1 722 ? -13.446 -16.368 -6.348 1.00 36.53 722 GLN A CA 1
ATOM 5773 C C . GLN A 1 722 ? -14.324 -17.356 -7.149 1.00 36.53 722 GLN A C 1
ATOM 5775 O O . GLN A 1 722 ? -14.549 -17.124 -8.333 1.00 36.53 722 GLN A O 1
ATOM 5780 N N . GLU A 1 723 ? -14.872 -18.419 -6.544 1.00 29.95 723 GLU A N 1
ATOM 5781 C CA . GLU A 1 723 ? -15.711 -19.402 -7.264 1.00 29.95 723 GLU A CA 1
ATOM 5782 C C . GLU A 1 723 ? -17.212 -19.046 -7.346 1.00 29.95 723 GLU A C 1
ATOM 5784 O O . GLU A 1 723 ? -17.971 -19.781 -7.971 1.00 29.95 723 GLU A O 1
ATOM 5789 N N . SER A 1 724 ? -17.674 -17.919 -6.778 1.00 24.73 724 SER A N 1
ATOM 5790 C CA . SER A 1 724 ? -19.117 -17.581 -6.777 1.00 24.73 724 SER A CA 1
ATOM 5791 C C . SER A 1 724 ? -19.502 -16.143 -7.145 1.00 24.73 724 SER A C 1
ATOM 5793 O O . SER A 1 724 ? -20.647 -15.757 -6.946 1.00 24.73 724 SER A O 1
ATOM 5795 N N . MET A 1 725 ? -18.616 -15.371 -7.780 1.00 27.59 725 MET A N 1
ATOM 5796 C CA . MET A 1 725 ? -19.005 -14.121 -8.455 1.00 27.59 725 MET A CA 1
ATOM 5797 C C . MET A 1 725 ? -19.164 -14.342 -9.963 1.00 27.59 725 MET A C 1
ATOM 5799 O O . MET A 1 725 ? -18.456 -13.777 -10.792 1.00 27.59 725 MET A O 1
ATOM 5803 N N . ALA A 1 726 ? -20.126 -15.194 -10.315 1.00 29.70 726 ALA A N 1
ATOM 5804 C CA . ALA A 1 726 ? -20.905 -14.990 -11.525 1.00 29.70 726 ALA A CA 1
ATOM 5805 C C . ALA A 1 726 ? -22.082 -14.076 -11.144 1.00 29.70 726 ALA A C 1
ATOM 5807 O O . ALA A 1 726 ? -22.704 -14.310 -10.112 1.00 29.70 726 ALA A O 1
ATOM 5808 N N . ILE A 1 727 ? -22.402 -13.110 -12.015 1.00 25.55 727 ILE A N 1
ATOM 5809 C CA . ILE A 1 727 ? -23.536 -12.153 -11.979 1.00 25.55 727 ILE A CA 1
ATOM 5810 C C . ILE A 1 727 ? -23.156 -10.715 -11.523 1.00 25.55 727 ILE A C 1
ATOM 5812 O O . ILE A 1 727 ? -23.374 -10.345 -10.380 1.00 25.55 727 ILE A O 1
ATOM 5816 N N . TYR A 1 728 ? -22.648 -9.937 -12.504 1.00 22.62 728 TYR A N 1
ATOM 5817 C CA . TYR A 1 728 ? -22.854 -8.496 -12.838 1.00 22.62 728 TYR A CA 1
ATOM 5818 C C . TYR A 1 728 ? -22.709 -7.353 -11.794 1.00 22.62 728 TYR A C 1
ATOM 5820 O O . TYR A 1 728 ? -22.988 -7.547 -10.620 1.00 22.62 728 TYR A O 1
ATOM 5828 N N . PRO A 1 729 ? -22.521 -6.081 -12.233 1.00 28.72 729 PRO A N 1
ATOM 5829 C CA . PRO A 1 729 ? -21.761 -5.543 -13.365 1.00 28.72 729 PRO A CA 1
ATOM 5830 C C . PRO A 1 729 ? -20.578 -4.670 -12.899 1.00 28.72 729 PRO A C 1
ATOM 5832 O O . PRO A 1 729 ? -20.623 -3.965 -11.895 1.00 28.72 729 PRO A O 1
ATOM 5835 N N . SER A 1 730 ? -19.534 -4.669 -13.717 1.00 29.28 730 SER A N 1
ATOM 5836 C CA . SER A 1 730 ? -18.432 -3.716 -13.703 1.00 29.28 730 SER A CA 1
ATOM 5837 C C . SER A 1 730 ? -18.926 -2.272 -13.851 1.00 29.28 730 SER A C 1
ATOM 5839 O O . SER A 1 730 ? -19.378 -1.887 -14.931 1.00 29.28 730 SER A O 1
ATOM 5841 N N . HIS A 1 731 ? -18.754 -1.458 -12.813 1.00 22.81 731 HIS A N 1
ATOM 5842 C CA . HIS A 1 731 ? -18.636 -0.016 -12.974 1.00 22.81 731 HIS A CA 1
ATOM 5843 C C . HIS A 1 731 ? -17.427 0.518 -12.206 1.00 22.81 731 HIS A C 1
ATOM 5845 O O . HIS A 1 731 ? -17.376 0.474 -10.982 1.00 22.81 731 HIS A O 1
ATOM 5851 N N . CYS A 1 732 ? -16.516 1.064 -13.014 1.00 21.19 732 CYS A N 1
ATOM 5852 C CA . CYS A 1 732 ? -15.584 2.146 -12.720 1.00 21.19 732 CYS A CA 1
ATOM 5853 C C . CYS A 1 732 ? -14.362 1.825 -11.846 1.00 21.19 732 CYS A C 1
ATOM 5855 O O . CYS A 1 732 ? -14.400 1.894 -10.620 1.00 21.19 732 CYS A O 1
ATOM 5857 N N . SER A 1 733 ? -13.234 1.625 -12.534 1.00 25.80 733 SER A N 1
ATOM 5858 C CA . SER A 1 733 ? -11.926 2.150 -12.131 1.00 25.80 733 SER A CA 1
ATOM 5859 C C . SER A 1 733 ? -11.402 3.057 -13.227 1.00 25.80 733 SER A C 1
ATOM 5861 O O . SER A 1 733 ? -11.382 2.556 -14.377 1.00 25.80 733 SER A O 1
#

Secondary structure (DSSP, 8-state):
-------S--S-TTSS-SS-TT-TT-GGG----TTSTTEEEEEEETTEEEEEEE-TT--GGG-EEEEEE-TTSGGGGBSS---HHHHHHHHHHHHHHHHHHHTTSSEEEEE---GGGEEEETTTTEEEE-BTTB--B-EEEEEEES-TT-EEETTEE--SPPTTS---S----TTS-GGGS--PPPTTHHHHHHHHHHHHHHHHHHHHHTTTEEEE-TT----EEEEEPPPBHHHHTTB--SSS--PBPHHHHHHHHHHHHHTTT---SEEEEESSHHHHHHHHHHHTT--PPEEEEGGG-----GGGTTSBHHHHHHHHHHH--GGG--HHHHHH--SSTTSPPHHHHHHHHHHHHHHHHHHSPP-SSPEEEEE-----TTGGGB-EEEEEEEHHHHHHHH-TT-GGGS-S---EEEEEE-TTSSEEEEEESSSSEEEEEE-TTTTTTS----EEEE-S-TT---S---EEEEEEETTTTEEEEEEPPEEEETTTTEEE-EEEEEEEEE-SS-EEEEEEEEEEEE--BSSTT--EEEEEEEEEGGGTEEEEEEEESSTT-S---SS---S------EEEEEEEEE-TTTS-EEEEEEEEEEPPTT---SS--EEEEEEETTEEEEEEEETTTTEEEEEEEEE-SSTTSEEEE--TT-EEEEPPEEEETTTEEEES---EEEEEEEETTEEEEEEPPPPTTS-GGGGGSSSEEEEEE-GGGTTS--S------

Radius of gyration: 31.43 Å; chains: 1; bounding box: 79×79×103 Å

pLDDT: mean 79.5, std 17.52, range [21.19, 97.81]

Foldseek 3Di:
DDDDDDDDPPDDPDPLCLQPPPCPPQPLLDADDLVPLFWQWWKDFDPWIWTWGQDQFFCALPKIKIFTADNVCRSVFWQDDDDPSNLVSQVLVLVLLQQLSVVQAVHKDKFFDFVVQWDQDPVVRDIRAGDSNGTGTRMMMMGHAAPQQDCSFVPDGNAADHPPDDQDPDPPDPPDDPSNHGDHDDQPNSNSSSVSSSVSSVVCCVVCVVVRMDMGHPPQDAAEAEAAFFAFPCVVVQADAFPPATAHDPRSLVVLLVLLVVCVPADALAAEFAPRRRLVSSSCNSCPPPPHDYHYDPLQTGWFQFPRGRPHLVVLLVVCVVPDDQLPDDPVCQQCDHSDPRTHGVVRSVVSNVVVVVCCSRPGDRDPRHYYYRHHDDDFPPQQFAWDFPDKDFLQVQQCVFCVDPPPPRDPFFFWQAKEADPVNQWMWTDGFQAQWIWIDGDPVNVVPHPDGTDIAHHPDPPPPDRTQQWQEWEADPVVQKIKIKHFWDPPDPPPLWTWIKIWIWHWDDDPVDTHIDTPDIAIEPATENDRVWDFNEWYWDQLVVVRFIKIWTWTFAQPSHYDDDDDDPLPQFAWTKTFIWHWDADPPPRHIYTYGFAIETDDRVRRASTWAYKYWDDDDQWIKMWIDHQVQQKIWIWTKDADPDPVRIYTDDDPPTDIHHYIFDDDSSRDRHDLAHAFRYWYDSDPFKIKIAHGCDDPSDRPSPNVRHSMITITGGSPPPPPPDDDDDDDD